Protein AF-0000000065852196 (afdb_homodimer)

Secondary structure (DSSP, 8-state):
---PEEEEEESTTSHHHHHHHHHHHH-SSEEEEEEE--TT-TTTTSBHHHHHTS---S-BEES-GGGGGGG-SEEEE-S-HHHHHHHHHHHHHHT--EEE------HHHHHHHHHHHTTSEEEE-S---HHHHHHHHHHHHHHHHHGGGSEEEEEEEE-TT---SS-HHHHHHHHHHHHHTT--HHHHEE----S---SPPTT-EEEEEEE-TT--EEEEEEEEETTEEEEEEEEE-STHHHHHHHHHHHHHHTTPPSEEE-HHHHTT--/---PEEEEEESTTSHHHHHHHHHHHH-SSEEEEEEE--TT-TTTTSBHHHHHTS---S-BEES-GGGGGGG-SEEEE-S-HHHHHHHHHHHHHHT--EEE------HHHHHHHHHHHTTSEEEE-S---HHHHHHHHHHHHHHHHHGGGSEEEEEEEE-TT---SS-HHHHHHHHHHHHHTT--HHHHEE----S---SPPTT-EEEEEEE-TT--EEEEEEEEETTEEEEEEEEE-STHHHHHHHHHHHHHHTTPPSEEE-HHHHTT--

Foldseek 3Di:
DQAAAEEEEEPCLDPVNLLLQVLQVPDPRYAHQEYEYAPPDPQFQPASCVSSVNDHRPYGYHHDCVVRVPRGQEYEYADELVVVLVVLVVCLVSQGEYEYQYDDDDPVSVVVSQVSLQRHPYADEPFLFLLLLVLLLVLLVVLLVCVQQFAKEKEKEAAQPDDDPPDPSSVSSLVSNQVSVVHDLVVAEDEDDDDCPDDDDSRHYYYHYHHHHGQHMKMWMWTHHVPDIDIDMDGDPDSSSNSNSSSLVSSQRSPDGRGYHYSCVSVVND/DQAAAEEEEEPCLDPVNLLLQVLQVPDPRYAHQEYEYAPPDPQFQPASCVSSVNDHRPYGYHHDCVVRVPRGQEYEYADELVVVLVVLVVCLVSQGEYEYQYDDDDPVSVVVSQVSLQRHPYADEPFLFLLLLVLLLVLLVVLLVCVQQFAKEKEKEAAQPDDDPPDPSSVSSLVSNQVSVVHDLVVAEDEDDDDCPDDDDSRHYYYHYYHHHGQHMKMWMWTHHVPDIDIDMDGDPDSSSNSNSSSLVSSQRSPDGRGYHYSCVSVVND

Organism: Shewanella denitrificans (strain OS217 / ATCC BAA-1090 / DSM 15013) (NCBI:txid318161)

Solvent-accessible surface area (backbone atoms only — not comparable to full-atom values): 28337 Å² total; per-residue (Å²): 127,85,83,52,45,24,31,25,34,40,42,31,84,40,79,58,21,22,40,36,53,45,39,30,70,75,35,88,57,37,36,73,35,38,32,27,36,64,75,86,51,88,55,56,65,39,42,46,25,51,74,40,68,70,45,82,65,87,29,49,23,33,57,50,67,79,81,45,58,86,43,37,57,31,40,37,36,58,66,41,51,71,57,48,53,54,51,49,52,53,24,58,77,68,64,34,33,37,38,36,51,44,59,83,63,52,71,69,54,50,52,50,51,52,59,49,8,68,70,21,26,28,36,53,32,85,61,42,26,56,59,59,53,49,47,53,53,47,44,44,54,49,34,70,66,43,44,90,69,23,47,39,38,35,40,34,37,27,22,56,81,62,79,66,80,68,44,69,68,57,50,51,51,46,42,47,43,23,52,69,71,73,46,57,42,90,78,29,57,36,76,72,88,76,86,88,76,73,80,82,64,76,75,36,39,37,40,45,77,45,65,46,75,80,38,70,32,35,40,32,43,34,41,38,39,82,23,29,33,37,36,45,33,40,38,39,74,44,71,43,24,38,26,47,22,46,52,52,42,44,56,56,46,71,78,50,65,53,30,75,39,37,59,45,58,67,62,68,67,109,129,85,84,51,44,24,31,24,35,40,41,32,84,40,78,60,21,23,41,35,52,45,38,30,71,73,37,89,57,37,37,72,35,40,32,26,36,63,75,86,50,88,56,56,66,39,41,45,24,50,74,40,69,70,43,82,66,86,29,50,24,33,57,48,67,80,82,47,59,87,44,37,58,30,39,37,36,58,66,42,50,71,58,48,53,55,50,48,52,51,26,58,77,69,64,35,33,37,37,37,53,44,58,82,64,51,72,69,54,51,50,50,53,52,59,49,8,69,70,22,25,27,38,53,32,87,60,43,27,56,62,60,56,47,47,54,53,45,45,44,55,49,33,70,65,42,44,90,71,23,48,40,38,36,40,35,36,28,23,58,82,62,80,67,79,68,44,70,68,56,50,50,51,46,41,47,42,22,50,67,70,74,45,56,42,88,77,29,56,37,76,73,88,76,87,87,76,73,80,81,64,76,76,36,39,37,40,44,76,46,66,47,74,80,38,70,31,35,41,33,43,33,41,39,38,82,23,31,34,36,36,45,32,40,39,39,74,42,70,44,26,38,26,47,23,46,51,52,43,44,56,56,47,70,80,48,64,53,30,76,39,37,59,46,57,66,63,68,68,111

Radius of gyration: 28.01 Å; Cα contacts (8 Å, |Δi|>4): 1180; chains: 2; bounding box: 51×89×59 Å

pLDDT: mean 95.37, std 4.9, range [41.09, 98.81]

Nearest PDB structures (foldseek):
  4ywj-assembly1_A  TM=9.784E-01  e=5.027E-45  Pseudomonas aeruginosa PAO1
  8d57-assembly2_F  TM=9.765E-01  e=2.575E-40  Acinetobacter baumannii
  1arz-assembly1_C  TM=8.250E-01  e=1.587E-41  Escherichia coli K-12
  5tej-assembly1_B  TM=8.000E-01  e=3.708E-42  Vibrio vulnificus CMCP6
  3ijp-assembly1_B  TM=9.196E-01  e=7.646E-35  Bartonella henselae

Structure (mmCIF, N/CA/C/O backbone):
data_AF-0000000065852196-model_v1
#
loop_
_entity.id
_entity.type
_entity.pdbx_description
1 polymer '4-hydroxy-tetrahydrodipicolinate reductase'
#
loop_
_atom_site.group_PDB
_atom_site.id
_atom_site.type_symbol
_atom_site.label_atom_id
_atom_site.label_alt_id
_atom_site.label_comp_id
_atom_site.label_asym_id
_atom_site.label_entity_id
_atom_site.label_seq_id
_atom_site.pdbx_PDB_ins_code
_atom_site.Cartn_x
_atom_site.Cartn_y
_atom_site.Cartn_z
_atom_site.occupancy
_atom_site.B_iso_or_equiv
_atom_site.auth_seq_id
_atom_site.auth_comp_id
_atom_site.auth_asym_id
_atom_site.auth_atom_id
_atom_site.pdbx_PDB_model_num
ATOM 1 N N . MET A 1 1 ? 21.734 29.953 -1.905 1 41.09 1 MET A N 1
ATOM 2 C CA . MET A 1 1 ? 20.891 29.797 -0.724 1 41.09 1 MET A CA 1
ATOM 3 C C . MET A 1 1 ? 19.438 29.531 -1.122 1 41.09 1 MET A C 1
ATOM 5 O O . MET A 1 1 ? 18.812 30.344 -1.795 1 41.09 1 MET A O 1
ATOM 9 N N . THR A 1 2 ? 18.938 28.266 -1.311 1 57.94 2 THR A N 1
ATOM 10 C CA . THR A 1 2 ? 17.641 27.984 -1.906 1 57.94 2 THR A CA 1
ATOM 11 C C . THR A 1 2 ? 16.516 28.703 -1.143 1 57.94 2 THR A C 1
ATOM 13 O O . THR A 1 2 ? 16.5 28.688 0.09 1 57.94 2 THR A O 1
ATOM 16 N N . THR A 1 3 ? 15.93 29.766 -1.692 1 78 3 THR A N 1
ATOM 17 C CA . THR A 1 3 ? 14.898 30.625 -1.123 1 78 3 THR A CA 1
ATOM 18 C C . THR A 1 3 ? 13.828 29.781 -0.416 1 78 3 THR A C 1
ATOM 20 O O . THR A 1 3 ? 13.336 28.797 -0.966 1 78 3 THR A O 1
ATOM 23 N N . LYS A 1 4 ? 13.695 30 1 1 93.69 4 LYS A N 1
ATOM 24 C CA . LYS A 1 4 ? 12.703 29.312 1.821 1 93.69 4 LYS A CA 1
ATOM 25 C C . LYS A 1 4 ? 11.336 29.984 1.713 1 93.69 4 LYS A C 1
ATOM 27 O O . LYS A 1 4 ? 11.25 31.203 1.587 1 93.69 4 LYS A O 1
ATOM 32 N N . VAL A 1 5 ? 10.344 29.25 1.663 1 97.5 5 VAL A N 1
ATOM 33 C CA . VAL A 1 5 ? 8.984 29.766 1.707 1 97.5 5 VAL A CA 1
ATOM 34 C C . VAL A 1 5 ? 8.641 30.219 3.125 1 97.5 5 VAL A C 1
ATOM 36 O O . VAL A 1 5 ? 8.875 29.484 4.09 1 97.5 5 VAL A O 1
ATOM 39 N N . ARG A 1 6 ? 8.188 31.484 3.264 1 98.19 6 ARG A N 1
ATOM 40 C CA . ARG A 1 6 ? 7.781 32 4.562 1 98.19 6 ARG A CA 1
ATOM 41 C C . ARG A 1 6 ? 6.312 31.703 4.84 1 98.19 6 ARG A C 1
ATOM 43 O O . ARG A 1 6 ? 5.438 32.094 4.051 1 98.19 6 ARG A O 1
ATOM 50 N N . VAL A 1 7 ? 6.109 31.047 6.035 1 98.62 7 VAL A N 1
ATOM 51 C CA . VAL A 1 7 ? 4.727 30.688 6.332 1 98.62 7 VAL A CA 1
ATOM 52 C C . VAL A 1 7 ? 4.234 31.5 7.539 1 98.62 7 VAL A C 1
ATOM 54 O O . VAL A 1 7 ? 5.027 31.891 8.398 1 98.62 7 VAL A O 1
ATOM 57 N N . ALA A 1 8 ? 2.955 31.812 7.523 1 98.69 8 ALA A N 1
ATOM 58 C CA . ALA A 1 8 ? 2.266 32.344 8.695 1 98.69 8 ALA A CA 1
ATOM 59 C C . ALA A 1 8 ? 1.303 31.312 9.281 1 98.69 8 ALA A C 1
ATOM 61 O O . ALA A 1 8 ? 0.627 30.594 8.547 1 98.69 8 ALA A O 1
ATOM 62 N N . VAL A 1 9 ? 1.271 31.234 10.578 1 98.5 9 VAL A N 1
ATOM 63 C CA . VAL A 1 9 ? 0.388 30.297 11.273 1 98.5 9 VAL A CA 1
ATOM 64 C C . VAL A 1 9 ? -0.662 31.078 12.062 1 98.5 9 VAL A C 1
ATOM 66 O O . VAL A 1 9 ? -0.321 31.922 12.906 1 98.5 9 VAL A O 1
ATOM 69 N N . VAL A 1 10 ? -1.905 30.844 11.742 1 97.62 10 VAL A N 1
ATOM 70 C CA . VAL A 1 10 ? -2.982 31.422 12.547 1 97.62 10 VAL A CA 1
ATOM 71 C C . VAL A 1 10 ? -3.428 30.406 13.609 1 97.62 10 VAL A C 1
ATOM 73 O O . VAL A 1 10 ? -3.4 29.203 13.375 1 97.62 10 VAL A O 1
ATOM 76 N N . GLY A 1 11 ? -3.871 30.953 14.711 1 95.5 11 GLY A N 1
ATOM 77 C CA . GLY A 1 11 ? -4.137 30.078 15.836 1 95.5 11 GLY A CA 1
ATOM 78 C C . GLY A 1 11 ? -2.875 29.5 16.453 1 95.5 11 GLY A C 1
ATOM 79 O O . GLY A 1 11 ? -2.822 28.312 16.766 1 95.5 11 GLY A O 1
ATOM 80 N N . ALA A 1 12 ? -1.892 30.297 16.641 1 96 12 ALA A N 1
ATOM 81 C CA . ALA A 1 12 ? -0.532 29.891 16.969 1 96 12 ALA A CA 1
ATOM 82 C C . ALA A 1 12 ? -0.48 29.234 18.344 1 96 12 ALA A C 1
ATOM 84 O O . ALA A 1 12 ? 0.356 28.359 18.609 1 96 12 ALA A O 1
ATOM 85 N N . SER A 1 13 ? -1.374 29.594 19.203 1 94.12 13 SER A N 1
ATOM 86 C CA . SER A 1 13 ? -1.297 29.109 20.578 1 94.12 13 SER A CA 1
ATOM 87 C C . SER A 1 13 ? -2.107 27.828 20.766 1 94.12 13 SER A C 1
ATOM 89 O O . SER A 1 13 ? -2.045 27.203 21.828 1 94.12 13 SER A O 1
ATOM 91 N N . GLY A 1 14 ? -2.828 27.469 19.766 1 93 14 GLY A N 1
ATOM 92 C CA . GLY A 1 14 ? -3.605 26.234 19.844 1 93 14 GLY A CA 1
ATOM 93 C C . GLY A 1 14 ? -2.756 24.984 19.75 1 93 14 GLY A C 1
ATOM 94 O O . GLY A 1 14 ? -1.542 25.062 19.562 1 93 14 GLY A O 1
ATOM 95 N N . ARG A 1 15 ? -3.404 23.828 19.984 1 91.88 15 ARG A N 1
ATOM 96 C CA . ARG A 1 15 ? -2.717 22.547 19.938 1 91.88 15 ARG A CA 1
ATOM 97 C C . ARG A 1 15 ? -1.988 22.344 18.625 1 91.88 15 ARG A C 1
ATOM 99 O O . ARG A 1 15 ? -0.785 22.078 18.594 1 91.88 15 ARG A O 1
ATOM 106 N N . MET A 1 16 ? -2.703 22.547 17.547 1 94.44 16 MET A N 1
ATOM 107 C CA . MET A 1 16 ? -2.088 22.359 16.234 1 94.44 16 MET A CA 1
ATOM 108 C C . MET A 1 16 ? -1.171 23.531 15.898 1 94.44 16 MET A C 1
ATOM 110 O O . MET A 1 16 ? -0.153 23.359 15.219 1 94.44 16 MET A O 1
ATOM 114 N N . GLY A 1 17 ? -1.547 24.734 16.328 1 96.75 17 GLY A N 1
ATOM 115 C CA . GLY A 1 17 ? -0.703 25.891 16.078 1 96.75 17 GLY A CA 1
ATOM 116 C C . GLY A 1 17 ? 0.726 25.703 16.547 1 96.75 17 GLY A C 1
ATOM 117 O O . GLY A 1 17 ? 1.671 25.938 15.797 1 96.75 17 GLY A O 1
ATOM 118 N N . ARG A 1 18 ? 0.877 25.219 17.734 1 96.31 18 ARG A N 1
ATOM 119 C CA . ARG A 1 18 ? 2.197 24.984 18.312 1 96.31 18 ARG A CA 1
ATOM 120 C C . ARG A 1 18 ? 2.963 23.938 17.516 1 96.31 18 ARG A C 1
ATOM 122 O O . ARG A 1 18 ? 4.164 24.078 17.281 1 96.31 18 ARG A O 1
ATOM 129 N N . VAL A 1 19 ? 2.252 22.922 17.078 1 96.5 19 VAL A N 1
ATOM 130 C CA . VAL A 1 19 ? 2.877 21.844 16.328 1 96.5 19 VAL A CA 1
ATOM 131 C C . VAL A 1 19 ? 3.295 22.359 14.945 1 96.5 19 VAL A C 1
ATOM 133 O O . VAL A 1 19 ? 4.355 21.984 14.438 1 96.5 19 VAL A O 1
ATOM 136 N N . LEU A 1 20 ? 2.506 23.234 14.383 1 98 20 LEU A N 1
ATOM 137 C CA . LEU A 1 20 ? 2.84 23.828 13.094 1 98 20 LEU A CA 1
ATOM 138 C C . LEU A 1 20 ? 4.105 24.672 13.195 1 98 20 LEU A C 1
ATOM 140 O O . LEU A 1 20 ? 4.965 24.609 12.312 1 98 20 LEU A O 1
ATOM 144 N N . ILE A 1 21 ? 4.191 25.375 14.258 1 97.75 21 ILE A N 1
ATOM 145 C CA . ILE A 1 21 ? 5.371 26.203 14.484 1 97.75 21 ILE A CA 1
ATOM 146 C C . ILE A 1 21 ? 6.605 25.312 14.625 1 97.75 21 ILE A C 1
ATOM 148 O O . ILE A 1 21 ? 7.648 25.594 14.031 1 97.75 21 ILE A O 1
ATOM 152 N N . GLU A 1 22 ? 6.422 24.281 15.367 1 96.75 22 GLU A N 1
ATOM 153 C CA . GLU A 1 22 ? 7.508 23.312 15.523 1 96.75 22 GLU A CA 1
ATOM 154 C C . GLU A 1 22 ? 7.914 22.719 14.18 1 96.75 22 GLU A C 1
ATOM 156 O O . GLU A 1 22 ? 9.102 22.625 13.867 1 96.75 22 GLU A O 1
ATOM 161 N N . ALA A 1 23 ? 6.957 22.312 13.398 1 96.75 23 ALA A N 1
ATOM 162 C CA . ALA A 1 23 ? 7.219 21.734 12.086 1 96.75 23 ALA A CA 1
ATOM 163 C C . ALA A 1 23 ? 7.969 22.703 11.188 1 96.75 23 ALA A C 1
ATOM 165 O O . ALA A 1 23 ? 8.898 22.312 10.469 1 96.75 23 ALA A O 1
ATOM 166 N N . ALA A 1 24 ? 7.594 23.953 11.234 1 97.19 24 ALA A N 1
ATOM 167 C CA . ALA A 1 24 ? 8.25 24.969 10.414 1 97.19 24 ALA A CA 1
ATOM 168 C C . ALA A 1 24 ? 9.734 25.078 10.773 1 97.19 24 ALA A C 1
ATOM 170 O O . ALA A 1 24 ? 10.578 25.234 9.891 1 97.19 24 ALA A O 1
ATOM 171 N N . LYS A 1 25 ? 9.992 24.953 11.992 1 95.19 25 LYS A N 1
ATOM 172 C CA . LYS A 1 25 ? 11.367 25.078 12.484 1 95.19 25 LYS A CA 1
ATOM 173 C C . LYS A 1 25 ? 12.234 23.938 11.969 1 95.19 25 LYS A C 1
ATOM 175 O O . LYS A 1 25 ? 13.422 24.125 11.695 1 95.19 25 LYS A O 1
ATOM 180 N N . HIS A 1 26 ? 11.641 22.828 11.719 1 92 26 HIS A N 1
ATOM 181 C CA . HIS A 1 26 ? 12.406 21.625 11.398 1 92 26 HIS A CA 1
ATOM 182 C C . HIS A 1 26 ? 12.523 21.438 9.891 1 92 26 HIS A C 1
ATOM 184 O O . HIS A 1 26 ? 13.234 20.547 9.422 1 92 26 HIS A O 1
ATOM 190 N N . GLN A 1 27 ? 11.922 22.266 9.148 1 92.5 27 GLN A N 1
ATOM 191 C CA . GLN A 1 27 ? 11.961 22.141 7.691 1 92.5 27 GLN A CA 1
ATOM 192 C C . GLN A 1 27 ? 13.062 23 7.094 1 92.5 27 GLN A C 1
ATOM 194 O O . GLN A 1 27 ? 13.234 24.156 7.48 1 92.5 27 GLN A O 1
ATOM 199 N N . ASP A 1 28 ? 13.75 22.453 6.121 1 91.31 28 ASP A N 1
ATOM 200 C CA . ASP A 1 28 ? 14.859 23.172 5.5 1 91.31 28 ASP A CA 1
ATOM 201 C C . ASP A 1 28 ? 14.352 24.188 4.484 1 91.31 28 ASP A C 1
ATOM 203 O O . ASP A 1 28 ? 15.023 25.188 4.207 1 91.31 28 ASP A O 1
ATOM 207 N N . VAL A 1 29 ? 13.148 23.953 3.959 1 94.69 29 VAL A N 1
ATOM 208 C CA . VAL A 1 29 ? 12.695 24.766 2.832 1 94.69 29 VAL A CA 1
ATOM 209 C C . VAL A 1 29 ? 11.617 25.75 3.295 1 94.69 29 VAL A C 1
ATOM 211 O O . VAL A 1 29 ? 11.008 26.438 2.479 1 94.69 29 VAL A O 1
ATOM 214 N N . ILE A 1 30 ? 11.344 25.781 4.652 1 96.81 30 ILE A N 1
ATOM 215 C CA . ILE A 1 30 ? 10.289 26.609 5.219 1 96.81 30 ILE A CA 1
ATOM 216 C C . ILE A 1 30 ? 10.875 27.5 6.316 1 96.81 30 ILE A C 1
ATOM 218 O O . ILE A 1 30 ? 11.781 27.094 7.039 1 96.81 30 ILE A O 1
ATOM 222 N N . THR A 1 31 ? 10.422 28.734 6.414 1 96.81 31 THR A N 1
ATOM 223 C CA . THR A 1 31 ? 10.68 29.594 7.566 1 96.81 31 THR A CA 1
ATOM 224 C C . THR A 1 31 ? 9.383 30.172 8.117 1 96.81 31 THR A C 1
ATOM 226 O O . THR A 1 31 ? 8.453 30.453 7.355 1 96.81 31 THR A O 1
ATOM 229 N N . LEU A 1 32 ? 9.391 30.297 9.414 1 98.06 32 LEU A N 1
ATOM 230 C CA . LEU A 1 32 ? 8.234 30.938 10.039 1 98.06 32 LEU A CA 1
ATOM 231 C C . LEU A 1 32 ? 8.312 32.438 9.891 1 98.06 32 LEU A C 1
ATOM 233 O O . LEU A 1 32 ? 9.227 33.094 10.422 1 98.06 32 LEU A O 1
ATOM 237 N N . GLY A 1 33 ? 7.367 33 9.234 1 98 33 GLY A N 1
ATOM 238 C CA . GLY A 1 33 ? 7.371 34.438 9.008 1 98 33 GLY A CA 1
ATOM 239 C C . GLY A 1 33 ? 6.465 35.188 9.969 1 98 33 GLY A C 1
ATOM 240 O O . GLY A 1 33 ? 6.707 36.375 10.266 1 98 33 GLY A O 1
ATOM 241 N N . ALA A 1 34 ? 5.422 34.531 10.359 1 98.31 34 ALA A N 1
ATOM 242 C CA . ALA A 1 34 ? 4.469 35.188 11.25 1 98.31 34 ALA A CA 1
ATOM 243 C C . ALA A 1 34 ? 3.66 34.156 12.047 1 98.31 34 ALA A C 1
ATOM 245 O O . ALA A 1 34 ? 3.504 33.031 11.609 1 98.31 34 ALA A O 1
ATOM 246 N N . ALA A 1 35 ? 3.225 34.562 13.18 1 98.38 35 ALA A N 1
ATOM 247 C CA . ALA A 1 35 ? 2.342 33.781 14.055 1 98.38 35 ALA A CA 1
ATOM 248 C C . ALA A 1 35 ? 1.242 34.688 14.633 1 98.38 35 ALA A C 1
ATOM 250 O O . ALA A 1 35 ? 1.526 35.688 15.266 1 98.38 35 ALA A O 1
ATOM 251 N N . ILE A 1 36 ? 0.047 34.25 14.375 1 97.31 36 ILE A N 1
ATOM 252 C CA . ILE A 1 36 ? -1.068 35.156 14.695 1 97.31 36 ILE A CA 1
ATOM 253 C C . ILE A 1 36 ? -1.96 34.5 15.75 1 97.31 36 ILE A C 1
ATOM 255 O O . ILE A 1 36 ? -2.229 33.281 15.68 1 97.31 36 ILE A O 1
ATOM 259 N N . GLU A 1 37 ? -2.357 35.219 16.688 1 95 37 GLU A N 1
ATOM 260 C CA . GLU A 1 37 ? -3.344 34.844 17.688 1 95 37 GLU A CA 1
ATOM 261 C C . GLU A 1 37 ? -4.496 35.844 17.75 1 95 37 GLU A C 1
ATOM 263 O O . GLU A 1 37 ? -4.422 36.906 17.141 1 95 37 GLU A O 1
ATOM 268 N N . ARG A 1 38 ? -5.535 35.406 18.422 1 90.62 38 ARG A N 1
ATOM 269 C CA . ARG A 1 38 ? -6.703 36.281 18.547 1 90.62 38 ARG A CA 1
ATOM 270 C C . ARG A 1 38 ? -6.363 37.531 19.328 1 90.62 38 ARG A C 1
ATOM 272 O O . ARG A 1 38 ? -5.508 37.5 20.219 1 90.62 38 ARG A O 1
ATOM 279 N N . GLN A 1 39 ? -7.164 38.531 18.969 1 89.25 39 GLN A N 1
ATOM 280 C CA . GLN A 1 39 ? -6.996 39.781 19.703 1 89.25 39 GLN A CA 1
ATOM 281 C C . GLN A 1 39 ? -7.277 39.594 21.188 1 89.25 39 GLN A C 1
ATOM 283 O O . GLN A 1 39 ? -8.234 38.906 21.562 1 89.25 39 GLN A O 1
ATOM 288 N N . GLY A 1 40 ? -6.465 40.156 22 1 88.19 40 GLY A N 1
ATOM 289 C CA . GLY A 1 40 ? -6.684 40.094 23.438 1 88.19 40 GLY A CA 1
ATOM 290 C C . GLY A 1 40 ? -5.902 38.969 24.109 1 88.19 40 GLY A C 1
ATOM 291 O O . GLY A 1 40 ? -5.875 38.875 25.328 1 88.19 40 GLY A O 1
ATOM 292 N N . SER A 1 41 ? -5.254 38.188 23.297 1 90.12 41 SER A N 1
ATOM 293 C CA . SER A 1 41 ? -4.449 37.125 23.891 1 90.12 41 SER A CA 1
ATOM 294 C C . SER A 1 41 ? -3.291 37.688 24.703 1 90.12 41 SER A C 1
ATOM 296 O O . SER A 1 41 ? -2.658 38.656 24.297 1 90.12 41 SER A O 1
ATOM 298 N N . THR A 1 42 ? -2.943 37.062 25.828 1 92.31 42 THR A N 1
ATOM 299 C CA . THR A 1 42 ? -1.835 37.469 26.672 1 92.31 42 THR A CA 1
ATOM 300 C C . THR A 1 42 ? -0.5 37.062 26.078 1 92.31 42 THR A C 1
ATOM 302 O O . THR A 1 42 ? 0.562 37.469 26.547 1 92.31 42 THR A O 1
ATOM 305 N N . LEU A 1 43 ? -0.585 36.312 25.016 1 93.19 43 LEU A N 1
ATOM 306 C CA . LEU A 1 43 ? 0.622 35.75 24.422 1 93.19 43 LEU A CA 1
ATOM 307 C C . LEU A 1 43 ? 1.207 36.688 23.375 1 93.19 43 LEU A C 1
ATOM 309 O O . LEU A 1 43 ? 2.305 36.438 22.859 1 93.19 43 LEU A O 1
ATOM 313 N N . ILE A 1 44 ? 0.456 37.781 23.125 1 94.5 44 ILE A N 1
ATOM 314 C CA . ILE A 1 44 ? 0.921 38.719 22.109 1 94.5 44 ILE A CA 1
ATOM 315 C C . ILE A 1 44 ? 2.287 39.281 22.516 1 94.5 44 ILE A C 1
ATOM 317 O O . ILE A 1 44 ? 2.492 39.688 23.656 1 94.5 44 ILE A O 1
ATOM 321 N N . GLY A 1 45 ? 3.18 39.25 21.562 1 95.69 45 GLY A N 1
ATOM 322 C CA . GLY A 1 45 ? 4.52 39.75 21.844 1 95.69 45 GLY A CA 1
ATOM 323 C C . GLY A 1 45 ? 5.504 38.656 22.188 1 95.69 45 GLY A C 1
ATOM 324 O O . GLY A 1 45 ? 6.715 38.844 22.062 1 95.69 45 GLY A O 1
ATOM 325 N N . ALA A 1 46 ? 5.004 37.531 22.672 1 95.81 46 ALA A N 1
ATOM 326 C CA . ALA A 1 46 ? 5.859 36.406 23.016 1 95.81 46 ALA A CA 1
ATOM 327 C C . ALA A 1 46 ? 6.473 35.781 21.75 1 95.81 46 ALA A C 1
ATOM 329 O O . ALA A 1 46 ? 5.922 35.906 20.656 1 95.81 46 ALA A O 1
ATOM 330 N N . ASP A 1 47 ? 7.641 35.219 21.938 1 97.56 47 ASP A N 1
ATOM 331 C CA . ASP A 1 47 ? 8.266 34.531 20.812 1 97.56 47 ASP A CA 1
ATOM 332 C C . ASP A 1 47 ? 7.492 33.25 20.469 1 97.56 47 ASP A C 1
ATOM 334 O O . ASP A 1 47 ? 7.188 32.438 21.328 1 97.56 47 ASP A O 1
ATOM 338 N N . ALA A 1 48 ? 7.219 33.062 19.172 1 97.19 48 ALA A N 1
ATOM 339 C CA . ALA A 1 48 ? 6.43 31.938 18.703 1 97.19 48 ALA A CA 1
ATOM 340 C C . ALA A 1 48 ? 7.133 30.625 19 1 97.19 48 ALA A C 1
ATOM 342 O O . ALA A 1 48 ? 6.488 29.641 19.359 1 97.19 48 ALA A O 1
ATOM 343 N N . GLY A 1 49 ? 8.422 30.531 18.812 1 96.38 49 GLY A N 1
ATOM 344 C CA . GLY A 1 49 ? 9.18 29.312 19.078 1 96.38 49 GLY A CA 1
ATOM 345 C C . GLY A 1 49 ? 9.195 28.938 20.547 1 96.38 49 GLY A C 1
ATOM 346 O O . GLY A 1 49 ? 9.109 27.75 20.891 1 96.38 49 GLY A O 1
ATOM 347 N N . GLU A 1 50 ? 9.312 29.922 21.375 1 95.5 50 GLU A N 1
ATOM 348 C CA . GLU A 1 50 ? 9.25 29.672 22.812 1 95.5 50 GLU A CA 1
ATOM 349 C C . GLU A 1 50 ? 7.879 29.141 23.219 1 95.5 50 GLU A C 1
ATOM 351 O O . GLU A 1 50 ? 7.781 28.234 24.047 1 95.5 50 GLU A O 1
ATOM 356 N N . LEU A 1 51 ? 6.922 29.766 22.609 1 93.38 51 LEU A N 1
ATOM 357 C CA . LEU A 1 51 ? 5.566 29.281 22.859 1 93.38 51 LEU A CA 1
ATOM 358 C C . LEU A 1 51 ? 5.438 27.797 22.484 1 93.38 51 LEU A C 1
ATOM 360 O O . LEU A 1 51 ? 4.836 27.016 23.219 1 93.38 51 LEU A O 1
ATOM 364 N N . ALA A 1 52 ? 6.074 27.422 21.375 1 94.25 52 ALA A N 1
ATOM 365 C CA . ALA A 1 52 ? 5.973 26.062 20.844 1 94.25 52 ALA A CA 1
ATOM 366 C C . ALA A 1 52 ? 6.977 25.141 21.531 1 94.25 52 ALA A C 1
ATOM 368 O O . ALA A 1 52 ? 6.973 23.922 21.281 1 94.25 52 ALA A O 1
ATOM 369 N N . GLY A 1 53 ? 7.848 25.641 22.328 1 92.38 53 GLY A N 1
ATOM 370 C CA . GLY A 1 53 ? 8.82 24.844 23.062 1 92.38 53 GLY A CA 1
ATOM 37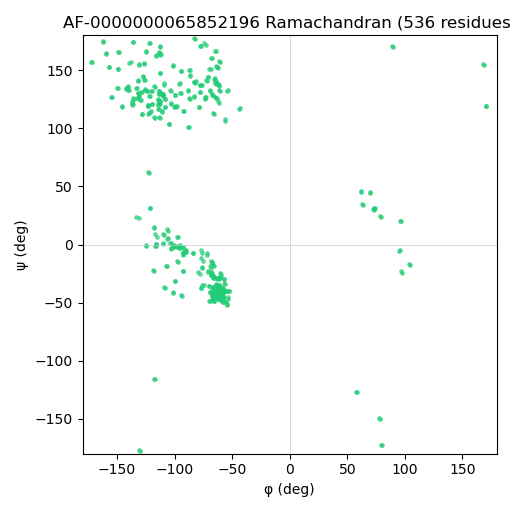1 C C . GLY A 1 53 ? 9.992 24.406 22.219 1 92.38 53 GLY A C 1
ATOM 372 O O . GLY A 1 53 ? 10.57 23.344 22.453 1 92.38 53 GLY A O 1
ATOM 373 N N . VAL A 1 54 ? 10.281 25.125 21.188 1 94.25 54 VAL A N 1
ATOM 374 C CA . VAL A 1 54 ? 11.344 24.688 20.281 1 94.25 54 VAL A CA 1
ATOM 375 C C . VAL A 1 54 ? 12.469 25.719 20.266 1 94.25 54 VAL A C 1
ATOM 377 O O . VAL A 1 54 ? 13.281 25.75 19.328 1 94.25 54 VAL A O 1
ATOM 380 N N . GLY A 1 55 ? 12.523 26.641 21.188 1 92.94 55 GLY A N 1
ATOM 381 C CA . GLY A 1 55 ? 13.523 27.688 21.266 1 92.94 55 GLY A CA 1
ATOM 382 C C . GLY A 1 55 ? 13.141 28.938 20.5 1 92.94 55 GLY A C 1
ATOM 383 O O . GLY A 1 55 ? 12.172 28.922 19.734 1 92.94 55 GLY A O 1
ATOM 384 N N . CYS A 1 56 ? 13.891 29.953 20.688 1 95 56 CYS A N 1
ATOM 385 C CA . CYS A 1 56 ? 13.602 31.25 20.094 1 95 56 CYS A CA 1
ATOM 386 C C . CYS A 1 56 ? 13.75 31.219 18.578 1 95 56 CYS A C 1
ATOM 388 O O . CYS A 1 56 ? 14.742 30.703 18.062 1 95 56 CYS A O 1
ATOM 390 N N . VAL A 1 57 ? 12.688 31.703 17.859 1 95.12 57 VAL A N 1
ATOM 391 C CA . VAL A 1 57 ? 12.734 31.75 16.391 1 95.12 57 VAL A CA 1
ATOM 392 C C . VAL A 1 57 ? 12.664 33.188 15.922 1 95.12 57 VAL A C 1
ATOM 394 O O . VAL A 1 57 ? 12.672 33.469 14.719 1 95.12 57 VAL A O 1
ATOM 397 N N . ASN A 1 58 ? 12.578 34.188 16.844 1 96.38 58 ASN A N 1
ATOM 398 C CA . ASN A 1 58 ? 12.562 35.625 16.594 1 96.38 58 ASN A CA 1
ATOM 399 C C . ASN A 1 58 ? 11.344 36.062 15.781 1 96.38 58 ASN A C 1
ATOM 401 O O . ASN A 1 58 ? 11.461 36.875 14.875 1 96.38 58 ASN A O 1
ATOM 405 N N . VAL A 1 59 ? 10.219 35.438 15.977 1 97.69 59 VAL A N 1
ATOM 406 C CA . VAL A 1 59 ? 8.914 35.812 15.445 1 97.69 59 VAL A CA 1
ATOM 407 C C . VAL A 1 59 ? 7.938 36.031 16.594 1 97.69 59 VAL A C 1
ATOM 409 O O . VAL A 1 59 ? 7.605 35.094 17.328 1 97.69 59 VAL A O 1
ATOM 412 N N . ALA A 1 60 ? 7.531 37.25 16.719 1 97.25 60 ALA A N 1
ATOM 413 C CA . ALA A 1 60 ? 6.609 37.594 17.797 1 97.25 60 ALA A CA 1
ATOM 414 C C . ALA A 1 60 ? 5.172 37.25 17.406 1 97.25 60 ALA A C 1
ATOM 416 O O . ALA A 1 60 ? 4.754 37.5 16.281 1 97.25 60 ALA A O 1
ATOM 417 N N . ILE A 1 61 ? 4.461 36.719 18.375 1 97.25 61 ILE A N 1
ATOM 418 C CA . ILE A 1 61 ? 3.033 36.5 18.188 1 97.25 61 ILE A CA 1
ATOM 419 C C . ILE A 1 61 ? 2.307 37.812 18.031 1 97.25 61 ILE A C 1
ATOM 421 O O . ILE A 1 61 ? 2.514 38.75 18.828 1 97.25 61 ILE A O 1
ATOM 425 N N . CYS A 1 62 ? 1.577 37.906 17 1 96.56 62 CYS A N 1
ATOM 426 C CA . CYS A 1 62 ? 0.83 39.156 16.781 1 96.56 62 CYS A CA 1
ATOM 427 C C . CYS A 1 62 ? -0.666 38.875 16.688 1 96.56 62 CYS A C 1
ATOM 429 O O . CYS A 1 62 ? -1.091 37.719 16.719 1 96.56 62 CYS A O 1
ATOM 431 N N . ASP A 1 63 ? -1.496 39.938 16.625 1 95 63 ASP A N 1
ATOM 432 C CA . ASP A 1 63 ? -2.941 39.75 16.703 1 95 63 ASP A CA 1
ATOM 433 C C . ASP A 1 63 ? -3.621 40.156 15.406 1 95 63 ASP A C 1
ATOM 435 O O . ASP A 1 63 ? -4.848 40.281 15.352 1 95 63 ASP A O 1
ATOM 439 N N . SER A 1 64 ? -2.758 40.469 14.422 1 94.94 64 SER A N 1
ATOM 440 C CA . SER A 1 64 ? -3.369 40.906 13.172 1 94.94 64 SER A CA 1
ATOM 441 C C . SER A 1 64 ? -2.506 40.531 11.977 1 94.94 64 SER A C 1
ATOM 443 O O . SER A 1 64 ? -1.3 40.781 11.969 1 94.94 64 SER A O 1
ATOM 445 N N . LEU A 1 65 ? -3.178 40 10.945 1 96.38 65 LEU A N 1
ATOM 446 C CA . LEU A 1 65 ? -2.514 39.688 9.688 1 96.38 65 LEU A CA 1
ATOM 447 C C . LEU A 1 65 ? -2.043 40.938 8.984 1 96.38 65 LEU A C 1
ATOM 449 O O . LEU A 1 65 ? -1.022 40.938 8.289 1 96.38 65 LEU A O 1
ATOM 453 N N . ASP A 1 66 ? -2.721 42.031 9.234 1 96.56 66 ASP A N 1
ATOM 454 C CA . ASP A 1 66 ? -2.406 43.281 8.578 1 96.56 66 ASP A CA 1
ATOM 455 C C . ASP A 1 66 ? -1.002 43.781 8.945 1 96.56 66 ASP A C 1
ATOM 457 O O . ASP A 1 66 ? -0.305 44.375 8.117 1 96.56 66 ASP A O 1
ATOM 461 N N . ASN A 1 67 ? -0.655 43.5 10.125 1 95.69 67 ASN A N 1
ATOM 462 C CA . ASN A 1 67 ? 0.614 43.969 10.641 1 95.69 67 ASN A CA 1
ATOM 463 C C . ASN A 1 67 ? 1.793 43.188 10.109 1 95.69 67 ASN A C 1
ATOM 465 O O . ASN A 1 67 ? 2.945 43.594 10.227 1 95.69 67 ASN A O 1
ATOM 469 N N . VAL A 1 68 ? 1.446 42.031 9.5 1 96.62 68 VAL A N 1
ATOM 470 C CA . VAL A 1 68 ? 2.541 41.156 9.109 1 96.62 68 VAL A CA 1
ATOM 471 C C . VAL A 1 68 ? 2.352 40.719 7.664 1 96.62 68 VAL A C 1
ATOM 473 O O . VAL A 1 68 ? 2.842 39.656 7.27 1 96.62 68 VAL A O 1
ATOM 476 N N . LYS A 1 69 ? 1.646 41.438 6.902 1 96.31 69 LYS A N 1
ATOM 477 C CA . LYS A 1 69 ? 1.266 41.062 5.539 1 96.31 69 LYS A CA 1
ATOM 478 C C . LYS A 1 69 ? 2.494 40.781 4.688 1 96.31 69 LYS A C 1
ATOM 480 O O . LYS A 1 69 ? 2.463 39.875 3.848 1 96.31 69 LYS A O 1
ATOM 485 N N . ASP A 1 70 ? 3.582 41.438 4.879 1 96.94 70 ASP A N 1
ATOM 486 C CA . ASP A 1 70 ? 4.758 41.312 4.023 1 96.94 70 ASP A CA 1
ATOM 487 C C . ASP A 1 70 ? 5.77 40.344 4.617 1 96.94 70 ASP A C 1
ATOM 489 O O . ASP A 1 70 ? 6.836 40.094 4.039 1 96.94 70 ASP A O 1
ATOM 493 N N . ASP A 1 71 ? 5.43 39.688 5.68 1 97.62 71 ASP A N 1
ATOM 494 C CA . ASP A 1 71 ? 6.398 38.875 6.398 1 97.62 71 ASP A CA 1
ATOM 495 C C . ASP A 1 71 ? 6.227 37.375 6.055 1 97.62 71 ASP A C 1
ATOM 497 O O . ASP A 1 71 ? 6.945 36.531 6.578 1 97.62 71 ASP A O 1
ATOM 501 N N . PHE A 1 72 ? 5.277 37.062 5.23 1 98.12 72 PHE A N 1
ATOM 502 C CA . PHE A 1 72 ? 5.086 35.688 4.867 1 98.12 72 PHE A CA 1
ATOM 503 C C . PHE A 1 72 ? 4.551 35.562 3.445 1 98.12 72 PHE A C 1
ATOM 505 O O . PHE A 1 72 ? 4.109 36.531 2.855 1 98.12 72 PHE A O 1
ATOM 512 N N . ASP A 1 73 ? 4.645 34.312 2.93 1 98.38 73 ASP A N 1
ATOM 513 C CA . ASP A 1 73 ? 4.23 34 1.562 1 98.38 73 ASP A CA 1
ATOM 514 C C . ASP A 1 73 ? 2.943 33.188 1.544 1 98.38 73 ASP A C 1
ATOM 516 O O . ASP A 1 73 ? 2.068 33.406 0.706 1 98.38 73 ASP A O 1
ATOM 520 N N . VAL A 1 74 ? 2.766 32.281 2.48 1 98.69 74 VAL A N 1
ATOM 521 C CA . VAL A 1 74 ? 1.637 31.359 2.518 1 98.69 74 VAL A CA 1
ATOM 522 C C . VAL A 1 74 ? 1.045 31.312 3.926 1 98.69 74 VAL A C 1
ATOM 524 O O . VAL A 1 74 ? 1.781 31.266 4.914 1 98.69 74 VAL A O 1
ATOM 527 N N . LEU A 1 75 ? -0.282 31.375 4.027 1 98.81 75 LEU A N 1
ATOM 528 C CA . LEU A 1 75 ? -0.971 31.281 5.309 1 98.81 75 LEU A CA 1
ATOM 529 C C . LEU A 1 75 ? -1.422 29.844 5.578 1 98.81 75 LEU A C 1
ATOM 531 O O . LEU A 1 75 ? -2 29.203 4.707 1 98.81 75 LEU A O 1
ATOM 535 N N . ILE A 1 76 ? -1.113 29.328 6.781 1 98.69 76 ILE A N 1
ATOM 536 C CA . ILE A 1 76 ? -1.55 28 7.211 1 98.69 76 ILE A CA 1
ATOM 537 C C . ILE A 1 76 ? -2.592 28.141 8.32 1 98.69 76 ILE A C 1
ATOM 539 O O . ILE A 1 76 ? -2.336 28.766 9.344 1 98.69 76 ILE A O 1
ATOM 543 N N . ASP A 1 77 ? -3.688 27.469 8.094 1 98.06 77 ASP A N 1
ATOM 544 C CA . ASP A 1 77 ? -4.828 27.656 8.992 1 98.06 77 ASP A CA 1
ATOM 545 C C . ASP A 1 77 ? -5.348 26.312 9.5 1 98.06 77 ASP A C 1
ATOM 547 O O . ASP A 1 77 ? -5.812 25.484 8.719 1 98.06 77 ASP A O 1
ATOM 551 N N . PHE A 1 78 ? -5.203 26.031 10.789 1 95.81 78 PHE A N 1
ATOM 552 C CA . PHE A 1 78 ? -5.797 24.906 11.516 1 95.81 78 PHE A CA 1
ATOM 553 C C . PHE A 1 78 ? -6.637 25.406 12.68 1 95.81 78 PHE A C 1
ATOM 555 O O . PHE A 1 78 ? -6.391 25.047 13.836 1 95.81 78 PHE A O 1
ATOM 562 N N . THR A 1 79 ? -7.676 26.172 12.461 1 95 79 THR A N 1
ATOM 563 C CA . THR A 1 79 ? -8.445 26.812 13.523 1 95 79 THR A CA 1
ATOM 564 C C . THR A 1 79 ? -9.875 26.297 13.539 1 95 79 THR A C 1
ATOM 566 O O . THR A 1 79 ? -10.133 25.156 13.953 1 95 79 THR A O 1
ATOM 569 N N . SER A 1 80 ? -10.812 27.172 13.266 1 94.75 80 SER A N 1
ATOM 570 C CA . SER A 1 80 ? -12.234 26.844 13.148 1 94.75 80 SER A CA 1
ATOM 571 C C . SER A 1 80 ? -12.805 27.328 11.828 1 94.75 80 SER A C 1
ATOM 573 O O . SER A 1 80 ? -12.25 28.234 11.195 1 94.75 80 SER A O 1
ATOM 575 N N . PRO A 1 81 ? -13.891 26.672 11.43 1 96.69 81 PRO A N 1
ATOM 576 C CA . PRO A 1 81 ? -14.484 27.078 10.156 1 96.69 81 PRO A CA 1
ATOM 577 C C . PRO A 1 81 ? -14.758 28.578 10.094 1 96.69 81 PRO A C 1
ATOM 579 O O . PRO A 1 81 ? -14.422 29.234 9.102 1 96.69 81 PRO A O 1
ATOM 582 N N . ASP A 1 82 ? -15.227 29.156 11.172 1 96.19 82 ASP A N 1
ATOM 583 C CA . ASP A 1 82 ? -15.547 30.594 11.188 1 96.19 82 ASP A CA 1
ATOM 584 C C . ASP A 1 82 ? -14.281 31.438 11.047 1 96.19 82 ASP A C 1
ATOM 586 O O . ASP A 1 82 ? -14.25 32.375 10.266 1 96.19 82 ASP A O 1
ATOM 590 N N . ALA A 1 83 ? -13.336 31.109 11.758 1 95.69 83 ALA A N 1
ATOM 591 C CA . ALA A 1 83 ? -12.07 31.828 11.688 1 95.69 83 ALA A CA 1
ATOM 592 C C . ALA A 1 83 ? -11.422 31.672 10.312 1 95.69 83 ALA A C 1
ATOM 594 O O . ALA A 1 83 ? -10.883 32.625 9.75 1 95.69 83 ALA A O 1
ATOM 595 N N . SER A 1 84 ? -11.5 30.469 9.781 1 97.19 84 SER A N 1
ATOM 596 C CA . SER A 1 84 ? -10.914 30.172 8.477 1 97.19 84 SER A CA 1
ATOM 597 C C . SER A 1 84 ? -11.516 31.047 7.391 1 97.19 84 SER A C 1
ATOM 599 O O . SER A 1 84 ? -10.805 31.5 6.492 1 97.19 84 SER A O 1
ATOM 601 N N . MET A 1 85 ? -12.836 31.25 7.496 1 97.94 85 MET A N 1
ATOM 602 C CA . MET A 1 85 ? -13.5 32.062 6.48 1 97.94 85 MET A CA 1
ATOM 603 C C . MET A 1 85 ? -13.023 33.5 6.527 1 97.94 85 MET A C 1
ATOM 605 O O . MET A 1 85 ? -12.875 34.156 5.488 1 97.94 85 MET A O 1
ATOM 609 N N . LEU A 1 86 ? -12.773 33.969 7.703 1 97.12 86 LEU A N 1
ATOM 610 C CA . LEU A 1 86 ? -12.242 35.344 7.852 1 97.12 86 LEU A CA 1
ATOM 611 C C . LEU A 1 86 ? -10.836 35.438 7.27 1 97.12 86 LEU A C 1
ATOM 613 O O . LEU A 1 86 ? -10.516 36.406 6.57 1 97.12 86 LEU A O 1
ATOM 617 N N . HIS A 1 87 ? -10.062 34.469 7.543 1 97.62 87 HIS A N 1
ATOM 618 C CA . HIS A 1 87 ? -8.695 34.469 7.027 1 97.62 87 HIS A CA 1
ATOM 619 C C . HIS A 1 87 ? -8.688 34.312 5.508 1 97.62 87 HIS A C 1
ATOM 621 O O . HIS A 1 87 ? -7.844 34.906 4.824 1 97.62 87 HIS A O 1
ATOM 627 N N . LEU A 1 88 ? -9.586 33.5 5.047 1 98.38 88 LEU A N 1
ATOM 628 C CA . LEU A 1 88 ? -9.703 33.281 3.609 1 98.38 88 LEU A CA 1
ATOM 629 C C . LEU A 1 88 ? -10.016 34.594 2.889 1 98.38 88 LEU A C 1
ATOM 631 O O . LEU A 1 88 ? -9.406 34.906 1.859 1 98.38 88 LEU A O 1
ATOM 635 N N . GLU A 1 89 ? -10.922 35.312 3.393 1 97.88 89 GLU A N 1
ATOM 636 C CA . GLU A 1 89 ? -11.266 36.625 2.816 1 97.88 89 GLU A CA 1
ATOM 637 C C . GLU A 1 89 ? -10.07 37.562 2.818 1 97.88 89 GLU A C 1
ATOM 639 O O . GLU A 1 89 ? -9.844 38.281 1.85 1 97.88 89 GLU A O 1
ATOM 644 N N . TRP A 1 90 ? -9.43 37.562 3.92 1 98.12 90 TRP A N 1
ATOM 645 C CA . TRP A 1 90 ? -8.234 38.375 4.004 1 98.12 90 TRP A CA 1
ATOM 646 C C . TRP A 1 90 ? -7.219 37.969 2.934 1 98.12 90 TRP A C 1
ATOM 648 O O . TRP A 1 90 ? -6.66 38.844 2.25 1 98.12 90 TRP A O 1
ATOM 658 N N . CYS A 1 91 ? -6.957 36.688 2.832 1 98.5 91 CYS A N 1
ATOM 659 C CA . CYS A 1 91 ? -6.008 36.188 1.841 1 98.5 91 CYS A CA 1
ATOM 660 C C . CYS A 1 91 ? -6.434 36.594 0.432 1 98.5 91 CYS A C 1
ATOM 662 O O . CYS A 1 91 ? -5.594 36.938 -0.399 1 98.5 91 CYS A O 1
ATOM 664 N N . LEU A 1 92 ? -7.691 36.5 0.179 1 98.12 92 LEU A N 1
ATOM 665 C CA . LEU A 1 92 ? -8.227 36.875 -1.123 1 98.12 92 LEU A CA 1
ATOM 666 C C . LEU A 1 92 ? -7.91 38.344 -1.428 1 98.12 92 LEU A C 1
ATOM 668 O O . LEU A 1 92 ? -7.414 38.656 -2.51 1 98.12 92 LEU A O 1
ATOM 672 N N . ARG A 1 93 ? -8.172 39.219 -0.487 1 97.81 93 ARG A N 1
ATOM 673 C CA . ARG A 1 93 ? -7.957 40.656 -0.652 1 97.81 93 ARG A CA 1
ATOM 674 C C . ARG A 1 93 ? -6.488 40.969 -0.904 1 97.81 93 ARG A C 1
ATOM 676 O O . ARG A 1 93 ? -6.16 41.906 -1.632 1 97.81 93 ARG A O 1
ATOM 683 N N . HIS A 1 94 ? -5.641 40.156 -0.389 1 97.88 94 HIS A N 1
ATOM 684 C CA . HIS A 1 94 ? -4.219 40.469 -0.455 1 97.88 94 HIS A CA 1
ATOM 685 C C . HIS A 1 94 ? -3.488 39.531 -1.392 1 97.88 94 HIS A C 1
ATOM 687 O O . HIS A 1 94 ? -2.258 39.531 -1.458 1 97.88 94 HIS A O 1
ATOM 693 N N . LYS A 1 95 ? -4.184 38.594 -2.033 1 97.44 95 LYS A N 1
ATOM 694 C CA . LYS A 1 95 ? -3.688 37.656 -3.035 1 97.44 95 LYS A CA 1
ATOM 695 C C . LYS A 1 95 ? -2.623 36.75 -2.447 1 97.44 95 LYS A C 1
ATOM 697 O O . LYS A 1 95 ? -1.562 36.562 -3.047 1 97.44 95 LYS A O 1
ATOM 702 N N . LYS A 1 96 ? -2.914 36.219 -1.23 1 98.06 96 LYS A N 1
ATOM 703 C CA . LYS A 1 96 ? -2.008 35.312 -0.543 1 98.06 96 LYS A CA 1
ATOM 704 C C . LYS A 1 96 ? -2.504 33.875 -0.643 1 98.06 96 LYS A C 1
ATOM 706 O O . LYS A 1 96 ? -3.691 33.594 -0.45 1 98.06 96 LYS A O 1
ATOM 711 N N . PRO A 1 97 ? -1.577 32.938 -1.004 1 98.69 97 PRO A N 1
ATOM 712 C CA . PRO A 1 97 ? -1.967 31.547 -0.951 1 98.69 97 PRO A CA 1
ATOM 713 C C . PRO A 1 97 ? -2.316 31.078 0.462 1 98.69 97 PRO A C 1
ATOM 715 O O . PRO A 1 97 ? -1.8 31.625 1.44 1 98.69 97 PRO A O 1
ATOM 718 N N . MET A 1 98 ? -3.184 30.062 0.533 1 98.75 98 MET A N 1
ATOM 719 C CA . MET A 1 98 ? -3.646 29.609 1.841 1 98.75 98 MET A CA 1
ATOM 720 C C . MET A 1 98 ? -3.748 28.094 1.885 1 98.75 98 MET A C 1
ATOM 722 O O . MET A 1 98 ? -4.215 27.469 0.93 1 98.75 98 MET A O 1
ATOM 726 N N . VAL A 1 99 ? -3.209 27.484 2.963 1 98.75 99 VAL A N 1
ATOM 727 C CA . VAL A 1 99 ? -3.396 26.078 3.277 1 98.75 99 VAL A CA 1
ATOM 728 C C . VAL A 1 99 ? -4.418 25.922 4.402 1 98.75 99 VAL A C 1
ATOM 730 O O . VAL A 1 99 ? -4.234 26.469 5.496 1 98.75 99 VAL A O 1
ATOM 733 N N . ILE A 1 100 ? -5.465 25.203 4.102 1 98.38 100 ILE A N 1
ATOM 734 C CA . ILE A 1 100 ? -6.547 25.047 5.062 1 98.38 100 ILE A CA 1
ATOM 735 C C . ILE A 1 100 ? -6.609 23.594 5.539 1 98.38 100 ILE A C 1
ATOM 737 O O . ILE A 1 100 ? -7 22.703 4.781 1 98.38 100 ILE A O 1
ATOM 741 N N . GLY A 1 101 ? -6.23 23.359 6.793 1 96.25 101 GLY A N 1
ATOM 742 C CA . GLY A 1 101 ? -6.355 22.062 7.426 1 96.25 101 GLY A CA 1
ATOM 743 C C . GLY A 1 101 ? -7.555 21.953 8.352 1 96.25 101 GLY A C 1
ATOM 744 O O . GLY A 1 101 ? -7.836 20.891 8.898 1 96.25 101 GLY A O 1
ATOM 745 N N . THR A 1 102 ? -8.289 23.047 8.492 1 94.5 102 THR A N 1
ATOM 746 C CA . THR A 1 102 ? -9.5 23.094 9.305 1 94.5 102 THR A CA 1
ATOM 747 C C . THR A 1 102 ? -10.57 22.172 8.719 1 94.5 102 THR A C 1
ATOM 749 O O . THR A 1 102 ? -10.727 22.078 7.504 1 94.5 102 THR A O 1
ATOM 752 N N . THR A 1 103 ? -11.266 21.438 9.656 1 90.62 103 THR A N 1
ATOM 753 C CA . THR A 1 103 ? -12.328 20.531 9.242 1 90.62 103 THR A CA 1
ATOM 754 C C . THR A 1 103 ? -13.688 21.047 9.711 1 90.62 103 THR A C 1
ATOM 756 O O . THR A 1 103 ? -13.766 22 10.469 1 90.62 103 THR A O 1
ATOM 759 N N . GLY A 1 104 ? -14.75 20.5 9.133 1 90.62 104 GLY A N 1
ATOM 760 C CA . GLY A 1 104 ? -16.078 20.781 9.664 1 90.62 104 GLY A CA 1
ATOM 761 C C . GLY A 1 104 ? -16.781 21.906 8.938 1 90.62 104 GLY A C 1
ATOM 762 O O . GLY A 1 104 ? -17.703 22.516 9.484 1 90.62 104 GLY A O 1
ATOM 763 N N . PHE A 1 105 ? -16.375 22.203 7.758 1 95.38 105 PHE A N 1
ATOM 764 C CA . PHE A 1 105 ? -17.031 23.234 6.965 1 95.38 105 PHE A CA 1
ATOM 765 C C . PHE A 1 105 ? -18.391 22.75 6.477 1 95.38 105 PHE A C 1
ATOM 767 O O . PHE A 1 105 ? -18.547 21.578 6.113 1 95.38 105 PHE A O 1
ATOM 774 N N . ASN A 1 106 ? -19.281 23.688 6.527 1 95.69 106 ASN A N 1
ATOM 775 C CA . ASN A 1 106 ? -20.562 23.359 5.902 1 95.69 106 ASN A CA 1
ATOM 776 C C . ASN A 1 106 ? -20.516 23.578 4.391 1 95.69 106 ASN A C 1
ATOM 778 O O . ASN A 1 106 ? -19.484 24 3.852 1 95.69 106 ASN A O 1
ATOM 782 N N . HIS A 1 107 ? -21.578 23.25 3.73 1 96.25 107 HIS A N 1
ATOM 783 C CA . HIS A 1 107 ? -21.625 23.297 2.273 1 96.25 107 HIS A CA 1
ATOM 784 C C . HIS A 1 107 ? -21.391 24.703 1.754 1 96.25 107 HIS A C 1
ATOM 786 O O . HIS A 1 107 ? -20.625 24.906 0.801 1 96.25 107 HIS A O 1
ATOM 792 N N . ALA A 1 108 ? -22 25.641 2.354 1 97.12 108 ALA A N 1
ATOM 793 C CA . ALA A 1 108 ? -21.859 27.031 1.928 1 97.12 108 ALA A CA 1
ATOM 794 C C . ALA A 1 108 ? -20.422 27.5 2.064 1 97.12 108 ALA A C 1
ATOM 796 O O . ALA A 1 108 ? -19.906 28.203 1.185 1 97.12 108 ALA A O 1
ATOM 797 N N . GLN A 1 109 ? -19.812 27.125 3.098 1 97.25 109 GLN A N 1
ATOM 798 C CA . GLN A 1 109 ? -18.422 27.5 3.34 1 97.25 109 GLN A CA 1
ATOM 799 C C . GLN A 1 109 ? -17.5 26.859 2.322 1 97.25 109 GLN A C 1
ATOM 801 O O . GLN A 1 109 ? -16.562 27.5 1.835 1 97.25 109 GLN A O 1
ATOM 806 N N . LYS A 1 110 ? -17.766 25.672 2.021 1 97.19 110 LYS A N 1
ATOM 807 C CA . LYS A 1 110 ? -16.969 24.984 1.015 1 97.19 110 LYS A CA 1
ATOM 808 C C . LYS A 1 110 ? -17.094 25.656 -0.346 1 97.19 110 LYS A C 1
ATOM 810 O O . LYS A 1 110 ? -16.109 25.781 -1.083 1 97.19 110 LYS A O 1
ATOM 815 N N . GLU A 1 111 ? -18.234 26.078 -0.696 1 97.56 111 GLU A N 1
ATOM 816 C CA . GLU A 1 111 ? -18.453 26.797 -1.942 1 97.56 111 GLU A CA 1
ATOM 817 C C . GLU A 1 111 ? -17.672 28.109 -1.958 1 97.56 111 GLU A C 1
ATOM 819 O O . GLU A 1 111 ? -17.125 28.5 -2.992 1 97.56 111 GLU A O 1
ATOM 824 N N . GLN A 1 112 ? -17.688 28.7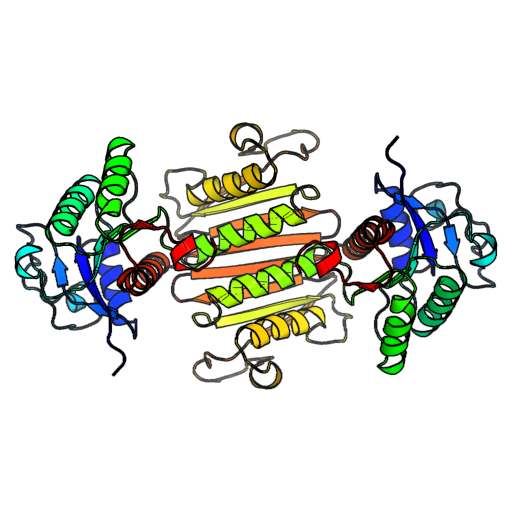34 -0.84 1 97.56 112 GLN A N 1
ATOM 825 C CA . GLN A 1 112 ? -16.938 29.984 -0.726 1 97.56 112 GLN A CA 1
ATOM 826 C C . GLN A 1 112 ? -15.445 29.734 -0.905 1 97.56 112 GLN A C 1
ATOM 828 O O . GLN A 1 112 ? -14.75 30.531 -1.541 1 97.56 112 GLN A O 1
ATOM 833 N N . ILE A 1 113 ? -14.969 28.688 -0.308 1 98.25 113 ILE A N 1
ATOM 834 C CA . ILE A 1 113 ? -13.562 28.312 -0.467 1 98.25 113 ILE A CA 1
ATOM 835 C C . ILE A 1 113 ? -13.25 28.109 -1.946 1 98.25 113 ILE A C 1
ATOM 837 O O . ILE A 1 113 ? -12.258 28.625 -2.457 1 98.25 113 ILE A O 1
ATOM 841 N N . SER A 1 114 ? -14.117 27.422 -2.607 1 98.19 114 SER A N 1
ATOM 842 C CA . SER A 1 114 ? -13.953 27.156 -4.031 1 98.19 114 SER A CA 1
ATOM 843 C C . SER A 1 114 ? -13.938 28.453 -4.84 1 98.19 114 SER A C 1
ATOM 845 O O . SER A 1 114 ? -13.125 28.609 -5.754 1 98.19 114 SER A O 1
ATOM 847 N N . ALA A 1 115 ? -14.836 29.297 -4.547 1 97.88 115 ALA A N 1
ATOM 848 C CA . ALA A 1 115 ? -14.922 30.578 -5.254 1 97.88 115 ALA A CA 1
ATOM 849 C C . ALA A 1 115 ? -13.648 31.406 -5.055 1 97.88 115 ALA A C 1
ATOM 851 O O . ALA A 1 115 ? -13.133 32 -6.008 1 97.88 115 ALA A O 1
ATOM 852 N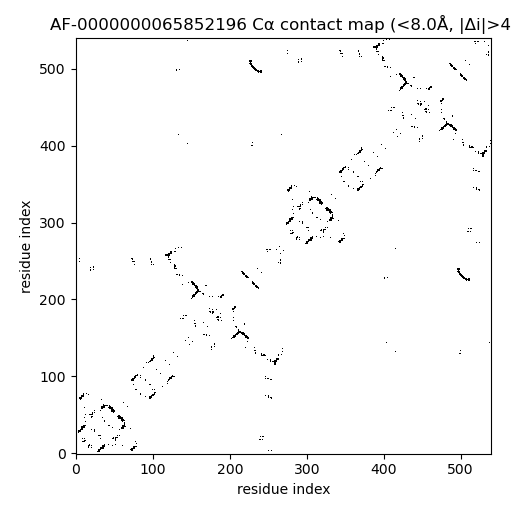 N . CYS A 1 116 ? -13.148 31.453 -3.852 1 98 116 CYS A N 1
ATOM 853 C CA . CYS A 1 116 ? -11.938 32.188 -3.547 1 98 116 CYS A CA 1
ATOM 854 C C . CYS A 1 116 ? -10.734 31.609 -4.273 1 98 116 CYS A C 1
ATOM 856 O O . CYS A 1 116 ? -9.844 32.344 -4.715 1 98 116 CYS A O 1
ATOM 858 N N . ALA A 1 117 ? -10.75 30.312 -4.406 1 98.25 117 ALA A N 1
ATOM 859 C CA . ALA A 1 117 ? -9.633 29.594 -5.008 1 98.25 117 ALA A CA 1
ATOM 860 C C . ALA A 1 117 ? -9.508 29.922 -6.492 1 98.25 117 ALA A C 1
ATOM 862 O O . ALA A 1 117 ? -8.469 29.656 -7.109 1 98.25 117 ALA A O 1
ATOM 863 N N . GLU A 1 118 ? -10.508 30.484 -7.09 1 97.88 118 GLU A N 1
ATOM 864 C CA . GLU A 1 118 ? -10.438 30.938 -8.477 1 97.88 118 GLU A CA 1
ATOM 865 C C . GLU A 1 118 ? -9.453 32.094 -8.625 1 97.88 118 GLU A C 1
ATOM 867 O O . GLU A 1 118 ? -8.984 32.375 -9.727 1 97.88 118 GLU A O 1
ATOM 872 N N . GLN A 1 119 ? -9.133 32.719 -7.551 1 98.31 119 GLN A N 1
ATOM 873 C CA . GLN A 1 119 ? -8.336 33.938 -7.637 1 98.31 119 GLN A CA 1
ATOM 874 C C . GLN A 1 119 ? -6.996 33.75 -6.918 1 98.31 119 GLN A C 1
ATOM 876 O O . GLN A 1 119 ? -6.055 34.5 -7.168 1 98.31 119 GLN A O 1
ATOM 881 N N . ILE A 1 120 ? -6.934 32.844 -6.02 1 98.38 120 ILE A N 1
ATOM 882 C CA . ILE A 1 120 ? -5.691 32.594 -5.293 1 98.38 120 ILE A CA 1
ATOM 883 C C . ILE A 1 120 ? -5.477 31.078 -5.145 1 98.38 120 ILE A C 1
ATOM 885 O O . ILE A 1 120 ? -6.434 30.312 -5.18 1 98.38 120 ILE A O 1
ATOM 889 N N . PRO A 1 121 ? -4.242 30.609 -4.949 1 98.69 121 PRO A N 1
ATOM 890 C CA . PRO A 1 121 ? -4.004 29.188 -4.703 1 98.69 121 PRO A CA 1
ATOM 891 C C . PRO A 1 121 ? -4.438 28.75 -3.307 1 98.69 121 PRO A C 1
ATOM 893 O O . PRO A 1 121 ? -4.055 29.359 -2.312 1 98.69 121 PRO A O 1
ATOM 896 N N . VAL A 1 122 ? -5.234 27.734 -3.219 1 98.81 122 VAL A N 1
ATOM 897 C CA . VAL A 1 122 ? -5.711 27.203 -1.942 1 98.81 122 VAL A CA 1
ATOM 898 C C . VAL A 1 122 ? -5.555 25.688 -1.913 1 98.81 122 VAL A C 1
ATOM 900 O O . VAL A 1 122 ? -5.945 25 -2.857 1 98.81 122 VAL A O 1
ATOM 903 N N . VAL A 1 123 ? -4.875 25.188 -0.887 1 98.69 123 VAL A N 1
ATOM 904 C CA . VAL A 1 123 ? -4.957 23.766 -0.59 1 98.69 123 VAL A CA 1
ATOM 905 C C . VAL A 1 123 ? -5.977 23.531 0.524 1 98.69 123 VAL A C 1
ATOM 907 O O . VAL A 1 123 ? -5.871 24.125 1.604 1 98.69 123 VAL A O 1
ATOM 910 N N . PHE A 1 124 ? -6.945 22.812 0.21 1 97.62 124 PHE A N 1
ATOM 911 C CA . PHE A 1 124 ? -7.977 22.422 1.164 1 97.62 124 PHE A CA 1
ATOM 912 C C . PHE A 1 124 ? -8.094 20.906 1.238 1 97.62 124 PHE A C 1
ATOM 914 O O . PHE A 1 124 ? -8.438 20.25 0.25 1 97.62 124 PHE A O 1
ATOM 921 N N . SER A 1 125 ? -7.715 20.328 2.4 1 93.94 125 SER A N 1
ATOM 922 C CA . SER A 1 125 ? -7.746 18.875 2.574 1 93.94 125 SER A CA 1
ATOM 923 C C . SER A 1 125 ? -8.242 18.5 3.965 1 93.94 125 SER A C 1
ATOM 925 O O . SER A 1 125 ? -7.828 19.094 4.961 1 93.94 125 SER A O 1
ATOM 927 N N . PRO A 1 126 ? -9.133 17.5 4.016 1 84.44 126 PRO A N 1
ATOM 928 C CA . PRO A 1 126 ? -9.617 17.047 5.324 1 84.44 126 PRO A CA 1
ATOM 929 C C . PRO A 1 126 ? -8.531 16.375 6.16 1 84.44 126 PRO A C 1
ATOM 931 O O . PRO A 1 126 ? -8.68 16.25 7.379 1 84.44 126 PRO A O 1
ATOM 934 N N . ASN A 1 127 ? -7.535 15.852 5.594 1 92.75 127 ASN A N 1
ATOM 935 C CA . ASN A 1 127 ? -6.395 15.234 6.258 1 92.75 127 ASN A CA 1
ATOM 936 C C . ASN A 1 127 ? -5.074 15.648 5.613 1 92.75 127 ASN A C 1
ATOM 938 O O . ASN A 1 127 ? -4.836 15.344 4.441 1 92.75 127 ASN A O 1
ATOM 942 N N . MET A 1 128 ? -4.199 16.266 6.395 1 96.06 128 MET A N 1
ATOM 943 C CA . MET A 1 128 ? -2.977 16.844 5.84 1 96.06 128 MET A CA 1
ATOM 944 C C . MET A 1 128 ? -1.84 15.828 5.867 1 96.06 128 MET A C 1
ATOM 946 O O . MET A 1 128 ? -0.765 16.078 5.32 1 96.06 128 MET A O 1
ATOM 950 N N . SER A 1 129 ? -2.084 14.664 6.484 1 96.38 129 SER A N 1
ATOM 951 C CA . SER A 1 129 ? -1.039 13.656 6.609 1 96.38 129 SER A CA 1
ATOM 952 C C . SER A 1 129 ? -0.608 13.133 5.246 1 96.38 129 SER A C 1
ATOM 954 O O . SER A 1 129 ? -1.441 12.688 4.453 1 96.38 129 SER A O 1
ATOM 956 N N . VAL A 1 130 ? 0.708 13.211 5.023 1 95.94 130 VAL A N 1
ATOM 957 C CA . VAL A 1 130 ? 1.262 12.648 3.797 1 95.94 130 VAL A CA 1
ATOM 958 C C . VAL A 1 130 ? 0.97 11.148 3.732 1 95.94 130 VAL A C 1
ATOM 960 O O . VAL A 1 130 ? 0.501 10.648 2.709 1 95.94 130 VAL A O 1
ATOM 963 N N . GLY A 1 131 ? 1.15 10.453 4.797 1 97.12 131 GLY A N 1
ATOM 964 C CA . GLY A 1 131 ? 0.944 9.016 4.871 1 97.12 131 GLY A CA 1
ATOM 965 C C . GLY A 1 131 ? -0.487 8.602 4.582 1 97.12 131 GLY A C 1
ATOM 966 O O . GLY A 1 131 ? -0.725 7.637 3.852 1 97.12 131 GLY A O 1
ATOM 967 N N . VAL A 1 132 ? -1.416 9.352 5.145 1 96.69 132 VAL A N 1
ATOM 968 C CA . VAL A 1 132 ? -2.824 9.016 4.969 1 96.69 132 VAL A CA 1
ATOM 969 C C . VAL A 1 132 ? -3.227 9.219 3.51 1 96.69 132 VAL A C 1
ATOM 971 O O . VAL A 1 132 ? -3.906 8.367 2.924 1 96.69 132 VAL A O 1
ATOM 974 N N . ASN A 1 133 ? -2.809 10.305 2.936 1 96.88 133 ASN A N 1
ATOM 975 C CA . ASN A 1 133 ? -3.143 10.562 1.539 1 96.88 133 ASN A CA 1
ATOM 976 C C . ASN A 1 133 ? -2.475 9.562 0.606 1 96.88 133 ASN A C 1
ATOM 978 O O . ASN A 1 133 ? -3.062 9.148 -0.397 1 96.88 133 ASN A O 1
ATOM 982 N N . LEU A 1 134 ? -1.298 9.188 0.922 1 97.31 134 LEU A N 1
ATOM 983 C CA . LEU A 1 134 ? -0.636 8.117 0.184 1 97.31 134 LEU A CA 1
ATOM 984 C C . LEU A 1 134 ? -1.406 6.805 0.317 1 97.31 134 LEU A C 1
ATOM 986 O O . LEU A 1 134 ? -1.627 6.105 -0.675 1 97.31 134 LEU A O 1
ATOM 990 N N . MET A 1 135 ? -1.764 6.492 1.506 1 97.56 135 MET A N 1
ATOM 991 C CA . MET A 1 135 ? -2.516 5.266 1.75 1 97.56 135 MET A CA 1
ATOM 992 C C . MET A 1 135 ? -3.777 5.219 0.896 1 97.56 135 MET A C 1
ATOM 994 O O . MET A 1 135 ? -4.117 4.176 0.337 1 97.56 135 MET A O 1
ATOM 998 N N . TRP A 1 136 ? -4.461 6.367 0.748 1 96.44 136 TRP A N 1
ATOM 999 C CA . TRP A 1 136 ? -5.66 6.406 -0.086 1 96.44 136 TRP A CA 1
ATOM 1000 C C . TRP A 1 136 ? -5.336 5.992 -1.52 1 96.44 136 TRP A C 1
ATOM 1002 O O . TRP A 1 136 ? -6.062 5.199 -2.121 1 96.44 136 TRP A O 1
ATOM 1012 N N . LYS A 1 137 ? -4.254 6.465 -2.025 1 97.25 137 LYS A N 1
ATOM 1013 C CA . LYS A 1 137 ? -3.838 6.102 -3.377 1 97.25 137 LYS A CA 1
ATOM 1014 C C . LYS A 1 137 ? -3.463 4.625 -3.463 1 97.25 137 LYS A C 1
ATOM 1016 O O . LYS A 1 137 ? -3.834 3.939 -4.418 1 97.25 137 LYS A O 1
ATOM 1021 N N . LEU A 1 138 ? -2.754 4.16 -2.498 1 98.19 138 LEU A N 1
ATOM 1022 C CA . LEU A 1 138 ? -2.363 2.752 -2.477 1 98.19 138 LEU A CA 1
ATOM 1023 C C . LEU A 1 138 ? -3.59 1.848 -2.455 1 98.19 138 LEU A C 1
ATOM 1025 O O . LEU A 1 138 ? -3.607 0.804 -3.111 1 98.19 138 LEU A O 1
ATOM 1029 N N . LEU A 1 139 ? -4.566 2.271 -1.68 1 98.19 139 LEU A N 1
ATOM 1030 C CA . LEU A 1 139 ? -5.793 1.488 -1.601 1 98.19 139 LEU A CA 1
ATOM 1031 C C . LEU A 1 139 ? -6.5 1.445 -2.953 1 98.19 139 LEU A C 1
ATOM 1033 O O . LEU A 1 139 ? -7.047 0.411 -3.338 1 98.19 139 LEU A O 1
ATOM 1037 N N . GLU A 1 140 ? -6.512 2.537 -3.619 1 97.25 140 GLU A N 1
ATOM 1038 C CA . GLU A 1 140 ? -7.09 2.566 -4.957 1 97.25 140 GLU A CA 1
ATOM 1039 C C . GLU A 1 140 ? -6.398 1.57 -5.883 1 97.25 140 GLU A C 1
ATOM 1041 O O . GLU A 1 140 ? -7.059 0.785 -6.566 1 97.25 140 GLU A O 1
ATOM 1046 N N . VAL A 1 141 ? -5.082 1.531 -5.875 1 96.38 141 VAL A N 1
ATOM 1047 C CA . VAL A 1 141 ? -4.289 0.653 -6.727 1 96.38 141 VAL A CA 1
ATOM 1048 C C . VAL A 1 141 ? -4.523 -0.803 -6.328 1 96.38 141 VAL A C 1
ATOM 1050 O O . VAL A 1 141 ? -4.789 -1.649 -7.188 1 96.38 141 VAL A O 1
ATOM 1053 N N . ALA A 1 142 ? -4.449 -1.049 -5.043 1 97.81 142 ALA A N 1
ATOM 1054 C CA . ALA A 1 142 ? -4.637 -2.41 -4.551 1 97.81 142 ALA A CA 1
ATOM 1055 C C . ALA A 1 142 ? -6.023 -2.939 -4.906 1 97.81 142 ALA A C 1
ATOM 1057 O O . ALA A 1 142 ? -6.164 -4.086 -5.34 1 97.81 142 ALA A O 1
ATOM 1058 N N . THR A 1 143 ? -7.008 -2.09 -4.707 1 97.75 143 THR A N 1
ATOM 1059 C CA . THR A 1 143 ? -8.391 -2.486 -4.961 1 97.75 143 THR A CA 1
ATOM 1060 C C . THR A 1 143 ? -8.594 -2.801 -6.438 1 97.75 143 THR A C 1
ATOM 1062 O O . THR A 1 143 ? -9.266 -3.775 -6.781 1 97.75 143 THR A O 1
ATOM 1065 N N . ALA A 1 144 ? -8.016 -2.053 -7.301 1 96.19 144 ALA A N 1
ATOM 1066 C CA . ALA A 1 144 ? -8.156 -2.26 -8.742 1 96.19 144 ALA A CA 1
ATOM 1067 C C . ALA A 1 144 ? -7.602 -3.619 -9.156 1 96.19 144 ALA A C 1
ATOM 1069 O O . ALA A 1 144 ? -8.109 -4.246 -10.086 1 96.19 144 ALA A O 1
ATOM 1070 N N . VAL A 1 145 ? -6.652 -4.078 -8.43 1 94.25 145 VAL A N 1
ATOM 1071 C CA . VAL A 1 145 ? -5.949 -5.293 -8.828 1 94.25 145 VAL A CA 1
ATOM 1072 C C . VAL A 1 145 ? -6.59 -6.504 -8.148 1 94.25 145 VAL A C 1
ATOM 1074 O O . VAL A 1 145 ? -6.84 -7.523 -8.797 1 94.25 145 VAL A O 1
ATOM 1077 N N . MET A 1 146 ? -6.891 -6.375 -6.863 1 94.56 146 MET A N 1
ATOM 1078 C CA . MET A 1 146 ? -7.246 -7.59 -6.137 1 94.56 146 MET A CA 1
ATOM 1079 C C . MET A 1 146 ? -8.609 -7.445 -5.465 1 94.56 146 MET A C 1
ATOM 1081 O O . MET A 1 146 ? -9.117 -8.398 -4.879 1 94.56 146 MET A O 1
ATOM 1085 N N . GLY A 1 147 ? -9.227 -6.332 -5.602 1 94.25 147 GLY A N 1
ATOM 1086 C CA . GLY A 1 147 ? -10.43 -6.043 -4.832 1 94.25 147 GLY A CA 1
ATOM 1087 C C . GLY A 1 147 ? -11.562 -7.008 -5.113 1 94.25 147 GLY A C 1
ATOM 1088 O O . GLY A 1 147 ? -12.281 -7.418 -4.199 1 94.25 147 GLY A O 1
ATOM 1089 N N . GLN A 1 148 ? -11.641 -7.43 -6.34 1 92.25 148 GLN A N 1
ATOM 1090 C CA . GLN A 1 148 ? -12.758 -8.289 -6.73 1 92.25 148 GLN A CA 1
ATOM 1091 C C . GLN A 1 148 ? -12.555 -9.719 -6.227 1 92.25 148 GLN A C 1
ATOM 1093 O O . GLN A 1 148 ? -13.516 -10.461 -6.047 1 92.25 148 GLN A O 1
ATOM 1098 N N . ASP A 1 149 ? -11.32 -10.078 -5.906 1 91.5 149 ASP A N 1
ATOM 1099 C CA . ASP A 1 149 ? -11.008 -11.469 -5.598 1 91.5 149 ASP A CA 1
ATOM 1100 C C . ASP A 1 149 ? -10.688 -11.648 -4.113 1 91.5 149 ASP A C 1
ATOM 1102 O O . ASP A 1 149 ? -10.242 -12.711 -3.693 1 91.5 149 ASP A O 1
ATOM 1106 N N . THR A 1 150 ? -10.93 -10.578 -3.318 1 95.81 150 THR A N 1
ATOM 1107 C CA . THR A 1 150 ? -10.516 -10.656 -1.922 1 95.81 150 THR A CA 1
ATOM 1108 C C . THR A 1 150 ? -11.656 -10.234 -0.998 1 95.81 150 THR A C 1
ATOM 1110 O O . THR A 1 150 ? -12.578 -9.539 -1.425 1 95.81 150 THR A O 1
ATOM 1113 N N . ASP A 1 151 ? -11.547 -10.773 0.245 1 96.81 151 ASP A N 1
ATOM 1114 C CA . ASP A 1 151 ? -12.328 -10.227 1.347 1 96.81 151 ASP A CA 1
ATOM 1115 C C . ASP A 1 151 ? -11.641 -9.008 1.961 1 96.81 151 ASP A C 1
ATOM 1117 O O . ASP A 1 151 ? -10.477 -9.078 2.35 1 96.81 151 ASP A O 1
ATOM 1121 N N . ILE A 1 152 ? -12.406 -7.93 2.041 1 97.94 152 ILE A N 1
ATOM 1122 C CA . ILE A 1 152 ? -11.789 -6.668 2.445 1 97.94 152 ILE A CA 1
ATOM 1123 C C . ILE A 1 152 ? -12.242 -6.305 3.857 1 97.94 152 ILE A C 1
ATOM 1125 O O . ILE A 1 152 ? -13.438 -6.309 4.152 1 97.94 152 ILE A O 1
ATOM 1129 N N . GLU A 1 153 ? -11.234 -6.07 4.773 1 98.12 153 GLU A N 1
ATOM 1130 C CA . GLU A 1 153 ? -11.461 -5.648 6.152 1 98.12 153 GLU A CA 1
ATOM 1131 C C . GLU A 1 153 ? -10.68 -4.375 6.473 1 98.12 153 GLU A C 1
ATOM 1133 O O . GLU A 1 153 ? -9.516 -4.242 6.098 1 98.12 153 GLU A O 1
ATOM 1138 N N . ILE A 1 154 ? -11.352 -3.436 7.098 1 98 154 ILE A N 1
ATOM 1139 C CA . ILE A 1 154 ? -10.719 -2.211 7.574 1 98 154 ILE A CA 1
ATOM 1140 C C . ILE A 1 154 ? -10.727 -2.188 9.102 1 98 154 ILE A C 1
ATOM 1142 O O . ILE A 1 154 ? -11.789 -2.314 9.727 1 98 154 ILE A O 1
ATOM 1146 N N . ILE A 1 155 ? -9.531 -2.061 9.672 1 97.81 155 ILE A N 1
ATOM 1147 C CA . ILE A 1 155 ? -9.367 -1.974 11.117 1 97.81 155 ILE A CA 1
ATOM 1148 C C . ILE A 1 155 ? -8.852 -0.588 11.5 1 97.81 155 ILE A C 1
ATOM 1150 O O . ILE A 1 155 ? -7.891 -0.094 10.906 1 97.81 155 ILE A O 1
ATOM 1154 N N . GLU A 1 156 ? -9.484 0.047 12.422 1 97 156 GLU A N 1
ATOM 1155 C CA . GLU A 1 156 ? -9 1.336 12.914 1 97 156 GLU A CA 1
ATOM 1156 C C . GLU A 1 156 ? -8.969 1.372 14.438 1 97 156 GLU A C 1
ATOM 1158 O O . GLU A 1 156 ? -9.836 0.787 15.094 1 97 156 GLU A O 1
ATOM 1163 N N . ALA A 1 157 ? -7.945 1.994 14.938 1 96.5 157 ALA A N 1
ATOM 1164 C CA . ALA A 1 157 ? -7.758 2.135 16.391 1 96.5 157 ALA A CA 1
ATOM 1165 C C . ALA A 1 157 ? -7.422 3.574 16.75 1 96.5 157 ALA A C 1
ATOM 1167 O O . ALA A 1 157 ? -6.629 4.23 16.078 1 96.5 157 ALA A O 1
ATOM 1168 N N . HIS A 1 158 ? -8.141 4.133 17.734 1 95.31 158 HIS A N 1
ATOM 1169 C CA . HIS A 1 158 ? -7.867 5.438 18.328 1 95.31 158 HIS A CA 1
ATOM 1170 C C . HIS A 1 158 ? -7.977 5.387 19.844 1 95.31 158 HIS A C 1
ATOM 1172 O O . HIS A 1 158 ? -8.297 4.336 20.422 1 95.31 158 HIS A O 1
ATOM 1178 N N . HIS A 1 159 ? -7.633 6.48 20.469 1 93.5 159 HIS A N 1
ATOM 1179 C CA . HIS A 1 159 ? -7.719 6.609 21.922 1 93.5 159 HIS A CA 1
ATOM 1180 C C . HIS A 1 159 ? -9.164 6.516 22.391 1 93.5 159 HIS A C 1
ATOM 1182 O O . HIS A 1 159 ? -10.094 6.684 21.609 1 93.5 159 HIS A O 1
ATOM 1188 N N . ARG A 1 160 ? -9.375 6.344 23.688 1 92.19 160 ARG A N 1
ATOM 1189 C CA . ARG A 1 160 ? -10.664 6.047 24.297 1 92.19 160 ARG A CA 1
ATOM 1190 C C . ARG A 1 160 ? -11.609 7.238 24.203 1 92.19 160 ARG A C 1
ATOM 1192 O O . ARG A 1 160 ? -12.828 7.082 24.297 1 92.19 160 ARG A O 1
ATOM 1199 N N . HIS A 1 161 ? -11.164 8.398 23.984 1 89.88 161 HIS A N 1
ATOM 1200 C CA . HIS A 1 161 ? -11.984 9.609 24.047 1 89.88 161 HIS A CA 1
ATOM 1201 C C . HIS A 1 161 ? -12.539 9.961 22.672 1 89.88 161 HIS A C 1
ATOM 1203 O O . HIS A 1 161 ? -13.344 10.883 22.531 1 89.88 161 HIS A O 1
ATOM 1209 N N . LYS A 1 162 ? -12.055 9.273 21.703 1 89.56 162 LYS A N 1
ATOM 1210 C CA . LYS A 1 162 ? -12.586 9.57 20.375 1 89.56 162 LYS A CA 1
ATOM 1211 C C . LYS A 1 162 ? -14.07 9.227 20.281 1 89.56 162 LYS A C 1
ATOM 1213 O O . LYS A 1 162 ? -14.477 8.117 20.656 1 89.56 162 LYS A O 1
ATOM 1218 N N . LYS A 1 163 ? -14.836 10.055 19.609 1 88.94 163 LYS A N 1
ATOM 1219 C CA . LYS A 1 163 ? -16.281 9.914 19.672 1 88.94 163 LYS A CA 1
ATOM 1220 C C . LYS A 1 163 ? -16.828 9.227 18.422 1 88.94 163 LYS A C 1
ATOM 1222 O O . LYS A 1 163 ? -17.734 8.398 18.5 1 88.94 163 LYS A O 1
ATOM 1227 N N . ASP A 1 164 ? -16.281 9.617 17.359 1 89.5 164 ASP A N 1
ATOM 1228 C CA . ASP A 1 164 ? -16.812 9.047 16.125 1 89.5 164 ASP A CA 1
ATOM 1229 C C . ASP A 1 164 ? -16.281 7.629 15.906 1 89.5 164 ASP A C 1
ATOM 1231 O O . ASP A 1 164 ? -15.109 7.348 16.188 1 89.5 164 ASP A O 1
ATOM 1235 N N . ALA A 1 165 ? -17.203 6.762 15.477 1 90.94 165 ALA A N 1
ATOM 1236 C CA . ALA A 1 165 ? -16.922 5.359 15.188 1 90.94 165 ALA A CA 1
ATOM 1237 C C . ALA A 1 165 ? -17.766 4.855 14.031 1 90.94 165 ALA A C 1
ATOM 1239 O O . ALA A 1 165 ? -19 4.809 14.125 1 90.94 165 ALA A O 1
ATOM 1240 N N . PRO A 1 166 ? -17.078 4.422 12.906 1 93.31 166 PRO A N 1
ATOM 1241 C CA . PRO A 1 166 ? -15.648 4.473 12.594 1 93.31 166 PRO A CA 1
ATOM 1242 C C . PRO A 1 166 ? -15.141 5.898 12.383 1 93.31 166 PRO A C 1
ATOM 1244 O O . PRO A 1 166 ? -15.938 6.828 12.25 1 93.31 166 PRO A O 1
ATOM 1247 N N . SER A 1 167 ? -13.844 6.031 12.508 1 93.44 167 SER A N 1
ATOM 1248 C CA . SER A 1 167 ? -13.242 7.34 12.25 1 93.44 167 SER A CA 1
ATOM 1249 C C . SER A 1 167 ? -13.492 7.793 10.82 1 93.44 167 SER A C 1
ATOM 1251 O O . SER A 1 167 ? -13.773 6.977 9.938 1 93.44 167 SER A O 1
ATOM 1253 N N . GLY A 1 168 ? -13.43 9.094 10.57 1 91.56 168 GLY A N 1
ATOM 1254 C CA . GLY A 1 168 ? -13.562 9.641 9.227 1 91.56 168 GLY A CA 1
ATOM 1255 C C . GLY A 1 168 ? -12.57 9.055 8.242 1 91.56 168 GLY A C 1
ATOM 1256 O O . GLY A 1 168 ? -12.922 8.766 7.098 1 91.56 168 GLY A O 1
ATOM 1257 N N . THR A 1 169 ? -11.359 8.852 8.695 1 94.38 169 THR A N 1
ATOM 1258 C CA . THR A 1 169 ? -10.32 8.273 7.852 1 94.38 169 THR A CA 1
ATOM 1259 C C . THR A 1 169 ? -10.695 6.859 7.418 1 94.38 169 THR A C 1
ATOM 1261 O O . THR A 1 169 ? -10.57 6.512 6.242 1 94.38 169 THR A O 1
ATOM 1264 N N . ALA A 1 170 ? -11.211 6.082 8.367 1 95.88 170 ALA A N 1
ATOM 1265 C CA . ALA A 1 170 ? -11.625 4.715 8.062 1 95.88 170 ALA A CA 1
ATOM 1266 C C . ALA A 1 170 ? -12.766 4.707 7.047 1 95.88 170 ALA A C 1
ATOM 1268 O O . ALA A 1 170 ? -12.773 3.908 6.109 1 95.88 170 ALA A O 1
ATOM 1269 N N . LEU A 1 171 ? -13.688 5.594 7.246 1 95.56 171 LEU A N 1
ATOM 1270 C CA . LEU A 1 171 ? -14.82 5.684 6.324 1 95.56 171 LEU A CA 1
ATOM 1271 C C . LEU A 1 171 ? -14.352 6.082 4.93 1 95.56 171 LEU A C 1
ATOM 1273 O O . LEU A 1 171 ? -14.82 5.535 3.932 1 95.56 171 LEU A O 1
ATOM 1277 N N . LYS A 1 172 ? -13.461 6.992 4.891 1 95.62 172 LYS A N 1
ATOM 1278 C CA . LYS A 1 172 ? -12.914 7.402 3.6 1 95.62 172 LYS A CA 1
ATOM 1279 C C . LYS A 1 172 ? -12.195 6.242 2.916 1 95.62 172 LYS A C 1
ATOM 1281 O O . LYS A 1 172 ? -12.297 6.074 1.699 1 95.62 172 LYS A O 1
ATOM 1286 N N . MET A 1 173 ? -11.469 5.422 3.68 1 97.38 173 MET A N 1
ATOM 1287 C CA . MET A 1 173 ? -10.859 4.215 3.135 1 97.38 173 MET A CA 1
ATOM 1288 C C . MET A 1 173 ? -11.906 3.324 2.479 1 97.38 173 MET A C 1
ATOM 1290 O O . MET A 1 173 ? -11.727 2.883 1.342 1 97.38 173 MET A O 1
ATOM 1294 N N . GLY A 1 174 ? -12.969 3.107 3.244 1 97.56 174 GLY A N 1
ATOM 1295 C CA . GLY A 1 174 ? -14.055 2.297 2.723 1 97.56 174 GLY A CA 1
ATOM 1296 C C . GLY A 1 174 ? -14.664 2.861 1.452 1 97.56 174 GLY A C 1
ATOM 1297 O O . GLY A 1 174 ? -14.961 2.115 0.516 1 97.56 174 GLY A O 1
ATOM 1298 N N . GLU A 1 175 ? -14.812 4.148 1.424 1 97.31 175 GLU A N 1
ATOM 1299 C CA . GLU A 1 175 ? -15.383 4.816 0.258 1 97.31 175 GLU A CA 1
ATOM 1300 C C . GLU A 1 175 ? -14.5 4.625 -0.975 1 97.31 175 GLU A C 1
ATOM 1302 O O . GLU A 1 175 ? -15 4.328 -2.062 1 97.31 175 GLU A O 1
ATOM 1307 N N . ILE A 1 176 ? -13.242 4.805 -0.847 1 97.12 176 ILE A N 1
ATOM 1308 C CA . ILE A 1 176 ? -12.297 4.656 -1.951 1 97.12 176 ILE A CA 1
ATOM 1309 C C . ILE A 1 176 ? -12.359 3.23 -2.492 1 97.12 176 ILE A C 1
ATOM 1311 O O . ILE A 1 176 ? -12.438 3.021 -3.705 1 97.12 176 ILE A O 1
ATOM 1315 N N . ILE A 1 177 ? -12.383 2.275 -1.587 1 98 177 ILE A N 1
ATOM 1316 C CA . ILE A 1 177 ? -12.422 0.87 -1.977 1 98 177 ILE A CA 1
ATOM 1317 C C . ILE A 1 177 ? -13.742 0.563 -2.676 1 98 177 ILE A C 1
ATOM 1319 O O . ILE A 1 177 ? -13.758 0.002 -3.773 1 98 177 ILE A O 1
ATOM 1323 N N . ALA A 1 178 ? -14.828 0.993 -2.057 1 97.94 178 ALA A N 1
ATOM 1324 C CA . ALA A 1 178 ? -16.156 0.753 -2.627 1 97.94 178 ALA A CA 1
ATOM 1325 C C . ALA A 1 178 ? -16.281 1.393 -4.004 1 97.94 178 ALA A C 1
ATOM 1327 O O . ALA A 1 178 ? -16.719 0.747 -4.957 1 97.94 178 ALA A O 1
ATOM 1328 N N . ASN A 1 179 ? -15.875 2.629 -4.109 1 97.5 179 ASN A N 1
ATOM 1329 C CA . ASN A 1 179 ? -15.961 3.344 -5.379 1 97.5 179 ASN A CA 1
ATOM 1330 C C . ASN A 1 179 ? -15.141 2.652 -6.469 1 97.5 179 ASN A C 1
ATOM 1332 O O . ASN A 1 179 ? -15.586 2.543 -7.609 1 97.5 179 ASN A O 1
ATOM 1336 N N . THR A 1 180 ? -13.969 2.209 -6.109 1 97.06 180 THR A N 1
ATOM 1337 C CA . THR A 1 180 ? -13.102 1.533 -7.062 1 97.06 180 THR A CA 1
ATOM 1338 C C . THR A 1 180 ? -13.742 0.241 -7.559 1 97.06 180 THR A C 1
ATOM 1340 O O . THR A 1 180 ? -13.523 -0.165 -8.703 1 97.06 180 THR A O 1
ATOM 1343 N N . LEU A 1 181 ? -14.555 -0.385 -6.762 1 97.19 181 LEU A N 1
ATOM 1344 C CA . LEU A 1 181 ? -15.211 -1.644 -7.102 1 97.19 181 LEU A CA 1
ATOM 1345 C C . LEU A 1 181 ? -16.578 -1.392 -7.723 1 97.19 181 LEU A C 1
ATOM 1347 O O . LEU A 1 181 ? -17.312 -2.336 -8.039 1 97.19 181 LEU A O 1
ATOM 1351 N N . GLY A 1 182 ? -16.953 -0.114 -7.809 1 96.56 182 GLY A N 1
ATOM 1352 C CA . GLY A 1 182 ? -18.266 0.233 -8.344 1 96.56 182 GLY A CA 1
ATOM 1353 C C . GLY A 1 182 ? -19.406 -0.079 -7.387 1 96.56 182 GLY A C 1
ATOM 1354 O O . GLY A 1 182 ? -20.5 -0.465 -7.816 1 96.56 182 GLY A O 1
ATOM 1355 N N . ARG A 1 183 ? -19.078 0.028 -6.168 1 96.19 183 ARG A N 1
ATOM 1356 C CA . ARG A 1 183 ? -20.062 -0.258 -5.137 1 96.19 183 ARG A CA 1
ATOM 1357 C C . ARG A 1 183 ? -20.422 1 -4.348 1 96.19 183 ARG A C 1
ATOM 1359 O O . ARG A 1 183 ? -19.734 2.021 -4.465 1 96.19 183 ARG A O 1
ATOM 1366 N N . ASP A 1 184 ? -21.531 0.905 -3.592 1 96.38 184 ASP A N 1
ATOM 1367 C CA . ASP A 1 184 ? -21.938 1.908 -2.605 1 96.38 184 ASP A CA 1
ATOM 1368 C C . ASP A 1 184 ? -21.562 1.465 -1.193 1 96.38 184 ASP A C 1
ATOM 1370 O O . ASP A 1 184 ? -22.062 0.452 -0.702 1 96.38 184 ASP A O 1
ATOM 1374 N N . LEU A 1 185 ? -20.766 2.223 -0.61 1 96.25 185 LEU A N 1
ATOM 1375 C CA . LEU A 1 185 ? -20.297 1.836 0.716 1 96.25 185 LEU A CA 1
ATOM 1376 C C . LEU A 1 185 ? -21.469 1.641 1.67 1 96.25 185 LEU A C 1
ATOM 1378 O O . LEU A 1 185 ? -21.469 0.711 2.48 1 96.25 185 LEU A O 1
ATOM 1382 N N . GLU A 1 186 ? -22.453 2.443 1.625 1 95.19 186 GLU A N 1
ATOM 1383 C CA . GLU A 1 186 ? -23.594 2.377 2.523 1 95.19 186 GLU A CA 1
ATOM 1384 C C . GLU A 1 186 ? -24.328 1.043 2.393 1 95.19 186 GLU A C 1
ATOM 1386 O O . GLU A 1 186 ? -24.938 0.564 3.352 1 95.19 186 GLU A O 1
ATOM 1391 N N . GLU A 1 187 ? -24.172 0.464 1.254 1 95.38 187 GLU A N 1
ATOM 1392 C CA . GLU A 1 187 ? -24.875 -0.786 0.991 1 95.38 187 GLU A CA 1
ATOM 1393 C C . GLU A 1 187 ? -24.016 -1.993 1.354 1 95.38 187 GLU A C 1
ATOM 1395 O O . GLU A 1 187 ? -24.547 -3.076 1.625 1 95.38 187 GLU A O 1
ATOM 1400 N N . CYS A 1 188 ? -22.734 -1.747 1.361 1 95.62 188 CYS A N 1
ATOM 1401 C CA . CYS A 1 188 ? -21.922 -2.955 1.476 1 95.62 188 CYS A CA 1
ATOM 1402 C C . CYS A 1 188 ? -21.109 -2.947 2.768 1 95.62 188 CYS A C 1
ATOM 1404 O O . CYS A 1 188 ? -20.453 -3.934 3.096 1 95.62 188 CYS A O 1
ATOM 1406 N N . ALA A 1 189 ? -21.172 -1.962 3.561 1 96.5 189 ALA A N 1
ATOM 1407 C CA . ALA A 1 189 ? -20.406 -1.871 4.805 1 96.5 189 ALA A CA 1
ATOM 1408 C C . ALA A 1 189 ? -21.016 -2.748 5.891 1 96.5 189 ALA A C 1
ATOM 1410 O O . ALA A 1 189 ? -22.234 -2.818 6.02 1 96.5 189 ALA A O 1
ATOM 1411 N N . VAL A 1 190 ? -20.141 -3.436 6.613 1 95.25 190 VAL A N 1
ATOM 1412 C CA . VAL A 1 190 ? -20.516 -4.199 7.801 1 95.25 190 VAL A CA 1
ATOM 1413 C C . VAL A 1 190 ? -19.688 -3.717 9 1 95.25 190 VAL A C 1
ATOM 1415 O O . VAL A 1 190 ? -18.469 -3.854 9.016 1 95.25 190 VAL A O 1
ATOM 1418 N N . TYR A 1 191 ? -20.297 -3.232 10.039 1 94 191 TYR A N 1
ATOM 1419 C CA . TYR A 1 191 ? -19.594 -2.533 11.109 1 94 191 TYR A CA 1
ATOM 1420 C C . TYR A 1 191 ? -19.422 -3.43 12.328 1 94 191 TYR A C 1
ATOM 1422 O O . TYR A 1 191 ? -18.812 -3.025 13.328 1 94 191 TYR A O 1
ATOM 1430 N N . GLY A 1 192 ? -19.969 -4.621 12.273 1 89.5 192 GLY A N 1
ATOM 1431 C CA . GLY A 1 192 ? -19.828 -5.566 13.367 1 89.5 192 GLY A CA 1
ATOM 1432 C C . GLY A 1 192 ? -20.375 -6.945 13.031 1 89.5 192 GLY A C 1
ATOM 1433 O O . GLY A 1 192 ? -21.141 -7.105 12.086 1 89.5 192 GLY A O 1
ATOM 1434 N N . ARG A 1 193 ? -19.859 -8 13.766 1 89.19 193 ARG A N 1
ATOM 1435 C CA . ARG A 1 193 ? -20.312 -9.383 13.688 1 89.19 193 ARG A CA 1
ATOM 1436 C C . ARG A 1 193 ? -20.469 -10 15.07 1 89.19 193 ARG A C 1
ATOM 1438 O O . ARG A 1 193 ? -19.531 -9.953 15.875 1 89.19 193 ARG A O 1
ATOM 1445 N N . GLU A 1 194 ? -21.734 -10.547 15.312 1 89.69 194 GLU A N 1
ATOM 1446 C CA . GLU A 1 194 ? -22.016 -11.156 16.609 1 89.69 194 GLU A CA 1
ATOM 1447 C C . GLU A 1 194 ? -22.891 -12.391 16.453 1 89.69 194 GLU A C 1
ATOM 1449 O O . GLU A 1 194 ? -23.875 -12.375 15.711 1 89.69 194 GLU A O 1
ATOM 1454 N N . GLY A 1 195 ? -22.531 -13.477 17.141 1 92.44 195 GLY A N 1
ATOM 1455 C CA . GLY A 1 195 ? -23.328 -14.688 17.109 1 92.44 195 GLY A CA 1
ATOM 1456 C C . GLY A 1 195 ? -23.141 -15.5 15.852 1 92.44 195 GLY A C 1
ATOM 1457 O O . GLY A 1 195 ? -22.031 -15.617 15.336 1 92.44 195 GLY A O 1
ATOM 1458 N N . ILE A 1 196 ? -24.172 -16.234 15.398 1 93.38 196 ILE A N 1
ATOM 1459 C CA . ILE A 1 196 ? -24.125 -17.031 14.18 1 93.38 196 ILE A CA 1
ATOM 1460 C C . ILE A 1 196 ? -24.547 -16.172 12.984 1 93.38 196 ILE A C 1
ATOM 1462 O O . ILE A 1 196 ? -25.734 -15.852 12.828 1 93.38 196 ILE A O 1
ATOM 1466 N N . THR A 1 197 ? -23.75 -15.664 12.188 1 90.62 197 THR A N 1
ATOM 1467 C CA . THR A 1 197 ? -24 -14.719 11.109 1 90.62 197 THR A CA 1
ATOM 1468 C C . THR A 1 197 ? -24.125 -15.445 9.773 1 90.62 197 THR A C 1
ATOM 1470 O O . THR A 1 197 ? -24.609 -14.867 8.797 1 90.62 197 THR A O 1
ATOM 1473 N N . GLY A 1 198 ? -23.656 -16.797 9.781 1 91.56 198 GLY A N 1
ATOM 1474 C CA . GLY A 1 198 ? -23.531 -17.484 8.508 1 91.56 198 GLY A CA 1
ATOM 1475 C C . GLY A 1 198 ? -22.266 -17.109 7.746 1 91.56 198 GLY A C 1
ATOM 1476 O O . GLY A 1 198 ? -21.391 -16.438 8.281 1 91.56 198 GLY A O 1
ATOM 1477 N N . ALA A 1 199 ? -22.188 -17.609 6.453 1 92.62 199 ALA A N 1
ATOM 1478 C CA . ALA A 1 199 ? -21 -17.344 5.637 1 92.62 199 ALA A CA 1
ATOM 1479 C C . ALA A 1 199 ? -20.953 -15.875 5.211 1 92.62 199 ALA A C 1
ATOM 1481 O O . ALA A 1 199 ? -21.984 -15.266 4.922 1 92.62 199 ALA A O 1
ATOM 1482 N N . ARG A 1 200 ? -19.781 -15.359 5.168 1 92.56 200 ARG A N 1
ATOM 1483 C CA . ARG A 1 200 ? -19.547 -13.969 4.773 1 92.56 200 ARG A CA 1
ATOM 1484 C C . ARG A 1 200 ? -20 -13.734 3.336 1 92.56 200 ARG A C 1
ATOM 1486 O O . ARG A 1 200 ? -19.781 -14.57 2.459 1 92.56 200 ARG A O 1
ATOM 1493 N N . ASP A 1 201 ? -20.656 -12.531 3.217 1 92.31 201 ASP A N 1
ATOM 1494 C CA . ASP A 1 201 ? -20.938 -12.078 1.859 1 92.31 201 ASP A CA 1
ATOM 1495 C C . ASP A 1 201 ? -19.703 -11.484 1.203 1 92.31 201 ASP A C 1
ATOM 1497 O O . ASP A 1 201 ? -19.078 -10.555 1.74 1 92.31 201 ASP A O 1
ATOM 1501 N N . ARG A 1 202 ? -19.391 -11.914 -0.04 1 90.44 202 ARG A N 1
ATOM 1502 C CA . ARG A 1 202 ? -18.156 -11.555 -0.733 1 90.44 202 ARG A CA 1
ATOM 1503 C C . ARG A 1 202 ? -18.141 -10.07 -1.081 1 90.44 202 ARG A C 1
ATOM 1505 O O . ARG A 1 202 ? -17.062 -9.492 -1.29 1 90.44 202 ARG A O 1
ATOM 1512 N N . ASN A 1 203 ? -19.219 -9.422 -1.017 1 93.69 203 ASN A N 1
ATOM 1513 C CA . ASN A 1 203 ? -19.312 -8.047 -1.492 1 93.69 203 ASN A CA 1
ATOM 1514 C C . ASN A 1 203 ? -19.172 -7.051 -0.345 1 93.69 203 ASN A C 1
ATOM 1516 O O . ASN A 1 203 ? -19.078 -5.844 -0.574 1 93.69 203 ASN A O 1
ATOM 1520 N N . THR A 1 204 ? -19.047 -7.547 0.815 1 95.44 204 THR A N 1
ATOM 1521 C CA . THR A 1 204 ? -19.062 -6.645 1.962 1 95.44 204 THR A CA 1
ATOM 1522 C C . THR A 1 204 ? -17.656 -6.117 2.238 1 95.44 204 THR A C 1
ATOM 1524 O O . THR A 1 204 ? -16.656 -6.766 1.896 1 95.44 204 THR A O 1
ATOM 1527 N N . ILE A 1 205 ? -17.656 -4.961 2.752 1 97.31 205 ILE A N 1
ATOM 1528 C CA . ILE A 1 205 ? -16.453 -4.371 3.348 1 97.31 205 ILE A CA 1
ATOM 1529 C C . ILE A 1 205 ? -16.625 -4.277 4.863 1 97.31 205 ILE A C 1
ATOM 1531 O O . ILE A 1 205 ? -17.516 -3.564 5.348 1 97.31 205 ILE A O 1
ATOM 1535 N N . GLY A 1 206 ? -15.836 -5.012 5.629 1 97.12 206 GLY A N 1
ATOM 1536 C CA . GLY A 1 206 ? -15.953 -5.039 7.078 1 97.12 206 GLY A CA 1
ATOM 1537 C C . GLY A 1 206 ? -15.172 -3.932 7.758 1 97.12 206 GLY A C 1
ATOM 1538 O O . GLY A 1 206 ? -14.086 -3.557 7.305 1 97.12 206 GLY A O 1
ATOM 1539 N N . PHE A 1 207 ? -15.742 -3.441 8.867 1 96.81 207 PHE A N 1
ATOM 1540 C CA . PHE A 1 207 ? -15.07 -2.475 9.727 1 96.81 207 PHE A CA 1
ATOM 1541 C C . PHE A 1 207 ? -14.898 -3.029 11.141 1 96.81 207 PHE A C 1
ATOM 1543 O O . PHE A 1 207 ? -15.805 -3.676 11.664 1 96.81 207 PHE A O 1
ATOM 1550 N N . SER A 1 208 ? -13.758 -2.914 11.656 1 96.38 208 SER A N 1
ATOM 1551 C CA . SER A 1 208 ? -13.469 -3.154 13.062 1 96.38 208 SER A CA 1
ATOM 1552 C C . SER A 1 208 ? -12.914 -1.903 13.734 1 96.38 208 SER A C 1
ATOM 1554 O O . SER A 1 208 ? -11.844 -1.414 13.359 1 96.38 208 SER A O 1
ATOM 1556 N N . THR A 1 209 ? -13.594 -1.41 14.766 1 96.25 209 THR A N 1
ATOM 1557 C CA . THR A 1 209 ? -13.234 -0.16 15.422 1 96.25 209 THR A CA 1
ATOM 1558 C C . THR A 1 209 ? -12.758 -0.419 16.844 1 96.25 209 THR A C 1
ATOM 1560 O O . THR A 1 209 ? -13.461 -1.053 17.641 1 96.25 209 THR A O 1
ATOM 1563 N N . ILE A 1 210 ? -11.57 -0.02 17.141 1 94.94 210 ILE A N 1
ATOM 1564 C CA . ILE A 1 210 ? -10.953 -0.176 18.453 1 94.94 210 ILE A CA 1
ATOM 1565 C C . ILE A 1 210 ? -10.773 1.192 19.094 1 94.94 210 ILE A C 1
ATOM 1567 O O . ILE A 1 210 ? -10.281 2.131 18.469 1 94.94 210 ILE A O 1
ATOM 1571 N N . ARG A 1 211 ? -11.18 1.453 20.344 1 95.62 211 ARG A N 1
ATOM 1572 C CA . ARG A 1 211 ? -10.914 2.602 21.219 1 95.62 211 ARG A CA 1
ATOM 1573 C C . ARG A 1 211 ? -10.156 2.182 22.469 1 95.62 211 ARG A C 1
ATOM 1575 O O . ARG A 1 211 ? -10.695 1.471 23.312 1 95.62 211 ARG A O 1
ATOM 1582 N N . ALA A 1 212 ? -8.938 2.537 22.547 1 94.31 212 ALA A N 1
ATOM 1583 C CA . ALA A 1 212 ? -8.109 1.946 23.594 1 94.31 212 ALA A CA 1
ATOM 1584 C C . ALA A 1 212 ? -6.949 2.865 23.953 1 94.31 212 ALA A C 1
ATOM 1586 O O . ALA A 1 212 ? -6.18 3.279 23.078 1 94.31 212 ALA A O 1
ATOM 1587 N N . GLY A 1 213 ? -6.844 3.145 25.266 1 95.44 213 GLY A N 1
ATOM 1588 C CA . GLY A 1 213 ? -5.68 3.85 25.781 1 95.44 213 GLY A CA 1
ATOM 1589 C C . GLY A 1 213 ? -5.473 5.207 25.125 1 95.44 213 GLY A C 1
ATOM 1590 O O . GLY A 1 213 ? -6.383 6.035 25.109 1 95.44 213 GLY A O 1
ATOM 1591 N N . ASP A 1 214 ? -4.137 5.371 24.578 1 92.5 214 ASP A N 1
ATOM 1592 C CA . ASP A 1 214 ? -3.77 6.668 24.016 1 92.5 214 ASP A CA 1
ATOM 1593 C C . ASP A 1 214 ? -3.359 6.531 22.562 1 92.5 214 ASP A C 1
ATOM 1595 O O . ASP A 1 214 ? -2.551 7.316 22.062 1 92.5 214 ASP A O 1
ATOM 1599 N N . ILE A 1 215 ? -3.984 5.547 21.875 1 93 215 ILE A N 1
ATOM 1600 C CA . ILE A 1 215 ? -3.66 5.348 20.469 1 93 215 ILE A CA 1
ATOM 1601 C C . ILE A 1 215 ? -4.023 6.598 19.672 1 93 215 ILE A C 1
ATOM 1603 O O . ILE A 1 215 ? -5.188 7.008 19.641 1 93 215 ILE A O 1
ATOM 1607 N N . VAL A 1 216 ? -3.012 7.16 18.969 1 92 216 VAL A N 1
ATOM 1608 C CA . VAL A 1 216 ? -3.215 8.406 18.234 1 92 216 VAL A CA 1
ATOM 1609 C C . VAL A 1 216 ? -4.109 8.148 17.031 1 92 216 VAL A C 1
ATOM 1611 O O . VAL A 1 216 ? -5.074 8.883 16.797 1 92 216 VAL A O 1
ATOM 1614 N N . GLY A 1 217 ? -3.766 7.113 16.297 1 94.56 217 GLY A N 1
ATOM 1615 C CA . GLY A 1 217 ? -4.52 6.707 15.117 1 94.56 217 GLY A CA 1
ATOM 1616 C C . GLY A 1 217 ? -3.818 5.637 14.297 1 94.56 217 GLY A C 1
ATOM 1617 O O . GLY A 1 217 ? -2.682 5.828 13.859 1 94.56 217 GLY A O 1
ATOM 1618 N N . GLU A 1 218 ? -4.5 4.508 14.195 1 97.25 218 GLU A N 1
ATOM 1619 C CA . GLU A 1 218 ? -4.016 3.414 13.352 1 97.25 218 GLU A CA 1
ATOM 1620 C C . GLU A 1 218 ? -5.102 2.93 12.398 1 97.25 218 GLU A C 1
ATOM 1622 O O . GLU A 1 218 ? -6.266 2.801 12.789 1 97.25 218 GLU A O 1
ATOM 1627 N N . HIS A 1 219 ? -4.777 2.816 11.203 1 98.25 219 HIS A N 1
ATOM 1628 C CA . HIS A 1 219 ? -5.699 2.35 10.164 1 98.25 219 HIS A CA 1
ATOM 1629 C C . HIS A 1 219 ? -5.062 1.252 9.32 1 98.25 219 HIS A C 1
ATOM 1631 O O . HIS A 1 219 ? -3.965 1.431 8.789 1 98.25 219 HIS A O 1
ATOM 1637 N N . THR A 1 220 ? -5.73 0.116 9.156 1 98.56 220 THR A N 1
ATOM 1638 C CA . THR A 1 220 ? -5.266 -0.987 8.328 1 98.56 220 THR A CA 1
ATOM 1639 C C . THR A 1 220 ? -6.367 -1.442 7.371 1 98.56 220 THR A C 1
ATOM 1641 O O . THR A 1 220 ? -7.5 -1.686 7.789 1 98.56 220 THR A O 1
ATOM 1644 N N . ALA A 1 221 ? -6.043 -1.438 6.105 1 98.56 221 ALA A N 1
ATOM 1645 C CA . ALA A 1 221 ? -6.863 -2.156 5.133 1 98.56 221 ALA A CA 1
ATOM 1646 C C . ALA A 1 221 ? -6.254 -3.514 4.793 1 98.56 221 ALA A C 1
ATOM 1648 O O . ALA A 1 221 ? -5.062 -3.604 4.484 1 98.56 221 ALA A O 1
ATOM 1649 N N . MET A 1 222 ? -7.09 -4.535 4.902 1 98.31 222 MET A N 1
ATOM 1650 C CA . MET A 1 222 ? -6.668 -5.902 4.605 1 98.31 222 MET A CA 1
ATOM 1651 C C . MET A 1 222 ? -7.414 -6.449 3.395 1 98.31 222 MET A C 1
ATOM 1653 O O . MET A 1 222 ? -8.641 -6.383 3.334 1 98.31 222 MET A O 1
ATOM 1657 N N . PHE A 1 223 ? -6.68 -6.91 2.4 1 98.06 223 PHE A N 1
ATOM 1658 C CA . PHE A 1 223 ? -7.18 -7.684 1.271 1 98.06 223 PHE A CA 1
ATOM 1659 C C . PHE A 1 223 ? -6.812 -9.156 1.414 1 98.06 223 PHE A C 1
ATOM 1661 O O . PHE A 1 223 ? -5.664 -9.539 1.182 1 98.06 223 PHE A O 1
ATOM 1668 N N . ALA A 1 224 ? -7.801 -9.969 1.797 1 96.75 224 ALA A N 1
ATOM 1669 C CA . ALA A 1 224 ? -7.508 -11.359 2.115 1 96.75 224 ALA A CA 1
ATOM 1670 C C . ALA A 1 224 ? -8.055 -12.297 1.039 1 96.75 224 ALA A C 1
ATOM 1672 O O . ALA A 1 224 ? -9.25 -12.289 0.749 1 96.75 224 ALA A O 1
ATOM 1673 N N . ASP A 1 225 ? -7.215 -13.016 0.406 1 94.44 225 ASP A N 1
ATOM 1674 C CA . ASP A 1 225 ? -7.551 -14.078 -0.538 1 94.44 225 ASP A CA 1
ATOM 1675 C C . ASP A 1 225 ? -7.137 -15.445 0.006 1 94.44 225 ASP A C 1
ATOM 1677 O O . ASP A 1 225 ? -6.52 -15.539 1.068 1 94.44 225 ASP A O 1
ATOM 1681 N N . ILE A 1 226 ? -7.578 -16.5 -0.703 1 91.69 226 ILE A N 1
ATOM 1682 C CA . ILE A 1 226 ? -7.117 -17.828 -0.362 1 91.69 226 ILE A CA 1
ATOM 1683 C C . ILE A 1 226 ? -5.625 -17.953 -0.657 1 91.69 226 ILE A C 1
ATOM 1685 O O . ILE A 1 226 ? -5.199 -17.797 -1.803 1 91.69 226 ILE A O 1
ATOM 1689 N N . GLY A 1 227 ? -4.91 -18.094 0.373 1 93.88 227 GLY A N 1
ATOM 1690 C CA . GLY A 1 227 ? -3.486 -18.344 0.215 1 93.88 227 GLY A CA 1
ATOM 1691 C C . GLY A 1 227 ? -2.631 -17.125 0.506 1 93.88 227 GLY A C 1
ATOM 1692 O O . GLY A 1 227 ? -1.418 -17.234 0.694 1 93.88 227 GLY A O 1
ATOM 1693 N N . GLU A 1 228 ? -3.271 -15.961 0.499 1 95.56 228 GLU A N 1
ATOM 1694 C CA . GLU A 1 228 ? -2.453 -14.781 0.762 1 95.56 228 GLU A CA 1
ATOM 1695 C C . GLU A 1 228 ? -3.312 -13.602 1.22 1 95.56 228 GLU A C 1
ATOM 1697 O O . GLU A 1 228 ? -4.539 -13.641 1.1 1 95.56 228 GLU A O 1
ATOM 1702 N N . ARG A 1 229 ? -2.637 -12.594 1.782 1 96.81 229 ARG A N 1
ATOM 1703 C CA . ARG A 1 229 ? -3.279 -11.312 2.061 1 96.81 229 ARG A CA 1
ATOM 1704 C C . ARG A 1 229 ? -2.277 -10.164 1.974 1 96.81 229 ARG A C 1
ATOM 1706 O O . ARG A 1 229 ? -1.081 -10.367 2.197 1 96.81 229 ARG A O 1
ATOM 1713 N N . ILE A 1 230 ? -2.854 -8.977 1.606 1 97.75 230 ILE A N 1
ATOM 1714 C CA . ILE A 1 230 ? -2.125 -7.715 1.615 1 97.75 230 ILE A CA 1
ATOM 1715 C C . ILE A 1 230 ? -2.717 -6.785 2.674 1 97.75 230 ILE A C 1
ATOM 1717 O O . ILE A 1 230 ? -3.938 -6.652 2.779 1 97.75 230 ILE A O 1
ATOM 1721 N N . GLU A 1 231 ? -1.789 -6.207 3.477 1 98.5 231 GLU A N 1
ATOM 1722 C CA . GLU A 1 231 ? -2.193 -5.215 4.469 1 98.5 231 GLU A CA 1
ATOM 1723 C C . GLU A 1 231 ? -1.475 -3.887 4.246 1 98.5 231 GLU A C 1
ATOM 1725 O O . GLU A 1 231 ? -0.252 -3.854 4.09 1 98.5 231 GLU A O 1
ATOM 1730 N N . ILE A 1 232 ? -2.258 -2.852 4.18 1 98.56 232 ILE A N 1
ATOM 1731 C CA . ILE A 1 232 ? -1.742 -1.488 4.121 1 98.56 232 ILE A CA 1
ATOM 1732 C C . ILE A 1 232 ? -2.129 -0.735 5.395 1 98.56 232 ILE A C 1
ATOM 1734 O O . ILE A 1 232 ? -3.316 -0.547 5.672 1 98.56 232 ILE A O 1
ATOM 1738 N N . THR A 1 233 ? -1.101 -0.336 6.164 1 98.5 233 THR A N 1
ATOM 1739 C CA . THR A 1 233 ? -1.339 0.235 7.484 1 98.5 233 THR A CA 1
ATOM 1740 C C . THR A 1 233 ? -0.711 1.622 7.594 1 98.5 233 THR A C 1
ATOM 1742 O O . THR A 1 233 ? 0.42 1.834 7.156 1 98.5 233 THR A O 1
ATOM 1745 N N . HIS A 1 234 ? -1.42 2.537 8.062 1 98.44 234 HIS A N 1
ATOM 1746 C CA . HIS A 1 234 ? -0.913 3.83 8.508 1 98.44 234 HIS A CA 1
ATOM 1747 C C . HIS A 1 234 ? -1.01 3.965 10.023 1 98.44 234 HIS A C 1
ATOM 1749 O O . HIS A 1 234 ? -2.057 3.68 10.609 1 98.44 234 HIS A O 1
ATOM 1755 N N . LYS A 1 235 ? 0.074 4.348 10.68 1 97.19 235 LYS A N 1
ATOM 1756 C CA . LYS A 1 235 ? 0.096 4.617 12.109 1 97.19 235 LYS A CA 1
ATOM 1757 C C . LYS A 1 235 ? 0.586 6.035 12.398 1 97.19 235 LYS A C 1
ATOM 1759 O O . LYS A 1 235 ? 1.709 6.395 12.039 1 97.19 235 LYS A O 1
ATOM 1764 N N . ALA A 1 236 ? -0.271 6.793 13.008 1 95.31 236 ALA A N 1
ATOM 1765 C CA . ALA A 1 236 ? 0.13 8.109 13.5 1 95.31 236 ALA A CA 1
ATOM 1766 C C . ALA A 1 236 ? 0.688 8.016 14.922 1 95.31 236 ALA A C 1
ATOM 1768 O O . ALA A 1 236 ? 0.132 7.312 15.766 1 95.31 236 ALA A O 1
ATOM 1769 N N . SER A 1 237 ? 1.829 8.641 15.156 1 93.81 237 SER A N 1
ATOM 1770 C CA . SER A 1 237 ? 2.396 8.633 16.5 1 93.81 237 SER A CA 1
ATOM 1771 C C . SER A 1 237 ? 2.248 10 17.172 1 93.81 237 SER A C 1
ATOM 1773 O O . SER A 1 237 ? 2.395 10.117 18.391 1 93.81 237 SER A O 1
ATOM 1775 N N . SER A 1 238 ? 2.016 11.047 16.359 1 92.56 238 SER A N 1
ATOM 1776 C CA . SER A 1 238 ? 1.78 12.375 16.906 1 92.56 238 SER A CA 1
ATOM 1777 C C . SER A 1 238 ? 1.116 13.289 15.883 1 92.56 238 SER A C 1
ATOM 1779 O O . SER A 1 238 ? 0.93 12.898 14.727 1 92.56 238 SER A O 1
ATOM 1781 N N . ARG A 1 239 ? 0.786 14.438 16.344 1 91.88 239 ARG A N 1
ATOM 1782 C CA . ARG A 1 239 ? 0.156 15.438 15.492 1 91.88 239 ARG A CA 1
ATOM 1783 C C . ARG A 1 239 ? 1.156 16.016 14.5 1 91.88 239 ARG A C 1
ATOM 1785 O O . ARG A 1 239 ? 0.772 16.719 13.562 1 91.88 239 ARG A O 1
ATOM 1792 N N . MET A 1 240 ? 2.352 15.672 14.656 1 93.88 240 MET A N 1
ATOM 1793 C CA . MET A 1 240 ? 3.4 16.156 13.766 1 93.88 240 MET A CA 1
ATOM 1794 C C . MET A 1 240 ? 3.131 15.734 12.32 1 93.88 240 MET A C 1
ATOM 1796 O O . MET A 1 240 ? 3.506 16.438 11.383 1 93.88 240 MET A O 1
ATOM 1800 N N . THR A 1 241 ? 2.434 14.609 12.156 1 93.75 241 THR A N 1
ATOM 1801 C CA . THR A 1 241 ? 2.125 14.102 10.828 1 93.75 241 THR A CA 1
ATOM 1802 C C . THR A 1 241 ? 1.297 15.109 10.039 1 93.75 241 THR A C 1
ATOM 1804 O O . THR A 1 241 ? 1.544 15.336 8.852 1 93.75 241 THR A O 1
ATOM 1807 N N . TYR A 1 242 ? 0.407 15.781 10.672 1 94.81 242 TYR A N 1
ATOM 1808 C CA . TYR A 1 242 ? -0.454 16.75 10.008 1 94.81 242 TYR A CA 1
ATOM 1809 C C . TYR A 1 242 ? 0.297 18.047 9.727 1 94.81 242 TYR A C 1
ATOM 1811 O O . TYR A 1 242 ? 0.132 18.656 8.672 1 94.81 242 TYR A O 1
ATOM 1819 N N . ALA A 1 243 ? 1.126 18.391 10.68 1 97.19 243 ALA A N 1
ATOM 1820 C CA . ALA A 1 243 ? 1.909 19.609 10.539 1 97.19 243 ALA A CA 1
ATOM 1821 C C . ALA A 1 243 ? 2.922 19.484 9.406 1 97.19 243 ALA A C 1
ATOM 1823 O O . ALA A 1 243 ? 3.084 20.406 8.602 1 97.19 243 ALA A O 1
ATOM 1824 N N . ASN A 1 244 ? 3.537 18.359 9.328 1 96.25 244 ASN A N 1
ATOM 1825 C CA . ASN A 1 244 ? 4.484 18.125 8.25 1 96.25 244 ASN A CA 1
ATOM 1826 C C . ASN A 1 244 ? 3.797 18.156 6.887 1 96.25 244 ASN A C 1
ATOM 1828 O O . ASN A 1 244 ? 4.344 18.688 5.918 1 96.25 244 ASN A O 1
ATOM 1832 N N . GLY A 1 245 ? 2.646 17.609 6.844 1 97 245 GLY A N 1
ATOM 1833 C CA . GLY A 1 245 ? 1.87 17.672 5.617 1 97 245 GLY A CA 1
ATOM 1834 C C . GLY A 1 245 ? 1.52 19.094 5.215 1 97 245 GLY A C 1
ATOM 1835 O O . GLY A 1 245 ? 1.575 19.438 4.035 1 97 245 GLY A O 1
ATOM 1836 N N . ALA A 1 246 ? 1.173 19.875 6.195 1 97.88 246 ALA A N 1
ATOM 1837 C CA . ALA A 1 246 ? 0.835 21.266 5.934 1 97.88 246 ALA A CA 1
ATOM 1838 C C . ALA A 1 246 ? 2.045 22.047 5.406 1 97.88 246 ALA A C 1
ATOM 1840 O O . ALA A 1 246 ? 1.913 22.875 4.516 1 97.88 246 ALA A O 1
ATOM 1841 N N . MET A 1 247 ? 3.219 21.766 5.957 1 97.75 247 MET A N 1
ATOM 1842 C CA . MET A 1 247 ? 4.438 22.422 5.477 1 97.75 247 MET A CA 1
ATOM 1843 C C . MET A 1 247 ? 4.727 22.031 4.031 1 97.75 247 MET A C 1
ATOM 1845 O O . MET A 1 247 ? 5.078 22.891 3.215 1 97.75 247 MET A O 1
ATOM 1849 N N . ARG A 1 248 ? 4.523 20.797 3.766 1 96.25 248 ARG A N 1
ATOM 1850 C CA . ARG A 1 248 ? 4.715 20.328 2.395 1 96.25 248 ARG A CA 1
ATOM 1851 C C . ARG A 1 248 ? 3.732 21.016 1.445 1 96.25 248 ARG A C 1
ATOM 1853 O O . ARG A 1 248 ? 4.109 21.422 0.346 1 96.25 248 ARG A O 1
ATOM 1860 N N . ALA A 1 249 ? 2.535 21.109 1.869 1 98.06 249 ALA A N 1
ATOM 1861 C CA . ALA A 1 249 ? 1.504 21.766 1.069 1 98.06 249 ALA A CA 1
ATOM 1862 C C . ALA A 1 249 ? 1.85 23.234 0.83 1 98.06 249 ALA A C 1
ATOM 1864 O O . ALA A 1 249 ? 1.695 23.75 -0.284 1 98.06 249 ALA A O 1
ATOM 1865 N N . ALA A 1 250 ? 2.359 23.906 1.852 1 98.31 250 ALA A N 1
ATOM 1866 C CA . ALA A 1 250 ? 2.705 25.328 1.742 1 98.31 250 ALA A CA 1
ATOM 1867 C C . ALA A 1 250 ? 3.848 25.531 0.754 1 98.31 250 ALA A C 1
ATOM 1869 O O . ALA A 1 250 ? 3.787 26.438 -0.094 1 98.31 250 ALA A O 1
ATOM 1870 N N . PHE A 1 251 ? 4.84 24.734 0.849 1 97.62 251 PHE A N 1
ATOM 1871 C CA . PHE A 1 251 ? 5.98 24.828 -0.054 1 97.62 251 PHE A CA 1
ATOM 1872 C C . PHE A 1 251 ? 5.543 24.625 -1.501 1 97.62 251 PHE A C 1
ATOM 1874 O O . PHE A 1 251 ? 5.918 25.406 -2.377 1 97.62 251 PHE A O 1
ATOM 1881 N N . TRP A 1 252 ? 4.734 23.625 -1.722 1 97.12 252 TRP A N 1
ATOM 1882 C CA . TRP A 1 252 ? 4.246 23.312 -3.062 1 97.12 252 TRP A CA 1
ATOM 1883 C C . TRP A 1 252 ? 3.342 24.422 -3.584 1 97.12 252 TRP A C 1
ATOM 1885 O O . TRP A 1 252 ? 3.436 24.812 -4.75 1 97.12 252 TRP A O 1
ATOM 1895 N N . LEU A 1 253 ? 2.518 24.953 -2.754 1 98 253 LEU A N 1
ATOM 1896 C CA . LEU A 1 253 ? 1.477 25.906 -3.117 1 98 253 LEU A CA 1
ATOM 1897 C C . LEU A 1 253 ? 2.086 27.234 -3.545 1 98 253 LEU A C 1
ATOM 1899 O O . LEU A 1 253 ? 1.507 27.953 -4.363 1 98 253 LEU A O 1
ATOM 1903 N N . TYR A 1 254 ? 3.25 27.516 -3.055 1 97.38 254 TYR A N 1
ATOM 1904 C CA . TYR A 1 254 ? 3.938 28.766 -3.307 1 97.38 254 TYR A CA 1
ATOM 1905 C C . TYR A 1 254 ? 4.125 29 -4.801 1 97.38 254 TYR A C 1
ATOM 1907 O O . TYR A 1 254 ? 4.062 30.141 -5.27 1 97.38 254 TYR A O 1
ATOM 1915 N N . ASP A 1 255 ? 4.246 27.938 -5.578 1 96.62 255 ASP A N 1
ATOM 1916 C CA . ASP A 1 255 ? 4.574 28.047 -6.996 1 96.62 255 ASP A CA 1
ATOM 1917 C C . ASP A 1 255 ? 3.35 27.766 -7.867 1 96.62 255 ASP A C 1
ATOM 1919 O O . ASP A 1 255 ? 3.465 27.641 -9.086 1 96.62 255 ASP A O 1
ATOM 1923 N N . GLN A 1 256 ? 2.221 27.719 -7.281 1 97.69 256 GLN A N 1
ATOM 1924 C CA . GLN A 1 256 ? 1.043 27.328 -8.047 1 97.69 256 GLN A CA 1
ATOM 1925 C C . GLN A 1 256 ? 0.215 28.547 -8.445 1 97.69 256 GLN A C 1
ATOM 1927 O O . GLN A 1 256 ? 0.259 29.578 -7.766 1 97.69 256 GLN A O 1
ATOM 1932 N N . ASN A 1 257 ? -0.532 28.438 -9.516 1 98.25 257 ASN A N 1
ATOM 1933 C CA . ASN A 1 257 ? -1.538 29.422 -9.906 1 98.25 257 ASN A CA 1
ATOM 1934 C C . ASN A 1 257 ? -2.814 29.281 -9.086 1 98.25 257 ASN A C 1
ATOM 1936 O O . ASN A 1 257 ? -2.975 28.312 -8.344 1 98.25 257 ASN A O 1
ATOM 1940 N N . ALA A 1 258 ? -3.682 30.266 -9.258 1 98.56 258 ALA A N 1
ATOM 1941 C CA . ALA A 1 258 ? -4.977 30.203 -8.586 1 98.56 258 ALA A CA 1
ATOM 1942 C C . ALA A 1 258 ? -5.691 28.891 -8.906 1 98.56 258 ALA A C 1
ATOM 1944 O O . ALA A 1 258 ? -5.668 28.422 -10.047 1 98.56 258 ALA A O 1
ATOM 1945 N N . GLY A 1 259 ? -6.195 28.281 -7.859 1 98.44 259 GLY A N 1
ATOM 1946 C CA . GLY A 1 259 ? -6.883 27 -7.973 1 98.44 259 GLY A CA 1
ATOM 1947 C C . GLY A 1 259 ? -7.125 26.328 -6.629 1 98.44 259 GLY A C 1
ATOM 1948 O O . GLY A 1 259 ? -6.473 26.672 -5.637 1 98.44 259 GLY A O 1
ATOM 1949 N N . LEU A 1 260 ? -8.117 25.5 -6.598 1 98.44 260 LEU A N 1
ATOM 1950 C CA . LEU A 1 260 ? -8.398 24.688 -5.418 1 98.44 260 LEU A CA 1
ATOM 1951 C C . LEU A 1 260 ? -7.719 23.328 -5.527 1 98.44 260 LEU A C 1
ATOM 1953 O O . LEU A 1 260 ? -8.078 22.516 -6.383 1 98.44 260 LEU A O 1
ATOM 1957 N N . TYR A 1 261 ? -6.754 23.109 -4.613 1 98.19 261 TYR A N 1
ATOM 1958 C CA . TYR A 1 261 ? -5.953 21.891 -4.633 1 98.19 261 TYR A CA 1
ATOM 1959 C C . TYR A 1 261 ? -6.191 21.062 -3.371 1 98.19 261 TYR A C 1
ATOM 1961 O O . TYR A 1 261 ? -6.773 21.562 -2.402 1 98.19 261 TYR A O 1
ATOM 1969 N N . ASP A 1 262 ? -5.801 19.812 -3.492 1 96.81 262 ASP A N 1
ATOM 1970 C CA . ASP A 1 262 ? -5.793 18.922 -2.326 1 96.81 262 ASP A CA 1
ATOM 1971 C C . ASP A 1 262 ? -4.453 18.203 -2.189 1 96.81 262 ASP A C 1
ATOM 1973 O O . ASP A 1 262 ? -3.516 18.484 -2.941 1 96.81 262 ASP A O 1
ATOM 1977 N N . MET A 1 263 ? -4.359 17.359 -1.205 1 96.88 263 MET A N 1
ATOM 1978 C CA . MET A 1 263 ? -3.084 16.719 -0.898 1 96.88 263 MET A CA 1
ATOM 1979 C C . MET A 1 263 ? -2.711 15.703 -1.977 1 96.88 263 MET A C 1
ATOM 1981 O O . MET A 1 263 ? -1.538 15.359 -2.137 1 96.88 263 MET A O 1
ATOM 1985 N N . GLN A 1 264 ? -3.684 15.211 -2.699 1 95.81 264 GLN A N 1
ATOM 1986 C CA . GLN A 1 264 ? -3.346 14.328 -3.812 1 95.81 264 GLN A CA 1
ATOM 1987 C C . GLN A 1 264 ? -2.531 15.062 -4.871 1 95.81 264 GLN A C 1
ATOM 1989 O O . GLN A 1 264 ? -1.556 14.523 -5.398 1 95.81 264 GLN A O 1
ATOM 1994 N N . GLN A 1 265 ? -2.896 16.25 -5.176 1 95.94 265 GLN A N 1
ATOM 1995 C CA . GLN A 1 265 ? -2.158 17.078 -6.129 1 95.94 265 GLN A CA 1
ATOM 1996 C C . GLN A 1 265 ? -0.806 17.5 -5.562 1 95.94 265 GLN A C 1
ATOM 1998 O O . GLN A 1 265 ? 0.209 17.453 -6.258 1 95.94 265 GLN A O 1
ATOM 2003 N N . VAL A 1 266 ? -0.796 17.859 -4.27 1 96.94 266 VAL A N 1
ATOM 2004 C CA . VAL A 1 266 ? 0.436 18.266 -3.607 1 96.94 266 VAL A CA 1
ATOM 2005 C C . VAL A 1 266 ? 1.474 17.156 -3.697 1 96.94 266 VAL A C 1
ATOM 2007 O O . VAL A 1 266 ? 2.66 17.422 -3.902 1 96.94 266 VAL A O 1
ATOM 2010 N N . LEU A 1 267 ? 1.018 15.906 -3.592 1 96.06 267 LEU A N 1
ATOM 2011 C CA . LEU A 1 267 ? 1.907 14.75 -3.502 1 96.06 267 LEU A CA 1
ATOM 2012 C C . LEU A 1 267 ? 2.125 14.125 -4.875 1 96.06 267 LEU A C 1
ATOM 2014 O O . LEU A 1 267 ? 2.791 13.094 -4.996 1 96.06 267 LEU A O 1
ATOM 2018 N N . GLY A 1 268 ? 1.492 14.672 -5.957 1 94.5 268 GLY A N 1
ATOM 2019 C CA . GLY A 1 268 ? 1.646 14.164 -7.312 1 94.5 268 GLY A CA 1
ATOM 2020 C C . GLY A 1 268 ? 0.935 12.844 -7.539 1 94.5 268 GLY A C 1
ATOM 2021 O O . GLY A 1 268 ? 1.42 11.992 -8.281 1 94.5 268 GLY A O 1
ATOM 2022 N N . LEU A 1 269 ? -0.139 12.625 -6.84 1 92.38 269 LEU A N 1
ATOM 2023 C CA . LEU A 1 269 ? -0.839 11.344 -6.887 1 92.38 269 LEU A CA 1
ATOM 2024 C C . LEU A 1 269 ? -2.107 11.445 -7.727 1 92.38 269 LEU A C 1
ATOM 2026 O O . LEU A 1 269 ? -2.844 10.469 -7.871 1 92.38 269 LEU A O 1
ATOM 2030 N N . SER A 1 270 ? -2.426 12.586 -8.312 1 84.06 270 SER A N 1
ATOM 2031 C CA . SER A 1 270 ? -3.645 12.766 -9.094 1 84.06 270 SER A CA 1
ATOM 2032 C C . SER A 1 270 ? -3.52 12.109 -10.469 1 84.06 270 SER A C 1
ATOM 2034 O O . SER A 1 270 ? -2.418 11.992 -11.008 1 84.06 270 SER A O 1
ATOM 2036 N N . MET B 1 1 ? -22.219 -19.5 -22.5 1 41.69 1 MET B N 1
ATOM 2037 C CA . MET B 1 1 ? -21.25 -20.234 -21.688 1 41.69 1 MET B CA 1
ATOM 2038 C C . MET B 1 1 ? -19.859 -19.656 -21.828 1 41.69 1 MET B C 1
ATOM 2040 O O . MET B 1 1 ? -19.312 -19.594 -22.922 1 41.69 1 MET B O 1
ATOM 2044 N N . THR B 1 2 ? -19.328 -18.688 -21 1 58.38 2 THR B N 1
ATOM 2045 C CA . THR B 1 2 ? -18.094 -17.969 -21.25 1 58.38 2 THR B CA 1
ATOM 2046 C C . THR B 1 2 ? -16.922 -18.938 -21.422 1 58.38 2 THR B C 1
ATOM 2048 O O . THR B 1 2 ? -16.781 -19.875 -20.641 1 58.38 2 THR B O 1
ATOM 2051 N N . THR B 1 3 ? -16.391 -19.125 -22.625 1 77.19 3 THR B N 1
ATOM 2052 C CA . THR B 1 3 ? -15.32 -20.031 -23.016 1 77.19 3 THR B CA 1
ATOM 2053 C C . THR B 1 3 ? -14.18 -19.984 -22 1 77.19 3 THR B C 1
ATOM 2055 O O . THR B 1 3 ? -13.742 -18.906 -21.594 1 77.19 3 THR B O 1
ATOM 2058 N N . LYS B 1 4 ? -13.914 -21.219 -21.281 1 93.5 4 LYS B N 1
ATOM 2059 C CA . LYS B 1 4 ? -12.844 -21.359 -20.312 1 93.5 4 LYS B CA 1
ATOM 2060 C C . LYS B 1 4 ? -11.516 -21.656 -20.984 1 93.5 4 LYS B C 1
ATOM 2062 O O . LYS B 1 4 ? -11.477 -22.359 -22 1 93.5 4 LYS B O 1
ATOM 2067 N N . VAL B 1 5 ? -10.5 -21.109 -20.547 1 97.5 5 VAL B N 1
ATOM 2068 C CA . VAL B 1 5 ? -9.156 -21.422 -21.016 1 97.5 5 VAL B CA 1
ATOM 2069 C C . VAL B 1 5 ? -8.719 -22.781 -20.484 1 97.5 5 VAL B C 1
ATOM 2071 O O . VAL B 1 5 ? -8.852 -23.047 -19.281 1 97.5 5 VAL B O 1
ATOM 2074 N N . ARG B 1 6 ? -8.312 -23.703 -21.391 1 98.25 6 ARG B N 1
ATOM 2075 C CA . ARG B 1 6 ? -7.82 -25.016 -20.984 1 98.25 6 ARG B CA 1
ATOM 2076 C C . ARG B 1 6 ? -6.32 -24.969 -20.688 1 98.25 6 ARG B C 1
ATOM 2078 O O . ARG B 1 6 ? -5.531 -24.578 -21.547 1 98.25 6 ARG B O 1
ATOM 2085 N N . VAL B 1 7 ? -6 -25.438 -19.438 1 98.62 7 VAL B N 1
ATOM 2086 C CA . VAL B 1 7 ? -4.586 -25.391 -19.078 1 98.62 7 VAL B CA 1
ATOM 2087 C C . VAL B 1 7 ? -4.027 -26.797 -18.953 1 98.62 7 VAL B C 1
ATOM 2089 O O . VAL B 1 7 ? -4.762 -27.734 -18.641 1 98.62 7 VAL B O 1
ATOM 2092 N N . ALA B 1 8 ? -2.766 -26.938 -19.297 1 98.69 8 ALA B N 1
ATOM 2093 C CA . ALA B 1 8 ? -2.004 -28.156 -19.016 1 98.69 8 ALA B CA 1
ATOM 2094 C C . ALA B 1 8 ? -0.958 -27.906 -17.938 1 98.69 8 ALA B C 1
ATOM 2096 O O . ALA B 1 8 ? -0.317 -26.844 -17.922 1 98.69 8 ALA B O 1
ATOM 2097 N N . VAL B 1 9 ? -0.828 -28.828 -17.016 1 98.44 9 VAL B N 1
ATOM 2098 C CA . VAL B 1 9 ? 0.142 -28.719 -15.938 1 98.44 9 VAL B CA 1
ATOM 2099 C C . VAL B 1 9 ? 1.223 -29.781 -16.094 1 98.44 9 VAL B C 1
ATOM 2101 O O . VAL B 1 9 ? 0.92 -30.969 -16.156 1 98.44 9 VAL B O 1
ATOM 2104 N N . VAL B 1 10 ? 2.455 -29.344 -16.219 1 97.62 10 VAL B N 1
ATOM 2105 C CA . VAL B 1 10 ? 3.57 -30.281 -16.234 1 97.62 10 VAL B CA 1
ATOM 2106 C C . VAL B 1 10 ? 4.137 -30.422 -14.82 1 97.62 10 VAL B C 1
ATOM 2108 O O . VAL B 1 10 ? 4.125 -29.469 -14.039 1 97.62 10 VAL B O 1
ATOM 2111 N N . GLY B 1 11 ? 4.645 -31.578 -14.547 1 95.44 11 GLY B N 1
ATOM 2112 C CA . GLY B 1 11 ? 5.031 -31.859 -13.172 1 95.44 11 GLY B CA 1
ATOM 2113 C C . GLY B 1 11 ? 3.848 -32 -12.234 1 95.44 11 GLY B C 1
ATOM 2114 O O . GLY B 1 11 ? 3.865 -31.469 -11.125 1 95.44 11 GLY B O 1
ATOM 2115 N N . ALA B 1 12 ? 2.852 -32.719 -12.648 1 95.94 12 ALA B N 1
ATOM 2116 C CA . ALA B 1 12 ? 1.538 -32.75 -12.016 1 95.94 12 ALA B CA 1
ATOM 2117 C C . ALA B 1 12 ? 1.619 -33.375 -10.625 1 95.94 12 ALA B C 1
ATOM 2119 O O . ALA B 1 12 ? 0.835 -33.031 -9.734 1 95.94 12 ALA B O 1
ATOM 2120 N N . SER B 1 13 ? 2.568 -34.219 -10.414 1 94.06 13 SER B N 1
ATOM 2121 C CA . SER B 1 13 ? 2.621 -34.938 -9.148 1 94.06 13 SER B CA 1
ATOM 2122 C C . SER B 1 13 ? 3.486 -34.219 -8.125 1 94.06 13 SER B C 1
ATOM 2124 O O . SER B 1 13 ? 3.535 -34.625 -6.957 1 94.06 13 SER B O 1
ATOM 2126 N N . GLY B 1 14 ? 4.137 -33.188 -8.547 1 92.94 14 GLY B N 1
ATOM 2127 C CA . GLY B 1 14 ? 4.965 -32.438 -7.621 1 92.94 14 GLY B CA 1
ATOM 2128 C C . GLY B 1 14 ? 4.156 -31.578 -6.66 1 92.94 14 GLY B C 1
ATOM 2129 O O . GLY B 1 14 ? 2.926 -31.531 -6.75 1 92.94 14 GLY B O 1
ATOM 2130 N N . ARG B 1 15 ? 4.859 -30.984 -5.699 1 91.69 15 ARG B N 1
ATOM 2131 C CA . ARG B 1 15 ? 4.223 -30.141 -4.691 1 91.69 15 ARG B CA 1
ATOM 2132 C C . ARG B 1 15 ? 3.395 -29.031 -5.336 1 91.69 15 ARG B C 1
ATOM 2134 O O . ARG B 1 15 ? 2.203 -28.891 -5.051 1 91.69 15 ARG B O 1
ATOM 2141 N N . MET B 1 16 ? 4.008 -28.312 -6.23 1 94.31 16 MET B N 1
ATOM 2142 C CA . MET B 1 16 ? 3.295 -27.234 -6.891 1 94.31 16 MET B CA 1
ATOM 2143 C C . MET B 1 16 ? 2.311 -27.766 -7.922 1 94.31 16 MET B C 1
ATOM 2145 O O . MET B 1 16 ? 1.247 -27.188 -8.141 1 94.31 16 MET B O 1
ATOM 2149 N N . GLY B 1 17 ? 2.688 -28.859 -8.586 1 96.62 17 GLY B N 1
ATOM 2150 C CA . GLY B 1 17 ? 1.786 -29.453 -9.555 1 96.62 17 GLY B CA 1
ATOM 2151 C C . GLY B 1 17 ? 0.406 -29.75 -9 1 96.62 17 GLY B C 1
ATOM 2152 O O . GLY B 1 17 ? -0.604 -29.359 -9.586 1 96.62 17 GLY B O 1
ATOM 2153 N N . ARG B 1 18 ? 0.364 -30.312 -7.859 1 96.25 18 ARG B N 1
ATOM 2154 C CA . ARG B 1 18 ? -0.896 -30.656 -7.207 1 96.25 18 ARG B CA 1
ATOM 2155 C C . ARG B 1 18 ? -1.687 -29.406 -6.855 1 96.25 18 ARG B C 1
ATOM 2157 O O . ARG B 1 18 ? -2.908 -29.359 -7.027 1 96.25 18 ARG B O 1
ATOM 2164 N N . VAL B 1 19 ? -0.984 -28.406 -6.43 1 96.5 19 VAL B N 1
ATOM 2165 C CA . VAL B 1 19 ? -1.631 -27.156 -6.047 1 96.5 19 VAL B CA 1
ATOM 2166 C C . VAL B 1 19 ? -2.178 -26.453 -7.289 1 96.5 19 VAL B C 1
ATOM 2168 O O . VAL B 1 19 ? -3.262 -25.859 -7.246 1 96.5 19 VAL B O 1
ATOM 2171 N N . LEU B 1 20 ? -1.461 -26.562 -8.375 1 97.94 20 LEU B N 1
ATOM 2172 C CA . LEU B 1 20 ? -1.919 -25.984 -9.633 1 97.94 20 LEU B CA 1
ATOM 2173 C C . LEU B 1 20 ? -3.201 -26.656 -10.109 1 97.94 20 LEU B C 1
ATOM 2175 O O . LEU B 1 20 ? -4.129 -25.984 -10.562 1 97.94 20 LEU B O 1
ATOM 2179 N N . ILE B 1 21 ? -3.227 -27.922 -9.961 1 97.75 21 ILE B N 1
ATOM 2180 C CA . ILE B 1 21 ? -4.414 -28.672 -10.352 1 97.75 21 ILE B CA 1
ATOM 2181 C C . ILE B 1 21 ? -5.598 -28.266 -9.484 1 97.75 21 ILE B C 1
ATOM 2183 O O . ILE B 1 21 ? -6.695 -28.031 -10 1 97.75 21 ILE B O 1
ATOM 2187 N N . GLU B 1 22 ? -5.324 -28.141 -8.242 1 96.69 22 GLU B N 1
ATOM 2188 C CA . GLU B 1 22 ? -6.359 -27.672 -7.324 1 96.69 22 GLU B CA 1
ATOM 2189 C C . GLU B 1 22 ? -6.852 -26.281 -7.707 1 96.69 22 GLU B C 1
ATOM 2191 O O . GLU B 1 22 ? -8.062 -26.031 -7.742 1 96.69 22 GLU B O 1
ATOM 2196 N N . ALA B 1 23 ? -5.945 -25.391 -7.984 1 96.69 23 ALA B N 1
ATOM 2197 C CA . ALA B 1 23 ? -6.289 -24.031 -8.359 1 96.69 23 ALA B CA 1
ATOM 2198 C C . ALA B 1 23 ? -7.145 -24 -9.625 1 96.69 23 ALA B C 1
ATOM 2200 O O . ALA B 1 23 ? -8.109 -23.234 -9.711 1 96.69 23 ALA B O 1
ATOM 2201 N N . ALA B 1 24 ? -6.812 -24.828 -10.562 1 97.12 24 ALA B N 1
ATOM 2202 C CA . ALA B 1 24 ? -7.574 -24.891 -11.812 1 97.12 24 ALA B CA 1
ATOM 2203 C C . ALA B 1 24 ? -9.023 -25.297 -11.547 1 97.12 24 ALA B C 1
ATOM 2205 O O . ALA B 1 24 ? -9.945 -24.766 -12.172 1 97.12 24 ALA B O 1
ATOM 2206 N N . LYS B 1 25 ? -9.188 -26.156 -10.641 1 95.06 25 LYS B N 1
ATOM 2207 C CA . LYS B 1 25 ? -10.523 -26.656 -10.305 1 95.06 25 LYS B CA 1
ATOM 2208 C C . LYS B 1 25 ? -11.391 -25.547 -9.711 1 95.06 25 LYS B C 1
ATOM 2210 O O . LYS B 1 25 ? -12.602 -25.516 -9.93 1 95.06 25 LYS B O 1
ATOM 2215 N N . HIS B 1 26 ? -10.773 -24.609 -9.078 1 91.94 26 HIS B N 1
ATOM 2216 C CA . HIS B 1 26 ? -11.516 -23.625 -8.312 1 91.94 26 HIS B CA 1
ATOM 2217 C C . HIS B 1 26 ? -11.75 -22.359 -9.133 1 91.94 26 HIS B C 1
ATOM 2219 O O . HIS B 1 26 ? -12.453 -21.453 -8.695 1 91.94 26 HIS B O 1
ATOM 2225 N N . GLN B 1 27 ? -11.234 -22.312 -10.297 1 92.38 27 GLN B N 1
ATOM 2226 C CA . GLN B 1 27 ? -11.383 -21.125 -11.133 1 92.38 27 GLN B CA 1
ATOM 2227 C C . GLN B 1 27 ? -12.555 -21.281 -12.102 1 92.38 27 GLN B C 1
ATOM 2229 O O . GLN B 1 27 ? -12.711 -22.328 -12.734 1 92.38 27 GLN B O 1
ATOM 2234 N N . ASP B 1 28 ? -13.305 -20.219 -12.242 1 91.31 28 ASP B N 1
ATOM 2235 C CA . ASP B 1 28 ? -14.477 -20.25 -13.109 1 91.31 28 ASP B CA 1
ATOM 2236 C C . ASP B 1 28 ? -14.086 -20.125 -14.578 1 91.31 28 ASP B C 1
ATOM 2238 O O . ASP B 1 28 ? -14.805 -20.594 -15.461 1 91.31 28 ASP B O 1
ATOM 2242 N N . VAL B 1 29 ? -12.938 -19.516 -14.828 1 94.69 29 VAL B N 1
ATOM 2243 C CA . VAL B 1 29 ? -12.602 -19.172 -16.203 1 94.69 29 VAL B CA 1
ATOM 2244 C C . VAL B 1 29 ? -11.523 -20.109 -16.734 1 94.69 29 VAL B C 1
ATOM 2246 O O . VAL B 1 29 ? -11 -19.922 -17.828 1 94.69 29 VAL B O 1
ATOM 2249 N N . ILE B 1 30 ? -11.141 -21.172 -15.906 1 96.81 30 ILE B N 1
ATOM 2250 C CA . ILE B 1 30 ? -10.078 -22.094 -16.25 1 96.81 30 ILE B CA 1
ATOM 2251 C C . ILE B 1 30 ? -10.594 -23.531 -16.172 1 96.81 30 ILE B C 1
ATOM 2253 O O . ILE B 1 30 ? -11.43 -23.859 -15.328 1 96.81 30 ILE B O 1
ATOM 2257 N N . THR B 1 31 ? -10.188 -24.391 -17.078 1 96.75 31 THR B N 1
ATOM 2258 C CA . THR B 1 31 ? -10.383 -25.828 -16.984 1 96.75 31 THR B CA 1
ATOM 2259 C C . THR B 1 31 ? -9.062 -26.578 -17.172 1 96.75 31 THR B C 1
ATOM 2261 O O . THR B 1 31 ? -8.219 -26.156 -17.953 1 96.75 31 THR B O 1
ATOM 2264 N N . LEU B 1 32 ? -8.969 -27.641 -16.422 1 98.06 32 LEU B N 1
ATOM 2265 C CA . LEU B 1 32 ? -7.797 -28.484 -16.594 1 98.06 32 LEU B CA 1
ATOM 2266 C C . LEU B 1 32 ? -7.945 -29.359 -17.828 1 98.06 32 LEU B C 1
ATOM 2268 O O . LEU B 1 32 ? -8.836 -30.219 -17.891 1 98.06 32 LEU B O 1
ATOM 2272 N N . GLY B 1 33 ? -7.074 -29.188 -18.766 1 98 33 GLY B N 1
ATOM 2273 C CA . GLY B 1 33 ? -7.148 -29.953 -20 1 98 33 GLY B CA 1
ATOM 2274 C C . GLY B 1 33 ? -6.195 -31.141 -20.016 1 98 33 GLY B C 1
ATOM 2275 O O . GLY B 1 33 ? -6.453 -32.125 -20.703 1 98 33 GLY B O 1
ATOM 2276 N N . ALA B 1 34 ? -5.102 -30.969 -19.344 1 98.31 34 ALA B N 1
ATOM 2277 C CA . ALA B 1 34 ? -4.102 -32.031 -19.344 1 98.31 34 ALA B CA 1
ATOM 2278 C C . ALA B 1 34 ? -3.195 -31.938 -18.109 1 98.31 34 ALA B C 1
ATOM 2280 O O . ALA B 1 34 ? -3.033 -30.859 -17.547 1 98.31 34 ALA B O 1
ATOM 2281 N N . ALA B 1 35 ? -2.68 -33.031 -17.719 1 98.31 35 ALA B N 1
ATOM 2282 C CA . ALA B 1 35 ? -1.701 -33.188 -16.641 1 98.31 35 ALA B CA 1
ATOM 2283 C C . ALA B 1 35 ? -0.592 -34.156 -17.031 1 98.31 35 ALA B C 1
ATOM 2285 O O . ALA B 1 35 ? -0.861 -35.312 -17.375 1 98.31 35 ALA B O 1
ATOM 2286 N N . ILE B 1 36 ? 0.6 -33.656 -16.984 1 97.31 36 ILE B N 1
ATOM 2287 C CA . ILE B 1 36 ? 1.705 -34.406 -17.531 1 97.31 36 ILE B CA 1
ATOM 2288 C C . ILE B 1 36 ? 2.699 -34.75 -16.422 1 97.31 36 ILE B C 1
ATOM 2290 O O . ILE B 1 36 ? 3.01 -33.906 -15.578 1 97.31 36 ILE B O 1
ATOM 2294 N N . GLU B 1 37 ? 3.139 -35.906 -16.391 1 95 37 GLU B N 1
ATOM 2295 C CA . GLU B 1 37 ? 4.215 -36.406 -15.531 1 95 37 GLU B CA 1
ATOM 2296 C C . GLU B 1 37 ? 5.332 -37.062 -16.344 1 95 37 GLU B C 1
ATOM 2298 O O . GLU B 1 37 ? 5.172 -37.281 -17.547 1 95 37 GLU B O 1
ATOM 2303 N N . ARG B 1 38 ? 6.43 -37.25 -15.664 1 90.56 38 ARG B N 1
ATOM 2304 C CA . ARG B 1 38 ? 7.57 -37.875 -16.328 1 90.56 38 ARG B CA 1
ATOM 2305 C C . ARG B 1 38 ? 7.254 -39.281 -16.766 1 90.56 38 ARG B C 1
ATOM 2307 O O . ARG B 1 38 ? 6.473 -39.969 -16.109 1 90.56 38 ARG B O 1
ATOM 2314 N N . GLN B 1 39 ? 7.977 -39.625 -17.812 1 89.12 39 GLN B N 1
ATOM 2315 C CA . GLN B 1 39 ? 7.82 -41 -18.281 1 89.12 39 GLN B CA 1
ATOM 2316 C C . GLN B 1 39 ? 8.227 -42 -17.203 1 89.12 39 GLN B C 1
ATOM 2318 O O . GLN B 1 39 ? 9.242 -41.812 -16.531 1 89.12 39 GLN B O 1
ATOM 2323 N N . GLY B 1 40 ? 7.473 -43.031 -17.047 1 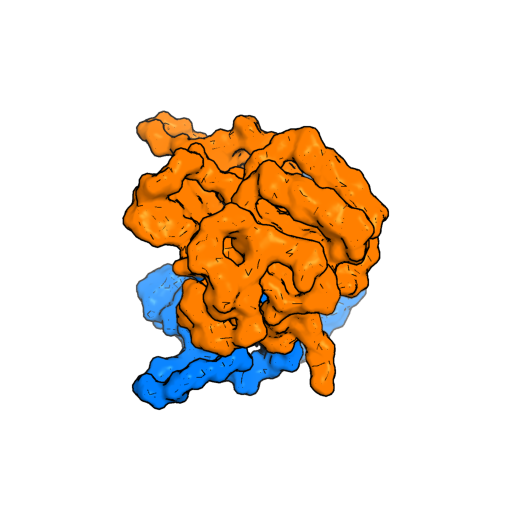88.19 40 GLY B N 1
ATOM 2324 C CA . GLY B 1 40 ? 7.805 -44.062 -16.094 1 88.19 40 GLY B CA 1
ATOM 2325 C C . GLY B 1 40 ? 7.125 -43.875 -14.75 1 88.19 40 GLY B C 1
ATOM 2326 O O . GLY B 1 40 ? 7.199 -44.75 -13.875 1 88.19 40 GLY B O 1
ATOM 2327 N N . SER B 1 41 ? 6.445 -42.781 -14.609 1 90.19 41 SER B N 1
ATOM 2328 C CA . SER B 1 41 ? 5.734 -42.562 -13.352 1 90.19 41 SER B CA 1
ATOM 2329 C C . SER B 1 41 ? 4.625 -43.562 -13.164 1 90.19 41 SER B C 1
ATOM 2331 O O . SER B 1 41 ? 3.922 -43.938 -14.109 1 90.19 41 SER B O 1
ATOM 2333 N N . THR B 1 42 ? 4.402 -44.031 -11.93 1 92.25 42 THR B N 1
ATOM 2334 C CA . THR B 1 42 ? 3.35 -45 -11.617 1 92.25 42 THR B CA 1
ATOM 2335 C C . THR B 1 42 ? 1.986 -44.312 -11.578 1 92.25 42 THR B C 1
ATOM 2337 O O . THR B 1 42 ? 0.954 -44.969 -11.477 1 92.25 42 THR B O 1
ATOM 2340 N N . LEU B 1 43 ? 2.016 -43.031 -11.719 1 93 43 LEU B N 1
ATOM 2341 C CA . LEU B 1 43 ? 0.788 -42.25 -11.562 1 93 43 LEU B CA 1
ATOM 2342 C C . LEU B 1 43 ? 0.083 -42.094 -12.906 1 93 43 LEU B C 1
ATOM 2344 O O . LEU B 1 43 ? -1.042 -41.594 -12.961 1 93 43 LEU B O 1
ATOM 2348 N N . ILE B 1 44 ? 0.763 -42.594 -13.961 1 94.44 44 ILE B N 1
ATOM 2349 C CA . ILE B 1 44 ? 0.182 -42.438 -15.289 1 94.44 44 ILE B CA 1
ATOM 2350 C C . ILE B 1 44 ? -1.168 -43.156 -15.344 1 94.44 44 ILE B C 1
ATOM 2352 O O . ILE B 1 44 ? -1.296 -44.281 -14.883 1 94.44 44 ILE B O 1
ATOM 2356 N N . GLY B 1 45 ? -2.125 -42.469 -15.867 1 95.56 45 GLY B N 1
ATOM 2357 C CA . GLY B 1 45 ? -3.455 -43.062 -15.961 1 95.56 45 GLY B CA 1
ATOM 2358 C C . GLY B 1 45 ? -4.367 -42.656 -14.82 1 95.56 45 GLY B C 1
ATOM 2359 O O . GLY B 1 45 ? -5.594 -42.719 -14.945 1 95.56 45 GLY B O 1
ATOM 2360 N N . ALA B 1 46 ? -3.793 -42.25 -13.695 1 95.75 46 ALA B N 1
ATOM 2361 C CA . ALA B 1 46 ? -4.578 -41.812 -12.555 1 95.75 46 ALA B CA 1
ATOM 2362 C C . ALA B 1 46 ? -5.266 -40.469 -12.852 1 95.75 46 ALA B C 1
ATOM 2364 O O . ALA B 1 46 ? -4.809 -39.719 -13.695 1 95.75 46 ALA B O 1
ATOM 2365 N N . ASP B 1 47 ? -6.402 -40.281 -12.203 1 97.5 47 ASP B N 1
ATOM 2366 C CA . ASP B 1 47 ? -7.09 -39 -12.352 1 97.5 47 ASP B CA 1
ATOM 2367 C C . ASP B 1 47 ? -6.305 -37.875 -11.68 1 97.5 47 ASP B C 1
ATOM 2369 O O . ASP B 1 47 ? -5.898 -38 -10.523 1 97.5 47 ASP B O 1
ATOM 2373 N N . ALA B 1 48 ? -6.137 -36.781 -12.406 1 97.12 48 ALA B N 1
ATOM 2374 C CA . ALA B 1 48 ? -5.348 -35.656 -11.906 1 97.12 48 ALA B CA 1
ATOM 2375 C C . ALA B 1 48 ? -5.98 -35.062 -10.656 1 97.12 48 ALA B C 1
ATOM 2377 O O . ALA B 1 48 ? -5.273 -34.656 -9.727 1 97.12 48 ALA B O 1
ATOM 2378 N N . GLY B 1 49 ? -7.273 -34.906 -10.602 1 96.31 49 GLY B N 1
ATOM 2379 C CA . GLY B 1 49 ? -7.961 -34.344 -9.445 1 96.31 49 GLY B CA 1
ATOM 2380 C C . GLY B 1 49 ? -7.844 -35.219 -8.203 1 96.31 49 GLY B C 1
ATOM 2381 O O . GLY B 1 49 ? -7.688 -34.688 -7.094 1 96.31 49 GLY B O 1
ATOM 2382 N N . GLU B 1 50 ? -7.926 -36.469 -8.406 1 95.38 50 GLU B N 1
ATOM 2383 C CA . GLU B 1 50 ? -7.742 -37.406 -7.293 1 95.38 50 GLU B CA 1
ATOM 2384 C C . GLU B 1 50 ? -6.32 -37.312 -6.738 1 95.38 50 GLU B C 1
ATOM 2386 O O . GLU B 1 50 ? -6.125 -37.344 -5.52 1 95.38 50 GLU B O 1
ATOM 2391 N N . LEU B 1 51 ? -5.441 -37.219 -7.68 1 93.31 51 LEU B N 1
ATOM 2392 C CA . LEU B 1 51 ? -4.055 -37.062 -7.266 1 93.31 51 LEU B CA 1
ATOM 2393 C C . LEU B 1 51 ? -3.904 -35.812 -6.402 1 93.31 51 LEU B C 1
ATOM 2395 O O . LEU B 1 51 ? -3.213 -35.812 -5.383 1 93.31 51 LEU B O 1
ATOM 2399 N N . ALA B 1 52 ? -4.617 -34.719 -6.77 1 94.25 52 ALA B N 1
ATOM 2400 C CA . ALA B 1 52 ? -4.508 -33.438 -6.082 1 94.25 52 ALA B CA 1
ATOM 2401 C C . ALA B 1 52 ? -5.418 -33.406 -4.859 1 94.25 52 ALA B C 1
ATOM 2403 O O . ALA B 1 52 ? -5.391 -32.438 -4.094 1 94.25 52 ALA B O 1
ATOM 2404 N N . GLY B 1 53 ? -6.242 -34.375 -4.664 1 92.25 53 GLY B N 1
ATOM 2405 C CA . GLY B 1 53 ? -7.121 -34.438 -3.506 1 92.25 53 GLY B CA 1
ATOM 2406 C C . GLY B 1 53 ? -8.344 -33.562 -3.625 1 92.25 53 GLY B C 1
ATOM 2407 O O . GLY B 1 53 ? -8.859 -33.062 -2.619 1 92.25 53 GLY B O 1
ATOM 2408 N N . VAL B 1 54 ? -8.742 -33.25 -4.816 1 94.12 54 VAL B N 1
ATOM 2409 C CA . VAL B 1 54 ? -9.852 -32.344 -4.98 1 94.12 54 VAL B CA 1
ATOM 2410 C C . VAL B 1 54 ? -11.008 -33.031 -5.691 1 94.12 54 VAL B C 1
ATOM 2412 O O . VAL B 1 54 ? -11.891 -32.375 -6.246 1 94.12 54 VAL B O 1
ATOM 2415 N N . GLY B 1 55 ? -11.023 -34.312 -5.797 1 92.81 55 GLY B N 1
ATOM 2416 C CA . GLY B 1 55 ? -12.055 -35.094 -6.465 1 92.81 55 GLY B CA 1
ATOM 2417 C C . GLY B 1 55 ? -11.773 -35.312 -7.941 1 92.81 55 GLY B C 1
ATOM 2418 O O . GLY B 1 55 ? -10.883 -34.688 -8.508 1 92.81 55 GLY B O 1
ATOM 2419 N N . CYS B 1 56 ? -12.547 -36.156 -8.523 1 94.88 56 CYS B N 1
ATOM 2420 C CA . CYS B 1 56 ? -12.344 -36.531 -9.914 1 94.88 56 CYS B CA 1
ATOM 2421 C C . CYS B 1 56 ? -12.617 -35.375 -10.852 1 94.88 56 CYS B C 1
ATOM 2423 O O . CYS B 1 56 ? -13.625 -34.688 -10.711 1 94.88 56 CYS B O 1
ATOM 2425 N N . VAL B 1 57 ? -11.633 -35.094 -11.781 1 95.06 57 VAL B N 1
ATOM 2426 C CA . VAL B 1 57 ? -11.797 -34.031 -12.758 1 95.06 57 VAL B CA 1
ATOM 2427 C C . VAL B 1 57 ? -11.812 -34.594 -14.172 1 95.06 57 VAL B C 1
ATOM 2429 O O . VAL B 1 57 ? -11.922 -33.875 -15.148 1 95.06 57 VAL B O 1
ATOM 2432 N N . ASN B 1 58 ? -11.68 -35.938 -14.336 1 96.31 58 ASN B N 1
ATOM 2433 C CA . ASN B 1 58 ? -11.742 -36.688 -15.586 1 96.31 58 ASN B CA 1
ATOM 2434 C C . ASN B 1 58 ? -10.609 -36.312 -16.531 1 96.31 58 ASN B C 1
ATOM 2436 O O . ASN B 1 58 ? -10.812 -36.156 -17.734 1 96.31 58 ASN B O 1
ATOM 2440 N N . VAL B 1 59 ? -9.461 -36 -16.016 1 97.62 59 VAL B N 1
ATOM 2441 C CA . VAL B 1 59 ? -8.211 -35.781 -16.75 1 97.62 59 VAL B CA 1
ATOM 2442 C C . VAL B 1 59 ? -7.156 -36.781 -16.25 1 97.62 59 VAL B C 1
ATOM 2444 O O . VAL B 1 59 ? -6.738 -36.719 -15.094 1 97.62 59 VAL B O 1
ATOM 2447 N N . ALA B 1 60 ? -6.773 -37.656 -17.141 1 97.12 60 ALA B N 1
ATOM 2448 C CA . ALA B 1 60 ? -5.781 -38.656 -16.766 1 97.12 60 ALA B CA 1
ATOM 2449 C C . ALA B 1 60 ? -4.367 -38.094 -16.875 1 97.12 60 ALA B C 1
ATOM 2451 O O . ALA B 1 60 ? -4.047 -37.344 -17.812 1 97.12 60 ALA B O 1
ATOM 2452 N N . ILE B 1 61 ? -3.57 -38.469 -15.898 1 97.25 61 ILE B N 1
ATOM 2453 C CA . ILE B 1 61 ? -2.156 -38.094 -15.961 1 97.25 61 ILE B CA 1
ATOM 2454 C C . ILE B 1 61 ? -1.494 -38.812 -17.125 1 97.25 61 ILE B C 1
ATOM 2456 O O . ILE B 1 61 ? -1.673 -40.031 -17.312 1 97.25 61 ILE B O 1
ATOM 2460 N N . CYS B 1 62 ? -0.843 -38.062 -17.922 1 96.5 62 CYS B N 1
ATOM 2461 C CA . CYS B 1 62 ? -0.163 -38.656 -19.062 1 96.5 62 CYS B CA 1
ATOM 2462 C C . CYS B 1 62 ? 1.329 -38.375 -19.031 1 96.5 62 CYS B C 1
ATOM 2464 O O . CYS B 1 62 ? 1.803 -37.656 -18.156 1 96.5 62 CYS B O 1
ATOM 2466 N N . ASP B 1 63 ? 2.109 -38.969 -19.953 1 94.94 63 ASP B N 1
ATOM 2467 C CA . ASP B 1 63 ? 3.562 -38.844 -19.875 1 94.94 63 ASP B CA 1
ATOM 2468 C C . ASP B 1 63 ? 4.121 -38.125 -21.094 1 94.94 63 ASP B C 1
ATOM 2470 O O . ASP B 1 63 ? 5.332 -38.094 -21.312 1 94.94 63 ASP B O 1
ATOM 2474 N N . SER B 1 64 ? 3.172 -37.594 -21.891 1 94.88 64 SER B N 1
ATOM 2475 C CA . SER B 1 64 ? 3.664 -36.906 -23.078 1 94.88 64 SER B CA 1
ATOM 2476 C C . SER B 1 64 ? 2.719 -35.781 -23.484 1 94.88 64 SER B C 1
ATOM 2478 O O . SER B 1 64 ? 1.508 -35.969 -23.594 1 94.88 64 SER B O 1
ATOM 2480 N N . LEU B 1 65 ? 3.318 -34.625 -23.797 1 96.44 65 LEU B N 1
ATOM 2481 C CA . LEU B 1 65 ? 2.564 -33.5 -24.312 1 96.44 65 LEU B CA 1
ATOM 2482 C C . LEU B 1 65 ? 1.991 -33.812 -25.703 1 96.44 65 LEU B C 1
ATOM 2484 O O . LEU B 1 65 ? 0.918 -33.312 -26.047 1 96.44 65 LEU B O 1
ATOM 2488 N N . ASP B 1 66 ? 2.656 -34.688 -26.422 1 96.62 66 ASP B N 1
ATOM 2489 C CA . ASP B 1 66 ? 2.24 -35.031 -27.781 1 96.62 66 ASP B CA 1
ATOM 2490 C C . ASP B 1 66 ? 0.854 -35.656 -27.781 1 96.62 66 ASP B C 1
ATOM 2492 O O . ASP B 1 66 ? 0.07 -35.438 -28.703 1 96.62 66 ASP B O 1
ATOM 2496 N N . ASN B 1 67 ? 0.613 -36.375 -26.766 1 95.69 67 ASN B N 1
ATOM 2497 C CA . ASN B 1 67 ? -0.628 -37.125 -26.703 1 95.69 67 ASN B CA 1
ATOM 2498 C C . ASN B 1 67 ? -1.814 -36.25 -26.344 1 95.69 67 ASN B C 1
ATOM 2500 O O . ASN B 1 67 ? -2.969 -36.656 -26.5 1 95.69 67 ASN B O 1
ATOM 2504 N N . VAL B 1 68 ? -1.483 -35.031 -25.922 1 96.62 68 VAL B N 1
ATOM 2505 C CA . VAL B 1 68 ? -2.572 -34.219 -25.406 1 96.62 68 VAL B CA 1
ATOM 2506 C C . VAL B 1 68 ? -2.48 -32.812 -26.016 1 96.62 68 VAL B C 1
ATOM 2508 O O . VAL B 1 68 ? -2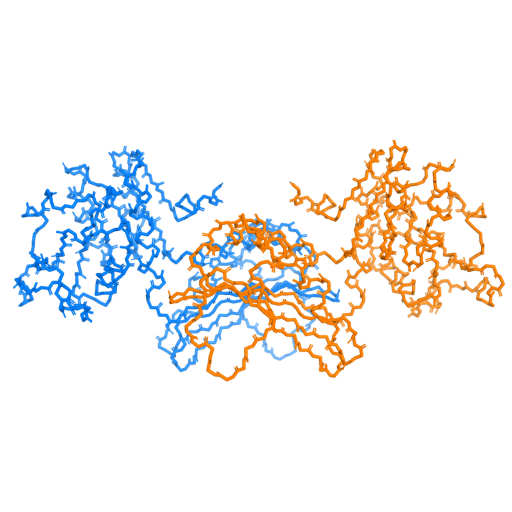.957 -31.844 -25.438 1 96.62 68 VAL B O 1
ATOM 2511 N N . LYS B 1 69 ? -1.864 -32.688 -27.125 1 96.31 69 LYS B N 1
ATOM 2512 C CA . LYS B 1 69 ? -1.579 -31.391 -27.766 1 96.31 69 LYS B CA 1
ATOM 2513 C C . LYS B 1 69 ? -2.857 -30.594 -27.984 1 96.31 69 LYS B C 1
ATOM 2515 O O . LYS B 1 69 ? -2.859 -29.375 -27.844 1 96.31 69 LYS B O 1
ATOM 2520 N N . ASP B 1 70 ? -3.953 -31.219 -28.266 1 96.88 70 ASP B N 1
ATOM 2521 C CA . ASP B 1 70 ? -5.184 -30.516 -28.625 1 96.88 70 ASP B CA 1
ATOM 2522 C C . ASP B 1 70 ? -6.113 -30.375 -27.422 1 96.88 70 ASP B C 1
ATOM 2524 O O . ASP B 1 70 ? -7.211 -29.828 -27.547 1 96.88 70 ASP B O 1
ATOM 2528 N N . ASP B 1 71 ? -5.66 -30.75 -26.266 1 97.62 71 ASP B N 1
ATOM 2529 C CA . ASP B 1 71 ? -6.539 -30.797 -25.109 1 97.62 71 ASP B CA 1
ATOM 2530 C C . ASP B 1 71 ? -6.344 -29.578 -24.219 1 97.62 71 ASP B C 1
ATOM 2532 O O . ASP B 1 71 ? -6.984 -29.453 -23.172 1 97.62 71 ASP B O 1
ATOM 2536 N N . PHE B 1 72 ? -5.457 -28.719 -24.594 1 98.12 72 PHE B N 1
ATOM 2537 C CA . PHE B 1 72 ? -5.25 -27.516 -23.781 1 98.12 72 PHE B CA 1
ATOM 2538 C C . PHE B 1 72 ? -4.824 -26.344 -24.656 1 98.12 72 PHE B C 1
ATOM 2540 O O . PHE B 1 72 ? -4.469 -26.516 -25.812 1 98.12 72 PHE B O 1
ATOM 2547 N N . ASP B 1 73 ? -4.914 -25.141 -24.031 1 98.38 73 ASP B N 1
ATOM 2548 C CA . ASP B 1 73 ? -4.602 -23.891 -24.734 1 98.38 73 ASP B CA 1
ATOM 2549 C C . ASP B 1 73 ? -3.295 -23.297 -24.219 1 98.38 73 ASP B C 1
ATOM 2551 O O . ASP B 1 73 ? -2.5 -22.766 -25 1 98.38 73 ASP B O 1
ATOM 2555 N N . VAL B 1 74 ? -3.006 -23.406 -22.922 1 98.69 74 VAL B N 1
ATOM 2556 C CA . VAL B 1 74 ? -1.845 -22.797 -22.297 1 98.69 74 VAL B CA 1
ATOM 2557 C C . VAL B 1 74 ? -1.141 -23.812 -21.406 1 98.69 74 VAL B C 1
ATOM 2559 O O . VAL B 1 74 ? -1.791 -24.562 -20.672 1 98.69 74 VAL B O 1
ATOM 2562 N N . LEU B 1 75 ? 0.193 -23.891 -21.484 1 98.81 75 LEU B N 1
ATOM 2563 C CA . LEU B 1 75 ? 0.986 -24.766 -20.641 1 98.81 75 LEU B CA 1
ATOM 2564 C C . LEU B 1 75 ? 1.509 -24.031 -19.406 1 98.81 75 LEU B C 1
ATOM 2566 O O . LEU B 1 75 ? 2.037 -22.922 -19.531 1 98.81 75 LEU B O 1
ATOM 2570 N N . ILE B 1 76 ? 1.319 -24.609 -18.219 1 98.69 76 ILE B N 1
ATOM 2571 C CA . ILE B 1 76 ? 1.837 -24.062 -16.969 1 98.69 76 ILE B CA 1
ATOM 2572 C C . ILE B 1 76 ? 2.961 -24.953 -16.438 1 98.69 76 ILE B C 1
ATOM 2574 O O . ILE B 1 76 ? 2.768 -26.156 -16.234 1 98.69 76 ILE B O 1
ATOM 2578 N N . ASP B 1 77 ? 4.062 -24.312 -16.156 1 98.06 77 ASP B N 1
ATOM 2579 C CA . ASP B 1 77 ? 5.266 -25.062 -15.82 1 98.06 77 ASP B CA 1
ATOM 2580 C C . ASP B 1 77 ? 5.871 -24.562 -14.508 1 98.06 77 ASP B C 1
ATOM 2582 O O . ASP B 1 77 ? 6.301 -23.406 -14.414 1 98.06 77 ASP B O 1
ATOM 2586 N N . PHE B 1 78 ? 5.852 -25.359 -13.453 1 95.75 78 PHE B N 1
ATOM 2587 C CA . PHE B 1 78 ? 6.543 -25.172 -12.18 1 95.75 78 PHE B CA 1
ATOM 2588 C C . PHE B 1 78 ? 7.449 -26.359 -11.875 1 95.75 78 PHE B C 1
ATOM 2590 O O . PHE B 1 78 ? 7.309 -27 -10.836 1 95.75 78 PHE B O 1
ATOM 2597 N N . THR B 1 79 ? 8.43 -26.625 -12.672 1 95 79 THR B N 1
ATOM 2598 C CA . THR B 1 79 ? 9.258 -27.828 -12.539 1 95 79 THR B CA 1
ATOM 2599 C C . THR B 1 79 ? 10.703 -27.453 -12.25 1 95 79 THR B C 1
ATOM 2601 O O . THR B 1 79 ? 11.031 -27.031 -11.141 1 95 79 THR B O 1
ATOM 2604 N N . SER B 1 80 ? 11.586 -27.781 -13.164 1 94.81 80 SER B N 1
ATOM 2605 C CA . SER B 1 80 ? 13 -27.438 -13.102 1 94.81 80 SER B CA 1
ATOM 2606 C C . SER B 1 80 ? 13.453 -26.719 -14.375 1 94.81 80 SER B C 1
ATOM 2608 O O . SER B 1 80 ? 12.812 -26.844 -15.422 1 94.81 80 SER B O 1
ATOM 2610 N N . PRO B 1 81 ? 14.516 -25.953 -14.211 1 96.69 81 PRO B N 1
ATOM 2611 C CA . PRO B 1 81 ? 14.992 -25.219 -15.391 1 96.69 81 PRO B CA 1
ATOM 2612 C C . PRO B 1 81 ? 15.211 -26.141 -16.594 1 96.69 81 PRO B C 1
ATOM 2614 O O . PRO B 1 81 ? 14.766 -25.828 -17.703 1 96.69 81 PRO B O 1
ATOM 2617 N N . ASP B 1 82 ? 15.742 -27.328 -16.391 1 96.19 82 ASP B N 1
ATOM 2618 C CA . ASP B 1 82 ? 16.016 -28.25 -17.484 1 96.19 82 ASP B CA 1
ATOM 2619 C C . ASP B 1 82 ? 14.711 -28.734 -18.109 1 96.19 82 ASP B C 1
ATOM 2621 O O . ASP B 1 82 ? 14.57 -28.75 -19.344 1 96.19 82 ASP B O 1
ATOM 2625 N N . ALA B 1 83 ? 13.828 -29.109 -17.344 1 95.69 83 ALA B N 1
ATOM 2626 C CA . ALA B 1 83 ? 12.539 -29.562 -17.828 1 95.69 83 ALA B CA 1
ATOM 2627 C C . ALA B 1 83 ? 11.789 -28.438 -18.547 1 95.69 83 ALA B C 1
ATOM 2629 O O . ALA B 1 83 ? 11.172 -28.656 -19.594 1 95.69 83 ALA B O 1
ATOM 2630 N N . SER B 1 84 ? 11.859 -27.25 -17.969 1 97.19 84 SER B N 1
ATOM 2631 C CA . SER B 1 84 ? 11.188 -26.094 -18.547 1 97.19 84 SER B CA 1
ATOM 2632 C C . SER B 1 84 ? 11.664 -25.812 -19.969 1 97.19 84 SER B C 1
ATOM 2634 O O . SER B 1 84 ? 10.867 -25.453 -20.828 1 97.19 84 SER B O 1
ATOM 2636 N N . MET B 1 85 ? 12.984 -25.969 -20.156 1 97.94 85 MET B N 1
ATOM 2637 C CA . MET B 1 85 ? 13.539 -25.703 -21.469 1 97.94 85 MET B CA 1
ATOM 2638 C C . MET B 1 85 ? 13.008 -26.688 -22.5 1 97.94 85 MET B C 1
ATOM 2640 O O . MET B 1 85 ? 12.75 -26.328 -23.641 1 97.94 85 MET B O 1
ATOM 2644 N N . LEU B 1 86 ? 12.836 -27.906 -22.094 1 97.12 86 LEU B N 1
ATOM 2645 C CA . LEU B 1 86 ? 12.273 -28.906 -22.984 1 97.12 86 LEU B CA 1
ATOM 2646 C C . LEU B 1 86 ? 10.82 -28.594 -23.312 1 97.12 86 LEU B C 1
ATOM 2648 O O . LEU B 1 86 ? 10.406 -28.688 -24.469 1 97.12 86 LEU B O 1
ATOM 2652 N N . HIS B 1 87 ? 10.102 -28.219 -22.359 1 97.69 87 HIS B N 1
ATOM 2653 C CA . HIS B 1 87 ? 8.703 -27.859 -22.562 1 97.69 87 HIS B CA 1
ATOM 2654 C C . HIS B 1 87 ? 8.578 -26.609 -23.422 1 97.69 87 HIS B C 1
ATOM 2656 O O . HIS B 1 87 ? 7.664 -26.5 -24.25 1 97.69 87 HIS B O 1
ATOM 2662 N N . LEU B 1 88 ? 9.469 -25.703 -23.188 1 98.38 88 LEU B N 1
ATOM 2663 C CA . LEU B 1 88 ? 9.469 -24.469 -23.969 1 98.38 88 LEU B CA 1
ATOM 2664 C C . LEU B 1 88 ? 9.672 -24.75 -25.453 1 98.38 88 LEU B C 1
ATOM 2666 O O . LEU B 1 88 ? 8.969 -24.203 -26.297 1 98.38 88 LEU B O 1
ATOM 2670 N N . GLU B 1 89 ? 10.594 -25.578 -25.734 1 97.88 89 GLU B N 1
ATOM 2671 C CA . GLU B 1 89 ? 10.852 -25.969 -27.125 1 97.88 89 GLU B CA 1
ATOM 2672 C C . GLU B 1 89 ? 9.625 -26.625 -27.75 1 97.88 89 GLU B C 1
ATOM 2674 O O . GLU B 1 89 ? 9.297 -26.375 -28.906 1 97.88 89 GLU B O 1
ATOM 2679 N N . TRP B 1 90 ? 9.078 -27.484 -26.984 1 98.12 90 TRP B N 1
ATOM 2680 C CA . TRP B 1 90 ? 7.859 -28.125 -27.453 1 98.12 90 TRP B CA 1
ATOM 2681 C C . TRP B 1 90 ? 6.777 -27.094 -27.766 1 98.12 90 TRP B C 1
ATOM 2683 O O . TRP B 1 90 ? 6.137 -27.156 -28.812 1 98.12 90 TRP B O 1
ATOM 2693 N N . CYS B 1 91 ? 6.547 -26.188 -26.828 1 98.5 91 CYS B N 1
ATOM 2694 C CA . CYS B 1 91 ? 5.539 -25.141 -27.016 1 98.5 91 CYS B CA 1
ATOM 2695 C C . CYS B 1 91 ? 5.832 -24.312 -28.266 1 98.5 91 CYS B C 1
ATOM 2697 O O . CYS B 1 91 ? 4.918 -23.938 -29 1 98.5 91 CYS B O 1
ATOM 2699 N N . LEU B 1 92 ? 7.078 -24.016 -28.453 1 98.12 92 LEU B N 1
ATOM 2700 C CA . LEU B 1 92 ? 7.488 -23.266 -29.641 1 98.12 92 LEU B CA 1
ATOM 2701 C C . LEU B 1 92 ? 7.102 -24 -30.906 1 98.12 92 LEU B C 1
ATOM 2703 O O . LEU B 1 92 ? 6.504 -23.406 -31.812 1 98.12 92 LEU B O 1
ATOM 2707 N N . ARG B 1 93 ? 7.398 -25.266 -30.984 1 97.81 93 ARG B N 1
ATOM 2708 C CA . ARG B 1 93 ? 7.125 -26.078 -32.156 1 97.81 93 ARG B CA 1
ATOM 2709 C C . ARG B 1 93 ? 5.629 -26.141 -32.438 1 97.81 93 ARG B C 1
ATOM 2711 O O . ARG B 1 93 ? 5.211 -26.219 -33.625 1 97.81 93 ARG B O 1
ATOM 2718 N N . HIS B 1 94 ? 4.855 -26.047 -31.453 1 97.88 94 HIS B N 1
ATOM 2719 C CA . HIS B 1 94 ? 3.422 -26.25 -31.609 1 97.88 94 HIS B CA 1
ATOM 2720 C C . HIS B 1 94 ? 2.652 -24.938 -31.438 1 97.88 94 HIS B C 1
ATOM 2722 O O . HIS B 1 94 ? 1.42 -24.953 -31.375 1 97.88 94 HIS B O 1
ATOM 2728 N N . LYS B 1 95 ? 3.328 -23.844 -31.203 1 97.44 95 LYS B N 1
ATOM 2729 C CA . LYS B 1 95 ? 2.785 -22.484 -31.094 1 97.44 95 LYS B CA 1
ATOM 2730 C C . LYS B 1 95 ? 1.804 -22.375 -29.922 1 97.44 95 LYS B C 1
ATOM 2732 O O . LYS B 1 95 ? 0.708 -21.844 -30.078 1 97.44 95 LYS B O 1
ATOM 2737 N N . LYS B 1 96 ? 2.207 -22.953 -28.766 1 98.12 96 LYS B N 1
ATOM 2738 C CA . LYS B 1 96 ? 1.396 -22.922 -27.562 1 98.12 96 LYS B CA 1
ATOM 2739 C C . LYS B 1 96 ? 1.932 -21.891 -26.562 1 98.12 96 LYS B C 1
ATOM 2741 O O . LYS B 1 96 ? 3.141 -21.812 -26.328 1 98.12 96 LYS B O 1
ATOM 2746 N N . PRO B 1 97 ? 1.014 -21.047 -26.031 1 98.69 97 PRO B N 1
ATOM 2747 C CA . PRO B 1 97 ? 1.458 -20.156 -24.953 1 98.69 97 PRO B CA 1
ATOM 2748 C C . PRO B 1 97 ? 1.936 -20.906 -23.719 1 98.69 97 PRO B C 1
ATOM 2750 O O . PRO B 1 97 ? 1.481 -22.031 -23.469 1 98.69 97 PRO B O 1
ATOM 2753 N N . MET B 1 98 ? 2.84 -20.281 -22.984 1 98.75 98 MET B N 1
ATOM 2754 C CA . MET B 1 98 ? 3.424 -20.953 -21.828 1 98.75 98 MET B CA 1
ATOM 2755 C C . MET B 1 98 ? 3.584 -20 -20.656 1 98.75 98 MET B C 1
ATOM 2757 O O . MET B 1 98 ? 4.004 -18.859 -20.828 1 98.75 98 MET B O 1
ATOM 2761 N N . VAL B 1 99 ? 3.16 -20.453 -19.453 1 98.75 99 VAL B N 1
ATOM 2762 C CA . VAL B 1 99 ? 3.424 -19.766 -18.188 1 98.75 99 VAL B CA 1
ATOM 2763 C C . VAL B 1 99 ? 4.539 -20.484 -17.438 1 98.75 99 VAL B C 1
ATOM 2765 O O . VAL B 1 99 ? 4.422 -21.672 -17.125 1 98.75 99 VAL B O 1
ATOM 2768 N N . ILE B 1 100 ? 5.586 -19.734 -17.156 1 98.38 100 ILE B N 1
ATOM 2769 C CA . ILE B 1 100 ? 6.75 -20.328 -16.5 1 98.38 100 ILE B CA 1
ATOM 2770 C C . ILE B 1 100 ? 6.902 -19.734 -15.094 1 98.38 100 ILE B C 1
ATOM 2772 O O . ILE B 1 100 ? 7.266 -18.578 -14.938 1 98.38 100 ILE B O 1
ATOM 2776 N N . GLY B 1 101 ? 6.637 -20.562 -14.086 1 96.19 101 GLY B N 1
ATOM 2777 C CA . GLY B 1 101 ? 6.863 -20.188 -12.695 1 96.19 101 GLY B CA 1
ATOM 2778 C C . GLY B 1 101 ? 8.133 -20.781 -12.117 1 96.19 101 GLY B C 1
ATOM 2779 O O . GLY B 1 101 ? 8.492 -20.5 -10.969 1 96.19 101 GLY B O 1
ATOM 2780 N N . THR B 1 102 ? 8.844 -21.562 -12.914 1 94.5 102 THR B N 1
ATOM 2781 C CA . THR B 1 102 ? 10.109 -22.156 -12.516 1 94.5 102 THR B CA 1
ATOM 2782 C C . THR B 1 102 ? 11.164 -21.078 -12.273 1 94.5 102 THR B C 1
ATOM 2784 O O . THR B 1 102 ? 11.227 -20.094 -13.008 1 94.5 102 THR B O 1
ATOM 2787 N N . THR B 1 103 ? 11.953 -21.297 -11.18 1 90.75 103 THR B N 1
ATOM 2788 C CA . THR B 1 103 ? 13.016 -20.359 -10.836 1 90.75 103 THR B CA 1
ATOM 2789 C C . THR B 1 103 ? 14.383 -21 -11.023 1 90.75 103 THR B C 1
ATOM 2791 O O . THR B 1 103 ? 14.484 -22.203 -11.281 1 90.75 103 THR B O 1
ATOM 2794 N N . GLY B 1 104 ? 15.414 -20.172 -11.078 1 90.69 104 GLY B N 1
ATOM 2795 C CA . GLY B 1 104 ? 16.766 -20.703 -11.055 1 90.69 104 GLY B CA 1
ATOM 2796 C C . GLY B 1 104 ? 17.375 -20.859 -12.438 1 90.69 104 GLY B C 1
ATOM 2797 O O . GLY B 1 104 ? 18.312 -21.641 -12.625 1 90.69 104 GLY B O 1
ATOM 2798 N N . PHE B 1 105 ? 16.859 -20.172 -13.391 1 95.38 105 PHE B N 1
ATOM 2799 C CA . PHE B 1 105 ? 17.422 -20.219 -14.734 1 95.38 105 PHE B CA 1
ATOM 2800 C C . PHE B 1 105 ? 18.75 -19.469 -14.781 1 95.38 105 PHE B C 1
ATOM 2802 O O . PHE B 1 105 ? 18.906 -18.438 -14.141 1 95.38 105 PHE B O 1
ATOM 2809 N N . ASN B 1 106 ? 19.594 -20.078 -15.539 1 95.69 106 ASN B N 1
ATOM 2810 C CA . ASN B 1 106 ? 20.828 -19.344 -15.797 1 95.69 106 ASN B CA 1
ATOM 2811 C C . ASN B 1 106 ? 20.656 -18.328 -16.938 1 95.69 106 ASN B C 1
ATOM 2813 O O . ASN B 1 106 ? 19.578 -18.25 -17.531 1 95.69 106 ASN B O 1
ATOM 2817 N N . HIS B 1 107 ? 21.688 -17.594 -17.203 1 96.25 107 HIS B N 1
ATOM 2818 C CA . HIS B 1 107 ? 21.609 -16.5 -18.188 1 96.25 107 HIS B CA 1
ATOM 2819 C C . HIS B 1 107 ? 21.281 -17.047 -19.578 1 96.25 107 HIS B C 1
ATOM 2821 O O . HIS B 1 107 ? 20.438 -16.484 -20.281 1 96.25 107 HIS B O 1
ATOM 2827 N N . ALA B 1 108 ? 21.906 -18.062 -19.938 1 97.12 108 ALA B N 1
ATOM 2828 C CA . ALA B 1 108 ? 21.688 -18.656 -21.25 1 97.12 108 ALA B CA 1
ATOM 2829 C C . ALA B 1 108 ? 20.234 -19.125 -21.422 1 97.12 108 ALA B C 1
ATOM 2831 O O . ALA B 1 108 ? 19.625 -18.922 -22.469 1 97.12 108 ALA B O 1
ATOM 2832 N N . GLN B 1 109 ? 19.719 -19.688 -20.422 1 97.25 109 GLN B N 1
ATOM 2833 C CA . GLN B 1 109 ? 18.344 -20.172 -20.438 1 97.25 109 GLN B CA 1
ATOM 2834 C C . GLN B 1 109 ? 17.359 -19.016 -20.531 1 97.25 109 GLN B C 1
ATOM 2836 O O . GLN B 1 109 ? 16.359 -19.094 -21.25 1 97.25 109 GLN B O 1
ATOM 2841 N N . LYS B 1 110 ? 17.656 -18 -19.828 1 97.19 110 LYS B N 1
ATOM 2842 C CA . LYS B 1 110 ? 16.812 -16.812 -19.906 1 97.19 110 LYS B CA 1
ATOM 2843 C C . LYS B 1 110 ? 16.797 -16.219 -21.297 1 97.19 110 LYS B C 1
ATOM 2845 O O . LYS B 1 110 ? 15.758 -15.773 -21.781 1 97.19 110 LYS B O 1
ATOM 2850 N N . GLU B 1 111 ? 17.891 -16.203 -21.938 1 97.56 111 GLU B N 1
ATOM 2851 C CA . GLU B 1 111 ? 17.969 -15.711 -23.312 1 97.56 111 GLU B CA 1
ATOM 2852 C C . GLU B 1 111 ? 17.141 -16.578 -24.25 1 97.56 111 GLU B C 1
ATOM 2854 O O . GLU B 1 111 ? 16.5 -16.078 -25.172 1 97.56 111 GLU B O 1
ATOM 2859 N N . GLN B 1 112 ? 17.234 -17.828 -24.016 1 97.56 112 GLN B N 1
ATOM 2860 C CA . GLN B 1 112 ? 16.453 -18.75 -24.812 1 97.56 112 GLN B CA 1
ATOM 2861 C C . GLN B 1 112 ? 14.953 -18.516 -24.625 1 97.56 112 GLN B C 1
ATOM 2863 O O . GLN B 1 112 ? 14.18 -18.578 -25.594 1 97.56 112 GLN B O 1
ATOM 2868 N N . ILE B 1 113 ? 14.562 -18.297 -23.406 1 98.25 113 ILE B N 1
ATOM 2869 C CA . ILE B 1 113 ? 13.164 -17.984 -23.125 1 98.25 113 ILE B CA 1
ATOM 2870 C C . ILE B 1 113 ? 12.742 -16.75 -23.891 1 98.25 113 ILE B C 1
ATOM 2872 O O . ILE B 1 113 ? 11.688 -16.734 -24.531 1 98.25 113 ILE B O 1
ATOM 2876 N N . SER B 1 114 ? 13.57 -15.766 -23.875 1 98.19 114 SER B N 1
ATOM 2877 C CA . SER B 1 114 ? 13.305 -14.516 -24.578 1 98.19 114 SER B CA 1
ATOM 2878 C C . SER B 1 114 ? 13.18 -14.742 -26.078 1 98.19 114 SER B C 1
ATOM 2880 O O . SER B 1 114 ? 12.289 -14.188 -26.719 1 98.19 114 SER B O 1
ATOM 2882 N N . ALA B 1 115 ? 14.062 -15.492 -26.609 1 97.88 115 ALA B N 1
ATOM 2883 C CA . ALA B 1 115 ? 14.047 -15.789 -28.047 1 97.88 115 ALA B CA 1
ATOM 2884 C C . ALA B 1 115 ? 12.773 -16.516 -28.438 1 97.88 115 ALA B C 1
ATOM 2886 O O . ALA B 1 115 ? 12.156 -16.203 -29.453 1 97.88 115 ALA B O 1
ATOM 2887 N N . CYS B 1 116 ? 12.367 -17.484 -27.672 1 98 116 CYS B N 1
ATOM 2888 C CA . CYS B 1 116 ? 11.148 -18.234 -27.938 1 98 116 CYS B CA 1
ATOM 2889 C C . CYS B 1 116 ? 9.914 -17.344 -27.859 1 98 116 CYS B C 1
ATOM 2891 O O . CYS B 1 116 ? 8.977 -17.516 -28.641 1 98 116 CYS B O 1
ATOM 2893 N N . ALA B 1 117 ? 9.969 -16.406 -26.969 1 98.25 117 ALA B N 1
ATOM 2894 C CA . ALA B 1 117 ? 8.836 -15.516 -26.719 1 98.25 117 ALA B CA 1
ATOM 2895 C C . ALA B 1 117 ? 8.578 -14.609 -27.922 1 98.25 117 ALA B C 1
ATOM 2897 O O . ALA B 1 117 ? 7.512 -14 -28.031 1 98.25 117 ALA B O 1
ATOM 2898 N N . GLU B 1 118 ? 9.516 -14.5 -28.812 1 97.88 118 GLU B N 1
ATOM 2899 C CA . GLU B 1 118 ? 9.312 -13.742 -30.047 1 97.88 118 GLU B CA 1
ATOM 2900 C C . GLU B 1 118 ? 8.281 -14.422 -30.938 1 97.88 118 GLU B C 1
ATOM 2902 O O . GLU B 1 118 ? 7.723 -13.789 -31.844 1 97.88 118 GLU B O 1
ATOM 2907 N N . GLN B 1 119 ? 8.023 -15.633 -30.688 1 98.31 119 GLN B N 1
ATOM 2908 C CA . GLN B 1 119 ? 7.176 -16.391 -31.594 1 98.31 119 GLN B CA 1
ATOM 2909 C C . GLN B 1 119 ? 5.91 -16.875 -30.891 1 98.31 119 GLN B C 1
ATOM 2911 O O . GLN B 1 119 ? 4.922 -17.203 -31.547 1 98.31 119 GLN B O 1
ATOM 2916 N N . ILE B 1 120 ? 5.941 -16.953 -29.609 1 98.38 120 ILE B N 1
ATOM 2917 C CA . ILE B 1 120 ? 4.773 -17.391 -28.859 1 98.38 120 ILE B CA 1
ATOM 2918 C C . ILE B 1 120 ? 4.625 -16.547 -27.609 1 98.38 120 ILE B C 1
ATOM 2920 O O . ILE B 1 120 ? 5.602 -15.969 -27.109 1 98.38 120 ILE B O 1
ATOM 2924 N N . PRO B 1 121 ? 3.43 -16.422 -27.016 1 98.69 121 PRO B N 1
ATOM 2925 C CA . PRO B 1 121 ? 3.262 -15.695 -25.75 1 98.69 121 PRO B CA 1
ATOM 2926 C C . PRO B 1 121 ? 3.826 -16.453 -24.547 1 98.69 121 PRO B C 1
ATOM 2928 O O . PRO B 1 121 ? 3.504 -17.625 -24.344 1 98.69 121 PRO B O 1
ATOM 2931 N N . VAL B 1 122 ? 4.664 -15.828 -23.797 1 98.81 122 VAL B N 1
ATOM 2932 C CA . VAL B 1 122 ? 5.266 -16.438 -22.609 1 98.81 122 VAL B CA 1
ATOM 2933 C C . VAL B 1 122 ? 5.164 -15.484 -21.422 1 98.81 122 VAL B C 1
ATOM 2935 O O . VAL B 1 122 ? 5.508 -14.305 -21.547 1 98.81 122 VAL B O 1
ATOM 2938 N N . VAL B 1 123 ? 4.594 -15.961 -20.328 1 98.69 123 VAL B N 1
ATOM 2939 C CA . VAL B 1 123 ? 4.75 -15.258 -19.062 1 98.69 123 VAL B CA 1
ATOM 2940 C C . VAL B 1 123 ? 5.859 -15.914 -18.234 1 98.69 123 VAL B C 1
ATOM 2942 O O . VAL B 1 123 ? 5.82 -17.125 -17.984 1 98.69 123 VAL B O 1
ATOM 2945 N N . PHE B 1 124 ? 6.832 -15.172 -17.984 1 97.56 124 PHE B N 1
ATOM 2946 C CA . PHE B 1 124 ? 7.945 -15.602 -17.141 1 97.56 124 PHE B CA 1
ATOM 2947 C C . PHE B 1 124 ? 8.117 -14.664 -15.953 1 97.56 124 PHE B C 1
ATOM 2949 O O . PHE B 1 124 ? 8.398 -13.477 -16.125 1 97.56 124 PHE B O 1
ATOM 2956 N N . SER B 1 125 ? 7.859 -15.195 -14.734 1 93.94 125 SER B N 1
ATOM 2957 C CA . SER B 1 125 ? 7.953 -14.383 -13.523 1 93.94 125 SER B CA 1
ATOM 2958 C C . SER B 1 125 ? 8.578 -15.172 -12.383 1 93.94 125 SER B C 1
ATOM 2960 O O . SER B 1 125 ? 8.234 -16.328 -12.148 1 93.94 125 SER B O 1
ATOM 2962 N N . PRO B 1 126 ? 9.5 -14.508 -11.648 1 84.12 126 PRO B N 1
ATOM 2963 C CA . PRO B 1 126 ? 10.109 -15.188 -10.508 1 84.12 126 PRO B CA 1
ATOM 2964 C C . PRO B 1 126 ? 9.125 -15.438 -9.375 1 84.12 126 PRO B C 1
ATOM 2966 O O . PRO B 1 126 ? 9.375 -16.266 -8.5 1 84.12 126 PRO B O 1
ATOM 2969 N N . ASN B 1 127 ? 8.094 -14.711 -9.258 1 92.75 127 ASN B N 1
ATOM 2970 C CA . ASN B 1 127 ? 7.035 -14.859 -8.273 1 92.75 127 ASN B CA 1
ATOM 2971 C C . ASN B 1 127 ? 5.656 -14.688 -8.898 1 92.75 127 ASN B C 1
ATOM 2973 O O . ASN B 1 127 ? 5.332 -13.617 -9.414 1 92.75 127 ASN B O 1
ATOM 2977 N N . MET B 1 128 ? 4.832 -15.719 -8.797 1 96 128 MET B N 1
ATOM 2978 C CA . MET B 1 128 ? 3.549 -15.719 -9.492 1 96 128 MET B CA 1
ATOM 2979 C C . MET B 1 128 ? 2.455 -15.117 -8.609 1 96 128 MET B C 1
ATOM 2981 O O . MET B 1 128 ? 1.332 -14.906 -9.07 1 96 128 MET B O 1
ATOM 2985 N N . SER B 1 129 ? 2.787 -14.828 -7.352 1 96.44 129 SER B N 1
ATOM 2986 C CA . SER B 1 129 ? 1.793 -14.305 -6.418 1 96.44 129 SER B CA 1
ATOM 2987 C C . SER B 1 129 ? 1.272 -12.945 -6.867 1 96.44 129 SER B C 1
ATOM 2989 O O . SER B 1 129 ? 2.055 -12.023 -7.102 1 96.44 129 SER B O 1
ATOM 2991 N N . VAL B 1 130 ? -0.057 -12.875 -6.957 1 95.94 130 VAL B N 1
ATOM 2992 C CA . VAL B 1 130 ? -0.689 -11.602 -7.281 1 95.94 130 VAL B CA 1
ATOM 2993 C C . VAL B 1 130 ? -0.346 -10.57 -6.211 1 95.94 130 VAL B C 1
ATOM 2995 O O . VAL B 1 130 ? 0.059 -9.445 -6.531 1 95.94 130 VAL B O 1
ATOM 2998 N N . GLY B 1 131 ? -0.414 -10.922 -4.98 1 97.12 131 GLY B N 1
ATOM 2999 C CA . GLY B 1 131 ? -0.15 -10.039 -3.859 1 97.12 131 GLY B CA 1
ATOM 3000 C C . GLY B 1 131 ? 1.268 -9.492 -3.848 1 97.12 131 GLY B C 1
ATOM 3001 O O . GLY B 1 131 ? 1.481 -8.305 -3.604 1 97.12 131 GLY B O 1
ATOM 3002 N N . VAL B 1 132 ? 2.207 -10.375 -4.129 1 96.69 132 VAL B N 1
ATOM 3003 C CA . VAL B 1 132 ? 3.609 -9.969 -4.098 1 96.69 132 VAL B CA 1
ATOM 3004 C C . VAL B 1 132 ? 3.887 -8.984 -5.227 1 96.69 132 VAL B C 1
ATOM 3006 O O . VAL B 1 132 ? 4.551 -7.961 -5.02 1 96.69 132 VAL B O 1
ATOM 3009 N N . ASN B 1 133 ? 3.379 -9.266 -6.391 1 96.88 133 ASN B N 1
ATOM 3010 C CA . ASN B 1 133 ? 3.592 -8.367 -7.52 1 96.88 133 ASN B CA 1
ATOM 3011 C C . ASN B 1 133 ? 2.887 -7.027 -7.305 1 96.88 133 ASN B C 1
ATOM 3013 O O . ASN B 1 133 ? 3.408 -5.98 -7.691 1 96.88 133 ASN B O 1
ATOM 3017 N N . LEU B 1 134 ? 1.753 -7.07 -6.715 1 97.31 134 LEU B N 1
ATOM 3018 C CA . LEU B 1 134 ? 1.073 -5.836 -6.324 1 97.31 134 LEU B CA 1
ATOM 3019 C C . LEU B 1 134 ? 1.901 -5.059 -5.309 1 97.31 134 LEU B C 1
ATOM 3021 O O . LEU B 1 134 ? 2.064 -3.842 -5.438 1 97.31 134 LEU B O 1
ATOM 3025 N N . MET B 1 135 ? 2.367 -5.746 -4.34 1 97.56 135 MET B N 1
ATOM 3026 C CA . MET B 1 135 ? 3.184 -5.109 -3.312 1 97.56 135 MET B CA 1
ATOM 3027 C C . MET B 1 135 ? 4.371 -4.383 -3.934 1 97.56 135 MET B C 1
ATOM 3029 O O . MET B 1 135 ? 4.703 -3.268 -3.527 1 97.56 135 MET B O 1
ATOM 3033 N N . TRP B 1 136 ? 4.996 -4.977 -4.961 1 96.38 136 TRP B N 1
ATOM 3034 C CA . TRP B 1 136 ? 6.117 -4.324 -5.625 1 96.38 136 TRP B CA 1
ATOM 3035 C C . TRP B 1 136 ? 5.699 -2.98 -6.211 1 96.38 136 TRP B C 1
ATOM 3037 O O . TRP B 1 136 ? 6.402 -1.979 -6.055 1 96.38 136 TRP B O 1
ATOM 3047 N N . LYS B 1 137 ? 4.559 -2.947 -6.797 1 97.25 137 LYS B N 1
ATOM 3048 C CA . LYS B 1 137 ? 4.047 -1.701 -7.363 1 97.25 137 LYS B CA 1
ATOM 3049 C C . LYS B 1 137 ? 3.725 -0.691 -6.266 1 97.25 137 LYS B C 1
ATOM 3051 O O . LYS B 1 137 ? 4.043 0.493 -6.391 1 97.25 137 LYS B O 1
ATOM 3056 N N . LEU B 1 138 ? 3.115 -1.146 -5.234 1 98.19 138 LEU B N 1
ATOM 3057 C CA . LEU B 1 138 ? 2.781 -0.267 -4.117 1 98.19 138 LEU B CA 1
ATOM 3058 C C . LEU B 1 138 ? 4.039 0.351 -3.52 1 98.19 138 LEU B C 1
ATOM 3060 O O . LEU B 1 138 ? 4.043 1.528 -3.15 1 98.19 138 LEU B O 1
ATOM 3064 N N . LEU B 1 139 ? 5.059 -0.478 -3.422 1 98.12 139 LEU B N 1
ATOM 3065 C CA . LEU B 1 139 ? 6.32 0.015 -2.877 1 98.12 139 LEU B CA 1
ATOM 3066 C C . LEU B 1 139 ? 6.914 1.097 -3.773 1 98.12 139 LEU B C 1
ATOM 3068 O O . LEU B 1 139 ? 7.469 2.082 -3.281 1 98.12 139 LEU B O 1
ATOM 3072 N N . GLU B 1 140 ? 6.824 0.899 -5.035 1 97.25 140 GLU B N 1
ATOM 3073 C CA . GLU B 1 140 ? 7.289 1.919 -5.969 1 97.25 140 GLU B CA 1
ATOM 3074 C C . GLU B 1 140 ? 6.559 3.24 -5.754 1 97.25 140 GLU B C 1
ATOM 3076 O O . GLU B 1 140 ? 7.191 4.297 -5.652 1 97.25 140 GLU B O 1
ATOM 3081 N N . VAL B 1 141 ? 5.262 3.205 -5.609 1 96.31 141 VAL B N 1
ATOM 3082 C CA . VAL B 1 141 ? 4.434 4.391 -5.43 1 96.31 141 VAL B CA 1
ATOM 3083 C C . VAL B 1 141 ? 4.754 5.047 -4.09 1 96.31 141 VAL B C 1
ATOM 3085 O O . VAL B 1 141 ? 4.977 6.262 -4.02 1 96.31 141 VAL B O 1
ATOM 3088 N N . ALA B 1 142 ? 4.793 4.227 -3.07 1 97.81 142 ALA B N 1
ATOM 3089 C CA . ALA B 1 142 ? 5.07 4.746 -1.733 1 97.81 142 ALA B CA 1
ATOM 3090 C C . ALA B 1 142 ? 6.441 5.414 -1.678 1 97.81 142 ALA B C 1
ATOM 3092 O O . ALA B 1 142 ? 6.59 6.492 -1.1 1 97.81 142 ALA B O 1
ATOM 3093 N N . THR B 1 143 ? 7.406 4.75 -2.271 1 97.75 143 THR B N 1
ATOM 3094 C CA . THR B 1 143 ? 8.773 5.254 -2.25 1 97.75 143 THR B CA 1
ATOM 3095 C C . THR B 1 143 ? 8.875 6.59 -2.984 1 97.75 143 THR B C 1
ATOM 3097 O O . THR B 1 143 ? 9.547 7.508 -2.52 1 97.75 143 THR B O 1
ATOM 3100 N N . ALA B 1 144 ? 8.195 6.73 -4.062 1 96.19 144 ALA B N 1
ATOM 3101 C CA . ALA B 1 144 ? 8.227 7.961 -4.848 1 96.19 144 ALA B CA 1
ATOM 3102 C C . ALA B 1 144 ? 7.688 9.141 -4.043 1 96.19 144 ALA B C 1
ATOM 3104 O O . ALA B 1 144 ? 8.141 10.273 -4.207 1 96.19 144 ALA B O 1
ATOM 3105 N N . VAL B 1 145 ? 6.82 8.852 -3.15 1 94.31 145 VAL B N 1
ATOM 3106 C CA . VAL B 1 145 ? 6.133 9.922 -2.43 1 94.31 145 VAL B CA 1
ATOM 3107 C C . VAL B 1 145 ? 6.867 10.219 -1.125 1 94.31 145 VAL B C 1
ATOM 3109 O O . VAL B 1 145 ? 7.102 11.383 -0.79 1 94.31 145 VAL B O 1
ATOM 3112 N N . MET B 1 146 ? 7.266 9.164 -0.414 1 94.56 146 MET B N 1
ATOM 3113 C CA . MET B 1 146 ? 7.723 9.414 0.95 1 94.56 146 MET B CA 1
ATOM 3114 C C . MET B 1 146 ? 9.125 8.867 1.166 1 94.56 146 MET B C 1
ATOM 3116 O O . MET B 1 146 ? 9.719 9.062 2.23 1 94.56 146 MET B O 1
ATOM 3120 N N . GLY B 1 147 ? 9.695 8.266 0.195 1 94.19 147 GLY B N 1
ATOM 3121 C CA . GLY B 1 147 ? 10.945 7.543 0.377 1 94.19 147 GLY B CA 1
ATOM 3122 C C . GLY B 1 147 ? 12.086 8.43 0.835 1 94.19 147 GLY B C 1
ATOM 3123 O O . GLY B 1 147 ? 12.891 8.031 1.68 1 94.19 147 GLY B O 1
ATOM 3124 N N . GLN B 1 148 ? 12.07 9.633 0.354 1 92.25 148 GLN B N 1
ATOM 3125 C CA . GLN B 1 148 ? 13.18 10.531 0.662 1 92.25 148 GLN B CA 1
ATOM 3126 C C . GLN B 1 148 ? 13.078 11.07 2.086 1 92.25 148 GLN B C 1
ATOM 3128 O O . GLN B 1 148 ? 14.086 11.438 2.691 1 92.25 148 GLN B O 1
ATOM 3133 N N . ASP B 1 149 ? 11.891 11.023 2.666 1 91.56 149 ASP B N 1
ATOM 3134 C CA . ASP B 1 149 ? 11.656 11.68 3.947 1 91.56 149 ASP B CA 1
ATOM 3135 C C . ASP B 1 149 ? 11.477 10.656 5.066 1 91.56 149 ASP B C 1
ATOM 3137 O O . ASP B 1 149 ? 11.109 11.008 6.188 1 91.56 149 ASP B O 1
ATOM 3141 N N . THR B 1 150 ? 11.734 9.367 4.746 1 95.81 150 THR B N 1
ATOM 3142 C CA . THR B 1 150 ? 11.438 8.344 5.742 1 95.81 150 THR B CA 1
ATOM 3143 C C . THR B 1 150 ? 12.633 7.41 5.926 1 95.81 150 THR B C 1
ATOM 3145 O O . THR B 1 150 ? 13.492 7.312 5.047 1 95.81 150 THR B O 1
ATOM 3148 N N . ASP B 1 151 ? 12.648 6.824 7.16 1 96.81 151 ASP B N 1
ATOM 3149 C CA . ASP B 1 151 ? 13.5 5.66 7.395 1 96.81 151 ASP B CA 1
ATOM 3150 C C . ASP B 1 151 ? 12.82 4.379 6.922 1 96.81 151 ASP B C 1
ATOM 3152 O O . ASP B 1 151 ? 11.688 4.086 7.316 1 96.81 151 ASP B O 1
ATOM 3156 N N . ILE B 1 152 ? 13.555 3.631 6.094 1 97.94 152 ILE B N 1
ATOM 3157 C CA . ILE B 1 152 ? 12.93 2.48 5.449 1 97.94 152 ILE B CA 1
ATOM 3158 C C . ILE B 1 152 ? 13.477 1.19 6.051 1 97.94 152 ILE B C 1
ATOM 3160 O O . ILE B 1 152 ? 14.695 1.015 6.152 1 97.94 152 ILE B O 1
ATOM 3164 N N . GLU B 1 153 ? 12.539 0.309 6.539 1 98.12 153 GLU B N 1
ATOM 3165 C CA . GLU B 1 153 ? 12.852 -1.004 7.094 1 98.12 153 GLU B CA 1
ATOM 3166 C C . GLU B 1 153 ? 12.062 -2.104 6.395 1 98.12 153 GLU B C 1
ATOM 3168 O O . GLU B 1 153 ? 10.859 -1.95 6.148 1 98.12 153 GLU B O 1
ATOM 3173 N N . ILE B 1 154 ? 12.734 -3.17 6.027 1 98 154 ILE B N 1
ATOM 3174 C CA . ILE B 1 154 ? 12.102 -4.352 5.457 1 98 154 ILE B CA 1
ATOM 3175 C C . ILE B 1 154 ? 12.234 -5.527 6.426 1 98 154 ILE B C 1
ATOM 3177 O O . ILE B 1 154 ? 13.344 -5.879 6.836 1 98 154 ILE B O 1
ATOM 3181 N N . ILE B 1 155 ? 11.086 -6.086 6.789 1 97.81 155 ILE B N 1
ATOM 3182 C CA . ILE B 1 155 ? 11.039 -7.246 7.676 1 97.81 155 ILE B CA 1
ATOM 3183 C C . ILE B 1 155 ? 10.508 -8.461 6.914 1 97.81 155 ILE B C 1
ATOM 3185 O O . ILE B 1 155 ? 9.477 -8.367 6.238 1 97.81 155 ILE B O 1
ATOM 3189 N N . GLU B 1 156 ? 11.18 -9.547 6.98 1 96.94 156 GLU B N 1
ATOM 3190 C CA . GLU B 1 156 ? 10.695 -10.773 6.359 1 96.94 156 GLU B CA 1
ATOM 3191 C C . GLU B 1 156 ? 10.789 -11.961 7.32 1 96.94 156 GLU B C 1
ATOM 3193 O O . GLU B 1 156 ? 11.727 -12.047 8.117 1 96.94 156 GLU B O 1
ATOM 3198 N N . ALA B 1 157 ? 9.789 -12.773 7.254 1 96.44 157 ALA B N 1
ATOM 3199 C CA . ALA B 1 157 ? 9.711 -13.969 8.094 1 96.44 157 ALA B CA 1
ATOM 3200 C C . ALA B 1 157 ? 9.352 -15.203 7.273 1 96.44 157 ALA B C 1
ATOM 3202 O O . ALA B 1 157 ? 8.477 -15.141 6.402 1 96.44 157 ALA B O 1
ATOM 3203 N N . HIS B 1 158 ? 10.117 -16.281 7.43 1 95.38 158 HIS B N 1
ATOM 3204 C CA . HIS B 1 158 ? 9.852 -17.594 6.844 1 95.38 158 HIS B CA 1
ATOM 3205 C C . HIS B 1 158 ? 10.078 -18.703 7.859 1 95.38 158 HIS B C 1
ATOM 3207 O O . HIS B 1 158 ? 10.477 -18.453 9 1 95.38 158 HIS B O 1
ATOM 3213 N N . HIS B 1 159 ? 9.758 -19.906 7.457 1 93.69 159 HIS B N 1
ATOM 3214 C CA . HIS B 1 159 ? 9.953 -21.094 8.289 1 93.69 159 HIS B CA 1
ATOM 3215 C C . HIS B 1 159 ? 11.43 -21.344 8.555 1 93.69 159 HIS B C 1
ATOM 3217 O O . HIS B 1 159 ? 12.289 -20.812 7.84 1 93.69 159 HIS B O 1
ATOM 3223 N N . ARG B 1 160 ? 11.758 -22.203 9.492 1 92.31 160 ARG B N 1
ATOM 3224 C CA . ARG B 1 160 ? 13.102 -22.438 10.008 1 92.31 160 ARG B CA 1
ATOM 3225 C C . ARG B 1 160 ? 13.984 -23.094 8.953 1 92.31 160 ARG B C 1
ATOM 3227 O O . ARG B 1 160 ? 15.211 -23.016 9.039 1 92.31 160 ARG B O 1
ATOM 3234 N N . HIS B 1 161 ? 13.477 -23.703 7.977 1 89.94 161 HIS B N 1
ATOM 3235 C CA . HIS B 1 161 ? 14.25 -24.484 7.027 1 89.94 161 HIS B CA 1
ATOM 3236 C C . HIS B 1 161 ? 14.672 -23.656 5.824 1 89.94 161 HIS B C 1
ATOM 3238 O O . HIS B 1 161 ? 15.43 -24.125 4.969 1 89.94 161 HIS B O 1
ATOM 3244 N N . LYS B 1 162 ? 14.141 -22.484 5.762 1 89.62 162 LYS B N 1
ATOM 3245 C CA . LYS B 1 162 ? 14.555 -21.656 4.637 1 89.62 162 LYS B CA 1
ATOM 3246 C C . LYS B 1 162 ? 16.031 -21.312 4.719 1 89.62 162 LYS B C 1
ATOM 3248 O O . LYS B 1 162 ? 16.516 -20.875 5.766 1 89.62 162 LYS B O 1
ATOM 3253 N N . LYS B 1 163 ? 16.703 -21.312 3.596 1 88.94 163 LYS B N 1
ATOM 3254 C CA . LYS B 1 163 ? 18.156 -21.219 3.615 1 88.94 163 LYS B CA 1
ATOM 3255 C C . LYS B 1 163 ? 18.625 -19.797 3.289 1 88.94 163 LYS B C 1
ATOM 3257 O O . LYS B 1 163 ? 19.578 -19.297 3.896 1 88.94 163 LYS B O 1
ATOM 3262 N N . ASP B 1 164 ? 17.984 -19.266 2.359 1 89.44 164 ASP B N 1
ATOM 3263 C CA . ASP B 1 164 ? 18.422 -17.938 1.956 1 89.44 164 ASP B CA 1
ATOM 3264 C C . ASP B 1 164 ? 17.938 -16.875 2.938 1 89.44 164 ASP B C 1
ATOM 3266 O O . ASP B 1 164 ? 16.812 -16.938 3.426 1 89.44 164 ASP B O 1
ATOM 3270 N N . ALA B 1 165 ? 18.859 -15.953 3.244 1 90.88 165 ALA B N 1
ATOM 3271 C CA . ALA B 1 165 ? 18.609 -14.828 4.141 1 90.88 165 ALA B CA 1
ATOM 3272 C C . ALA B 1 165 ? 19.375 -13.586 3.701 1 90.88 165 ALA B C 1
ATOM 3274 O O . ALA B 1 165 ? 20.609 -13.586 3.693 1 90.88 165 ALA B O 1
ATOM 3275 N N . PRO B 1 166 ? 18.625 -12.469 3.369 1 93.31 166 PRO B N 1
ATOM 3276 C CA . PRO B 1 166 ? 17.172 -12.32 3.248 1 93.31 166 PRO B CA 1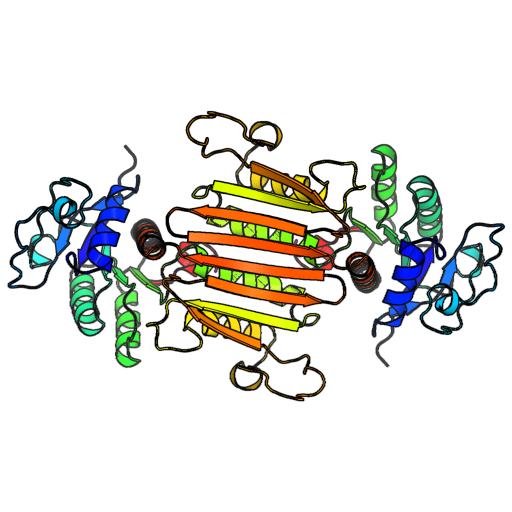
ATOM 3277 C C . PRO B 1 166 ? 16.594 -13.109 2.074 1 93.31 166 PRO B C 1
ATOM 3279 O O . PRO B 1 166 ? 17.344 -13.586 1.217 1 93.31 166 PRO B O 1
ATOM 3282 N N . SER B 1 167 ? 15.312 -13.336 2.15 1 93.44 167 SER B N 1
ATOM 3283 C CA . SER B 1 167 ? 14.641 -14.016 1.048 1 93.44 167 SER B CA 1
ATOM 3284 C C . SER B 1 167 ? 14.758 -13.211 -0.246 1 93.44 167 SER B C 1
ATOM 3286 O O . SER B 1 167 ? 15 -12.008 -0.216 1 93.44 167 SER B O 1
ATOM 3288 N N . GLY B 1 168 ? 14.609 -13.875 -1.386 1 91.5 168 GLY B N 1
ATOM 3289 C CA . GLY B 1 168 ? 14.617 -13.203 -2.68 1 91.5 168 GLY B CA 1
ATOM 3290 C C . GLY B 1 168 ? 13.57 -12.117 -2.793 1 91.5 168 GLY B C 1
ATOM 3291 O O . GLY B 1 168 ? 13.844 -11.039 -3.34 1 91.5 168 GLY B O 1
ATOM 3292 N N . THR B 1 169 ? 12.414 -12.375 -2.248 1 94.5 169 THR B N 1
ATOM 3293 C CA . THR B 1 169 ? 11.328 -11.398 -2.275 1 94.5 169 THR B CA 1
ATOM 3294 C C . THR B 1 169 ? 11.727 -10.133 -1.513 1 94.5 169 THR B C 1
ATOM 3296 O O . THR B 1 169 ? 11.523 -9.023 -2 1 94.5 169 THR B O 1
ATOM 3299 N N . ALA B 1 170 ? 12.336 -10.328 -0.353 1 95.81 170 ALA B N 1
ATOM 3300 C CA . ALA B 1 170 ? 12.781 -9.195 0.449 1 95.81 170 ALA B CA 1
ATOM 3301 C C . ALA B 1 170 ? 13.836 -8.375 -0.291 1 95.81 170 ALA B C 1
ATOM 3303 O O . ALA B 1 170 ? 13.789 -7.145 -0.293 1 95.81 170 ALA B O 1
ATOM 3304 N N . LEU B 1 171 ? 14.734 -9.062 -0.91 1 95.5 171 LEU B N 1
ATOM 3305 C CA . LEU B 1 171 ? 15.781 -8.383 -1.665 1 95.5 171 LEU B CA 1
ATOM 3306 C C . LEU B 1 171 ? 15.195 -7.605 -2.832 1 95.5 171 LEU B C 1
ATOM 3308 O O . LEU B 1 171 ? 15.602 -6.473 -3.098 1 95.5 171 LEU B O 1
ATOM 3312 N N . LYS B 1 172 ? 14.266 -8.195 -3.473 1 95.62 172 LYS B N 1
ATOM 3313 C CA . LYS B 1 172 ? 13.602 -7.504 -4.574 1 95.62 172 LYS B CA 1
ATOM 3314 C C . LYS B 1 172 ? 12.875 -6.258 -4.082 1 95.62 172 LYS B C 1
ATOM 3316 O O . LYS B 1 172 ? 12.891 -5.219 -4.746 1 95.62 172 LYS B O 1
ATOM 3321 N N . MET B 1 173 ? 12.25 -6.336 -2.9 1 97.31 173 MET B N 1
ATOM 3322 C CA . MET B 1 173 ? 11.641 -5.16 -2.287 1 97.31 173 MET B CA 1
ATOM 3323 C C . MET B 1 173 ? 12.664 -4.043 -2.119 1 97.31 173 MET B C 1
ATOM 3325 O O . MET B 1 173 ? 12.414 -2.9 -2.508 1 97.31 173 MET B O 1
ATOM 3329 N N . GLY B 1 174 ? 13.797 -4.441 -1.544 1 97.5 174 GLY B N 1
ATOM 3330 C CA . GLY B 1 174 ? 14.867 -3.479 -1.355 1 97.5 174 GLY B CA 1
ATOM 3331 C C . GLY B 1 174 ? 15.352 -2.859 -2.654 1 97.5 174 GLY B C 1
ATOM 3332 O O . GLY B 1 174 ? 15.602 -1.654 -2.717 1 97.5 174 GLY B O 1
ATOM 3333 N N . GLU B 1 175 ? 15.438 -3.67 -3.666 1 97.25 175 GLU B N 1
ATOM 3334 C CA . GLU B 1 175 ? 15.883 -3.199 -4.973 1 97.25 175 GLU B CA 1
ATOM 3335 C C . GLU B 1 175 ? 14.914 -2.172 -5.551 1 97.25 175 GLU B C 1
ATOM 3337 O O . GLU B 1 175 ? 15.336 -1.137 -6.07 1 97.25 175 GLU B O 1
ATOM 3342 N N . ILE B 1 176 ? 13.664 -2.432 -5.5 1 97.06 176 ILE B N 1
ATOM 3343 C CA . ILE B 1 176 ? 12.648 -1.53 -6.023 1 97.06 176 ILE B CA 1
ATOM 3344 C C . ILE B 1 176 ? 12.719 -0.189 -5.297 1 97.06 176 ILE B C 1
ATOM 3346 O O . ILE B 1 176 ? 12.703 0.869 -5.93 1 97.06 176 ILE B O 1
ATOM 3350 N N . ILE B 1 177 ? 12.844 -0.248 -3.992 1 98 177 ILE B N 1
ATOM 3351 C CA . ILE B 1 177 ? 12.898 0.962 -3.182 1 98 177 ILE B CA 1
ATOM 3352 C C . ILE B 1 177 ? 14.172 1.741 -3.506 1 98 177 ILE B C 1
ATOM 3354 O O . ILE B 1 177 ? 14.117 2.939 -3.791 1 98 177 ILE B O 1
ATOM 3358 N N . ALA B 1 178 ? 15.297 1.035 -3.518 1 97.94 178 ALA B N 1
ATOM 3359 C CA . ALA B 1 178 ? 16.578 1.672 -3.809 1 97.94 178 ALA B CA 1
ATOM 3360 C C . ALA B 1 178 ? 16.562 2.307 -5.195 1 97.94 178 ALA B C 1
ATOM 3362 O O . ALA B 1 178 ? 16.969 3.465 -5.355 1 97.94 178 ALA B O 1
ATOM 3363 N N . ASN B 1 179 ? 16.109 1.568 -6.172 1 97.5 179 ASN B N 1
ATOM 3364 C CA . ASN B 1 179 ? 16.062 2.07 -7.539 1 97.5 179 ASN B CA 1
ATOM 3365 C C . ASN B 1 179 ? 15.188 3.314 -7.656 1 97.5 179 ASN B C 1
ATOM 3367 O O . ASN B 1 179 ? 15.547 4.27 -8.344 1 97.5 179 ASN B O 1
ATOM 3371 N N . THR B 1 180 ? 14.062 3.279 -6.992 1 97 180 THR B N 1
ATOM 3372 C CA . THR B 1 180 ? 13.148 4.41 -7.031 1 97 180 THR B CA 1
ATOM 3373 C C . THR B 1 180 ? 13.797 5.656 -6.426 1 97 180 THR B C 1
ATOM 3375 O O . THR B 1 180 ? 13.5 6.777 -6.844 1 97 180 THR B O 1
ATOM 3378 N N . LEU B 1 181 ? 14.695 5.484 -5.504 1 97.12 181 LEU B N 1
ATOM 3379 C CA . LEU B 1 181 ? 15.375 6.582 -4.82 1 97.12 181 LEU B CA 1
ATOM 3380 C C . LEU B 1 181 ? 16.672 6.938 -5.523 1 97.12 181 LEU B C 1
ATOM 3382 O O . LEU B 1 181 ? 17.406 7.824 -5.074 1 97.12 181 LEU B O 1
ATOM 3386 N N . GLY B 1 182 ? 17 6.195 -6.574 1 96.5 182 GLY B N 1
ATOM 3387 C CA . GLY B 1 182 ? 18.234 6.422 -7.289 1 96.5 182 GLY B CA 1
ATOM 3388 C C . GLY B 1 182 ? 19.453 5.941 -6.527 1 96.5 182 GLY B C 1
ATOM 3389 O O . GLY B 1 182 ? 20.531 6.555 -6.602 1 96.5 182 GLY B O 1
ATOM 3390 N N . ARG B 1 183 ? 19.234 4.934 -5.789 1 96.12 183 ARG B N 1
ATOM 3391 C CA . ARG B 1 183 ? 20.312 4.375 -4.988 1 96.12 183 ARG B CA 1
ATOM 3392 C C . ARG B 1 183 ? 20.688 2.971 -5.461 1 96.12 183 ARG B C 1
ATOM 3394 O O . ARG B 1 183 ? 19.953 2.367 -6.25 1 96.12 183 ARG B O 1
ATOM 3401 N N . ASP B 1 184 ? 21.875 2.5 -4.996 1 96.25 184 ASP B N 1
ATOM 3402 C CA . ASP B 1 184 ? 22.312 1.114 -5.148 1 96.25 184 ASP B CA 1
ATOM 3403 C C . ASP B 1 184 ? 22.062 0.319 -3.869 1 96.25 184 ASP B C 1
ATOM 3405 O O . ASP B 1 184 ? 22.656 0.623 -2.824 1 96.25 184 ASP B O 1
ATOM 3409 N N . LEU B 1 185 ? 21.297 -0.647 -4.008 1 96.19 185 LEU B N 1
ATOM 3410 C CA . LEU B 1 185 ? 20.953 -1.417 -2.816 1 96.19 185 LEU B CA 1
ATOM 3411 C C . LEU B 1 185 ? 22.203 -1.968 -2.146 1 96.19 185 LEU B C 1
ATOM 3413 O O . LEU B 1 185 ? 22.312 -1.976 -0.917 1 96.19 185 LEU B O 1
ATOM 3417 N N . GLU B 1 186 ? 23.141 -2.424 -2.861 1 95.19 186 GLU B N 1
ATOM 3418 C CA . GLU B 1 186 ? 24.359 -3.021 -2.324 1 95.19 186 GLU B CA 1
ATOM 3419 C C . GLU B 1 186 ? 25.125 -2.029 -1.454 1 95.19 186 GLU B C 1
ATOM 3421 O O . GLU B 1 186 ? 25.828 -2.424 -0.521 1 95.19 186 GLU B O 1
ATOM 3426 N N . GLU B 1 187 ? 24.906 -0.794 -1.732 1 95.25 187 GLU B N 1
ATOM 3427 C CA . GLU B 1 187 ? 25.641 0.244 -1.012 1 95.25 187 GLU B CA 1
ATOM 3428 C C . GLU B 1 187 ? 24.844 0.725 0.207 1 95.25 187 GLU B C 1
ATOM 3430 O O . GLU B 1 187 ? 25.438 1.243 1.16 1 95.25 187 GLU B O 1
ATOM 3435 N N . CYS B 1 188 ? 23.547 0.518 0.13 1 95.62 188 CYS B N 1
ATOM 3436 C CA . CYS B 1 188 ? 22.797 1.186 1.185 1 95.62 188 CYS B CA 1
ATOM 3437 C C . CYS B 1 188 ? 22.094 0.171 2.082 1 95.62 188 CYS B C 1
ATOM 3439 O O . CYS B 1 188 ? 21.5 0.539 3.096 1 95.62 188 CYS B O 1
ATOM 3441 N N . ALA B 1 189 ? 22.188 -1.069 1.847 1 96.38 189 ALA B N 1
ATOM 3442 C CA . ALA B 1 189 ? 21.516 -2.1 2.643 1 96.38 189 ALA B CA 1
ATOM 3443 C C . ALA B 1 189 ? 22.25 -2.33 3.961 1 96.38 189 ALA B C 1
ATOM 3445 O O . ALA B 1 189 ? 23.484 -2.336 4 1 96.38 189 ALA B O 1
ATOM 3446 N N . VAL B 1 190 ? 21.469 -2.459 5.02 1 95.25 190 VAL B N 1
ATOM 3447 C CA . VAL B 1 190 ? 21.953 -2.848 6.336 1 95.25 190 VAL B CA 1
ATOM 3448 C C . VAL B 1 190 ? 21.219 -4.098 6.812 1 95.25 190 VAL B C 1
ATOM 3450 O O . VAL B 1 190 ? 20 -4.066 7.027 1 95.25 190 VAL B O 1
ATOM 3453 N N . TYR B 1 191 ? 21.875 -5.188 7.074 1 94.06 191 TYR B N 1
ATOM 3454 C CA . TYR B 1 191 ? 21.234 -6.48 7.293 1 94.06 191 TYR B CA 1
ATOM 3455 C C . TYR B 1 191 ? 21.203 -6.828 8.773 1 94.06 191 TYR B C 1
ATOM 3457 O O . TYR B 1 191 ? 20.672 -7.871 9.156 1 94.06 191 TYR B O 1
ATOM 3465 N N . GLY B 1 192 ? 21.797 -5.977 9.594 1 89.5 192 GLY B N 1
ATOM 3466 C CA . GLY B 1 192 ? 21.766 -6.195 11.031 1 89.5 192 GLY B CA 1
ATOM 3467 C C . GLY B 1 192 ? 22.328 -5.027 11.82 1 89.5 192 GLY B C 1
ATOM 3468 O O . GLY B 1 192 ? 23.031 -4.18 11.266 1 89.5 192 GLY B O 1
ATOM 3469 N N . ARG B 1 193 ? 21.922 -4.914 13.125 1 89.06 193 ARG B N 1
ATOM 3470 C CA . ARG B 1 193 ? 22.422 -3.936 14.086 1 89.06 193 ARG B CA 1
ATOM 3471 C C . ARG B 1 193 ? 22.688 -4.586 15.438 1 89.06 193 ARG B C 1
ATOM 3473 O O . ARG B 1 193 ? 21.812 -5.246 16 1 89.06 193 ARG B O 1
ATOM 3480 N N . GLU B 1 194 ? 23.984 -4.375 15.93 1 89.62 194 GLU B N 1
ATOM 3481 C CA . GLU B 1 194 ? 24.375 -4.953 17.203 1 89.62 194 GLU B CA 1
ATOM 3482 C C . GLU B 1 194 ? 25.281 -4.004 17.984 1 89.62 194 GLU B C 1
ATOM 3484 O O . GLU B 1 194 ? 26.219 -3.424 17.422 1 89.62 194 GLU B O 1
ATOM 3489 N N . GLY B 1 195 ? 25.016 -3.814 19.281 1 92.31 195 GLY B N 1
ATOM 3490 C CA . GLY B 1 195 ? 25.859 -2.975 20.125 1 92.31 195 GLY B CA 1
ATOM 3491 C C . GLY B 1 195 ? 25.594 -1.491 19.922 1 92.31 195 GLY B C 1
ATOM 3492 O O . GLY B 1 195 ? 24.453 -1.068 19.766 1 92.31 195 GLY B O 1
ATOM 3493 N N . ILE B 1 196 ? 26.609 -0.646 20.109 1 93.25 196 ILE B N 1
ATOM 3494 C CA . ILE B 1 196 ? 26.516 0.797 19.922 1 93.25 196 ILE B CA 1
ATOM 3495 C C . ILE B 1 196 ? 26.812 1.149 18.469 1 93.25 196 ILE B C 1
ATOM 3497 O O . ILE B 1 196 ? 27.969 1.093 18.031 1 93.25 196 ILE B O 1
ATOM 3501 N N . THR B 1 197 ? 25.938 1.41 17.625 1 90.38 197 THR B N 1
ATOM 3502 C CA . THR B 1 197 ? 26.078 1.62 16.188 1 90.38 197 THR B CA 1
ATOM 3503 C C . THR B 1 197 ? 26.125 3.109 15.852 1 90.38 197 THR B C 1
ATOM 3505 O O . THR B 1 197 ? 26.516 3.494 14.75 1 90.38 197 THR B O 1
ATOM 3508 N N . GLY B 1 198 ? 25.703 3.988 16.922 1 91.44 198 GLY B N 1
ATOM 3509 C CA . GLY B 1 198 ? 25.5 5.398 16.625 1 91.44 198 GLY B CA 1
ATOM 3510 C C . GLY B 1 198 ? 24.156 5.68 15.953 1 91.44 198 GLY B C 1
ATOM 3511 O O . GLY B 1 198 ? 23.312 4.793 15.859 1 91.44 198 GLY B O 1
ATOM 3512 N N . ALA B 1 199 ? 23.984 6.969 15.516 1 92.56 199 ALA B N 1
ATOM 3513 C CA . ALA B 1 199 ? 22.719 7.363 14.883 1 92.56 199 ALA B CA 1
ATOM 3514 C C . ALA B 1 199 ? 22.594 6.73 13.5 1 92.56 199 ALA B C 1
ATOM 3516 O O . ALA B 1 199 ? 23.578 6.594 12.773 1 92.56 199 ALA B O 1
ATOM 3517 N N . ARG B 1 200 ? 21.406 6.383 13.18 1 92.62 200 ARG B N 1
ATOM 3518 C CA . ARG B 1 200 ? 21.094 5.77 11.891 1 92.62 200 ARG B CA 1
ATOM 3519 C C . ARG B 1 200 ? 21.422 6.715 10.742 1 92.62 200 ARG B C 1
ATOM 3521 O O . ARG B 1 200 ? 21.156 7.918 10.828 1 92.62 200 ARG B O 1
ATOM 3528 N N . ASP B 1 201 ? 22.031 6.051 9.695 1 92.19 201 ASP B N 1
ATOM 3529 C CA . ASP B 1 201 ? 22.188 6.797 8.445 1 92.19 201 ASP B CA 1
ATOM 3530 C C . ASP B 1 201 ? 20.875 6.859 7.676 1 92.19 201 ASP B C 1
ATOM 3532 O O . ASP B 1 201 ? 20.266 5.828 7.371 1 92.19 201 ASP B O 1
ATOM 3536 N N . ARG B 1 202 ? 20.484 8.062 7.219 1 90.38 202 ARG B N 1
ATOM 3537 C CA . ARG B 1 202 ? 19.172 8.305 6.602 1 90.38 202 ARG B CA 1
ATOM 3538 C C . ARG B 1 202 ? 19.078 7.609 5.25 1 90.38 202 ARG B C 1
ATOM 3540 O O . ARG B 1 202 ? 17.969 7.344 4.77 1 90.38 202 ARG B O 1
ATOM 3547 N N . ASN B 1 203 ? 20.125 7.191 4.719 1 93.69 203 ASN B N 1
ATOM 3548 C CA . ASN B 1 203 ? 20.125 6.664 3.357 1 93.69 203 ASN B CA 1
ATOM 3549 C C . ASN B 1 203 ? 20.062 5.141 3.348 1 93.69 203 ASN B C 1
ATOM 3551 O O . ASN B 1 203 ? 19.906 4.527 2.291 1 93.69 203 ASN B O 1
ATOM 3555 N N . THR B 1 204 ? 20.047 4.578 4.477 1 95.38 204 THR B N 1
ATOM 3556 C CA . THR B 1 204 ? 20.125 3.123 4.531 1 95.38 204 THR B CA 1
ATOM 3557 C C . THR B 1 204 ? 18.719 2.514 4.426 1 95.38 204 THR B C 1
ATOM 3559 O O . THR B 1 204 ? 17.734 3.156 4.777 1 95.38 204 THR B O 1
ATOM 3562 N N . ILE B 1 205 ? 18.719 1.362 3.879 1 97.25 205 ILE B N 1
ATOM 3563 C CA . ILE B 1 205 ? 17.562 0.479 3.912 1 97.25 205 ILE B CA 1
ATOM 3564 C C . ILE B 1 205 ? 17.859 -0.726 4.805 1 97.25 205 ILE B C 1
ATOM 3566 O O . ILE B 1 205 ? 18.75 -1.521 4.508 1 97.25 205 ILE B O 1
ATOM 3570 N N . GLY B 1 206 ? 17.141 -0.861 5.918 1 97.12 206 GLY B N 1
ATOM 3571 C CA . GLY B 1 206 ? 17.375 -1.938 6.867 1 97.12 206 GLY B CA 1
ATOM 3572 C C . GLY B 1 206 ? 16.625 -3.207 6.527 1 97.12 206 GLY B C 1
ATOM 3573 O O . GLY B 1 206 ? 15.5 -3.15 6.027 1 97.12 206 GLY B O 1
ATOM 3574 N N . PHE B 1 207 ? 17.25 -4.344 6.828 1 96.75 207 PHE B N 1
ATOM 3575 C CA . PHE B 1 207 ? 16.625 -5.648 6.703 1 96.75 207 PHE B CA 1
ATOM 3576 C C . PHE B 1 207 ? 16.594 -6.367 8.047 1 96.75 207 PHE B C 1
ATOM 3578 O O . PHE B 1 207 ? 17.562 -6.312 8.805 1 96.75 207 PHE B O 1
ATOM 3585 N N . SER B 1 208 ? 15.492 -6.871 8.375 1 96.31 208 SER B N 1
ATOM 3586 C CA . SER B 1 208 ? 15.328 -7.797 9.492 1 96.31 208 SER B CA 1
ATOM 3587 C C . SER B 1 208 ? 14.781 -9.141 9.023 1 96.31 208 SER B C 1
ATOM 3589 O O . SER B 1 208 ? 13.672 -9.211 8.492 1 96.31 208 SER B O 1
ATOM 3591 N N . THR B 1 209 ? 15.516 -10.219 9.266 1 96.19 209 THR B N 1
ATOM 3592 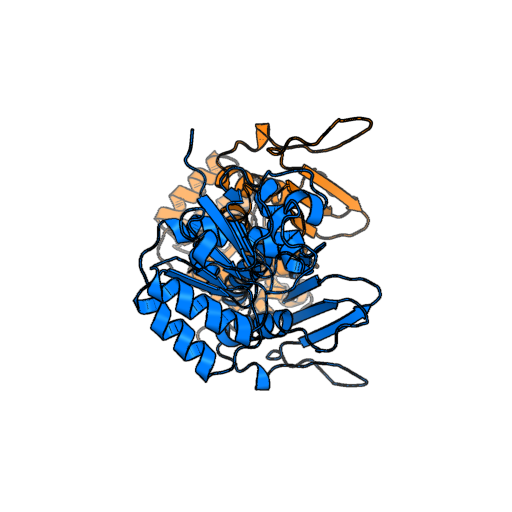C CA . THR B 1 209 ? 15.172 -11.547 8.766 1 96.19 209 THR B CA 1
ATOM 3593 C C . THR B 1 209 ? 14.828 -12.484 9.93 1 96.19 209 THR B C 1
ATOM 3595 O O . THR B 1 209 ? 15.617 -12.648 10.852 1 96.19 209 THR B O 1
ATOM 3598 N N . ILE B 1 210 ? 13.656 -13 9.906 1 94.75 210 ILE B N 1
ATOM 3599 C CA . ILE B 1 210 ? 13.156 -13.914 10.93 1 94.75 210 ILE B CA 1
ATOM 3600 C C . ILE B 1 210 ? 12.977 -15.305 10.328 1 94.75 210 ILE B C 1
ATOM 3602 O O . ILE B 1 210 ? 12.406 -15.453 9.242 1 94.75 210 ILE B O 1
ATOM 3606 N N . ARG B 1 211 ? 13.461 -16.406 10.906 1 95.56 211 ARG B N 1
ATOM 3607 C CA . ARG B 1 211 ? 13.219 -17.828 10.617 1 95.56 211 ARG B CA 1
ATOM 3608 C C . ARG B 1 211 ? 12.578 -18.516 11.812 1 95.56 211 ARG B C 1
ATOM 3610 O O . ARG B 1 211 ? 13.203 -18.688 12.859 1 95.56 211 ARG B O 1
ATOM 3617 N N . ALA B 1 212 ? 11.367 -18.859 11.68 1 94.38 212 ALA B N 1
ATOM 3618 C CA . ALA B 1 212 ? 10.648 -19.297 12.875 1 94.38 212 ALA B CA 1
ATOM 3619 C C . ALA B 1 212 ? 9.484 -20.219 12.508 1 94.38 212 ALA B C 1
ATOM 3621 O O . ALA B 1 212 ? 8.633 -19.859 11.688 1 94.38 212 ALA B O 1
ATOM 3622 N N . GLY B 1 213 ? 9.469 -21.391 13.156 1 95.5 213 GLY B N 1
ATOM 3623 C CA . GLY B 1 213 ? 8.32 -22.281 13.039 1 95.5 213 GLY B CA 1
ATOM 3624 C C . GLY B 1 213 ? 8.023 -22.688 11.609 1 95.5 213 GLY B C 1
ATOM 3625 O O . GLY B 1 213 ? 8.898 -23.172 10.898 1 95.5 213 GLY B O 1
ATOM 3626 N N . ASP B 1 214 ? 6.645 -22.438 11.234 1 92.56 214 ASP B N 1
ATOM 3627 C CA . ASP B 1 214 ? 6.195 -22.859 9.914 1 92.56 214 ASP B CA 1
ATOM 3628 C C . ASP B 1 214 ? 5.672 -21.688 9.102 1 92.56 214 ASP B C 1
ATOM 3630 O O . ASP B 1 214 ? 4.801 -21.844 8.25 1 92.56 214 ASP B O 1
ATOM 3634 N N . ILE B 1 215 ? 6.27 -20.5 9.359 1 93 215 ILE B N 1
ATOM 3635 C CA . ILE B 1 215 ? 5.84 -19.312 8.625 1 93 215 ILE B CA 1
ATOM 3636 C C . ILE B 1 215 ? 6.09 -19.5 7.133 1 93 215 ILE B C 1
ATOM 3638 O O . ILE B 1 215 ? 7.23 -19.703 6.711 1 93 215 ILE B O 1
ATOM 3642 N N . VAL B 1 216 ? 5 -19.391 6.344 1 91.94 216 VAL B N 1
ATOM 3643 C CA . VAL B 1 216 ? 5.098 -19.625 4.91 1 91.94 216 VAL B CA 1
ATOM 3644 C C . VAL B 1 216 ? 5.902 -18.516 4.25 1 91.94 216 VAL B C 1
ATOM 3646 O O . VAL B 1 216 ? 6.816 -18.766 3.467 1 91.94 216 VAL B O 1
ATOM 3649 N N . GLY B 1 217 ? 5.535 -17.297 4.586 1 94.56 217 GLY B N 1
ATOM 3650 C CA . GLY B 1 217 ? 6.203 -16.109 4.07 1 94.56 217 GLY B CA 1
ATOM 3651 C C . GLY B 1 217 ? 5.48 -14.82 4.414 1 94.56 217 GLY B C 1
ATOM 3652 O O . GLY B 1 217 ? 4.305 -14.656 4.082 1 94.56 217 GLY B O 1
ATOM 3653 N N . GLU B 1 218 ? 6.195 -13.984 5.148 1 97.31 218 GLU B N 1
ATOM 3654 C CA . GLU B 1 218 ? 5.688 -12.656 5.473 1 97.31 218 GLU B CA 1
ATOM 3655 C C . GLU B 1 218 ? 6.707 -11.578 5.137 1 97.31 218 GLU B C 1
ATOM 3657 O O . GLU B 1 218 ? 7.902 -11.742 5.387 1 97.31 218 GLU B O 1
ATOM 3662 N N . HIS B 1 219 ? 6.293 -10.594 4.477 1 98.25 219 HIS B N 1
ATOM 3663 C CA . HIS B 1 219 ? 7.141 -9.477 4.086 1 98.25 219 HIS B CA 1
ATOM 3664 C C . HIS B 1 219 ? 6.48 -8.141 4.422 1 98.25 219 HIS B C 1
ATOM 3666 O O . HIS B 1 219 ? 5.34 -7.895 4.027 1 98.25 219 HIS B O 1
ATOM 3672 N N . THR B 1 220 ? 7.172 -7.262 5.129 1 98.56 220 THR B N 1
ATOM 3673 C CA . THR B 1 220 ? 6.684 -5.926 5.465 1 98.56 220 THR B CA 1
ATOM 3674 C C . THR B 1 220 ? 7.719 -4.867 5.102 1 98.56 220 THR B C 1
ATOM 3676 O O . THR B 1 220 ? 8.891 -4.984 5.469 1 98.56 220 THR B O 1
ATOM 3679 N N . ALA B 1 221 ? 7.301 -3.916 4.305 1 98.56 221 ALA B N 1
ATOM 3680 C CA . ALA B 1 221 ? 8.07 -2.682 4.156 1 98.56 221 ALA B CA 1
ATOM 3681 C C . ALA B 1 221 ? 7.48 -1.564 5.016 1 98.56 221 ALA B C 1
ATOM 3683 O O . ALA B 1 221 ? 6.273 -1.313 4.98 1 98.56 221 ALA B O 1
ATOM 3684 N N . MET B 1 222 ? 8.352 -0.951 5.793 1 98.25 222 MET B N 1
ATOM 3685 C CA . MET B 1 222 ? 7.965 0.147 6.672 1 98.25 222 MET B CA 1
ATOM 3686 C C . MET B 1 222 ? 8.625 1.45 6.242 1 98.25 222 MET B C 1
ATOM 3688 O O . MET B 1 222 ? 9.844 1.499 6.055 1 98.25 222 MET B O 1
ATOM 3692 N N . PHE B 1 223 ? 7.832 2.471 6.004 1 98 223 PHE B N 1
ATOM 3693 C CA . PHE B 1 223 ? 8.266 3.85 5.816 1 98 223 PHE B CA 1
ATOM 3694 C C . PHE B 1 223 ? 7.969 4.688 7.055 1 98 223 PHE B C 1
ATOM 3696 O O . PHE B 1 223 ? 6.816 5.066 7.289 1 98 223 PHE B O 1
ATOM 3703 N N . ALA B 1 224 ? 9.008 4.969 7.84 1 96.75 224 ALA B N 1
ATOM 3704 C CA . ALA B 1 224 ? 8.797 5.625 9.125 1 96.75 224 ALA B CA 1
ATOM 3705 C C . ALA B 1 224 ? 9.289 7.07 9.094 1 96.75 224 ALA B C 1
ATOM 3707 O O . ALA B 1 224 ? 10.461 7.328 8.812 1 96.75 224 ALA B O 1
ATOM 3708 N N . ASP B 1 225 ? 8.43 7.988 9.289 1 94.44 225 ASP B N 1
ATOM 3709 C CA . ASP B 1 225 ? 8.727 9.406 9.453 1 94.44 225 ASP B CA 1
ATOM 3710 C C . ASP B 1 225 ? 8.406 9.867 10.875 1 94.44 225 ASP B C 1
ATOM 3712 O O . ASP B 1 225 ? 7.871 9.102 11.68 1 94.44 225 ASP B O 1
ATOM 3716 N N . ILE B 1 226 ? 8.836 11.102 11.188 1 91.62 226 ILE B N 1
ATOM 3717 C CA . ILE B 1 226 ? 8.461 11.695 12.461 1 91.62 226 ILE B CA 1
ATOM 3718 C C . ILE B 1 226 ? 6.953 11.938 12.5 1 91.62 226 ILE B C 1
ATOM 3720 O O . ILE B 1 226 ? 6.422 12.688 11.672 1 91.62 226 ILE B O 1
ATOM 3724 N N . GLY B 1 227 ? 6.332 11.219 13.328 1 93.88 227 GLY B N 1
ATOM 3725 C CA . GLY B 1 227 ? 4.91 11.438 13.539 1 93.88 227 GLY B CA 1
ATOM 3726 C C . GLY B 1 227 ? 4.035 10.398 12.867 1 93.88 227 GLY B C 1
ATOM 3727 O O . GLY B 1 227 ? 2.846 10.281 13.18 1 93.88 227 GLY B O 1
ATOM 3728 N N . GLU B 1 228 ? 4.625 9.68 11.93 1 95.56 228 GLU B N 1
ATOM 3729 C CA . GLU B 1 228 ? 3.787 8.68 11.266 1 95.56 228 GLU B CA 1
ATOM 3730 C C . GLU B 1 228 ? 4.633 7.602 10.602 1 95.56 228 GLU B C 1
ATOM 3732 O O . GLU B 1 228 ? 5.848 7.762 10.453 1 95.56 228 GLU B O 1
ATOM 3737 N N . ARG B 1 229 ? 3.971 6.484 10.258 1 96.81 229 ARG B N 1
ATOM 3738 C CA . ARG B 1 229 ? 4.586 5.469 9.414 1 96.81 229 ARG B CA 1
ATOM 3739 C C . ARG B 1 229 ? 3.537 4.746 8.57 1 96.81 229 ARG B C 1
ATOM 3741 O O . ARG B 1 229 ? 2.373 4.656 8.969 1 96.81 229 ARG B O 1
ATOM 3748 N N . ILE B 1 230 ? 4.039 4.277 7.379 1 97.75 230 ILE B N 1
ATOM 3749 C CA . ILE B 1 230 ? 3.268 3.42 6.484 1 97.75 230 ILE B CA 1
ATOM 3750 C C . ILE B 1 230 ? 3.906 2.035 6.422 1 97.75 230 ILE B C 1
ATOM 3752 O O . ILE B 1 230 ? 5.125 1.914 6.285 1 97.75 230 ILE B O 1
ATOM 3756 N N . GLU B 1 231 ? 3.029 1.023 6.574 1 98.5 231 GLU B N 1
ATOM 3757 C CA . GLU B 1 231 ? 3.475 -0.359 6.434 1 98.5 231 GLU B CA 1
ATOM 3758 C C . GLU B 1 231 ? 2.691 -1.081 5.34 1 98.5 231 GLU B C 1
ATOM 3760 O O . GLU B 1 231 ? 1.459 -1.029 5.316 1 98.5 231 GLU B O 1
ATOM 3765 N N . ILE B 1 232 ? 3.42 -1.682 4.445 1 98.56 232 ILE B N 1
ATOM 3766 C CA . ILE B 1 232 ? 2.85 -2.545 3.416 1 98.56 232 ILE B CA 1
ATOM 3767 C C . ILE B 1 232 ? 3.312 -3.982 3.637 1 98.56 232 ILE B C 1
ATOM 3769 O O . ILE B 1 232 ? 4.508 -4.273 3.582 1 98.56 232 ILE B O 1
ATOM 3773 N N . THR B 1 233 ? 2.334 -4.863 3.912 1 98.5 233 THR B N 1
ATOM 3774 C CA . THR B 1 233 ? 2.658 -6.227 4.316 1 98.5 233 THR B CA 1
ATOM 3775 C C . THR B 1 233 ? 1.991 -7.238 3.385 1 98.5 233 THR B C 1
ATOM 3777 O O . THR B 1 233 ? 0.818 -7.086 3.035 1 98.5 233 THR B O 1
ATOM 3780 N N . HIS B 1 234 ? 2.693 -8.156 2.93 1 98.44 234 HIS B N 1
ATOM 3781 C CA . HIS B 1 234 ? 2.178 -9.359 2.281 1 98.44 234 HIS B CA 1
ATOM 3782 C C . HIS B 1 234 ? 2.391 -10.586 3.152 1 98.44 234 HIS B C 1
ATOM 3784 O O . HIS B 1 234 ? 3.49 -10.812 3.666 1 98.44 234 HIS B O 1
ATOM 3790 N N . LYS B 1 235 ? 1.357 -11.375 3.373 1 97.12 235 LYS B N 1
ATOM 3791 C CA . LYS B 1 235 ? 1.441 -12.641 4.098 1 97.12 235 LYS B CA 1
ATOM 3792 C C . LYS B 1 235 ? 0.924 -13.797 3.246 1 97.12 235 LYS B C 1
ATOM 3794 O O . LYS B 1 235 ? -0.237 -13.797 2.832 1 97.12 235 LYS B O 1
ATOM 3799 N N . ALA B 1 236 ? 1.795 -14.719 2.998 1 95.38 236 ALA B N 1
ATOM 3800 C CA . ALA B 1 236 ? 1.386 -15.969 2.352 1 95.38 236 ALA B CA 1
ATOM 3801 C C . ALA B 1 236 ? 0.943 -17 3.383 1 95.38 236 ALA B C 1
ATOM 3803 O O . ALA B 1 236 ? 1.589 -17.172 4.422 1 95.38 236 ALA B O 1
ATOM 3804 N N . SER B 1 237 ? -0.187 -17.625 3.146 1 93.88 237 SER B N 1
ATOM 3805 C CA . SER B 1 237 ? -0.648 -18.656 4.062 1 93.88 237 SER B CA 1
ATOM 3806 C C . SER B 1 237 ? -0.5 -20.047 3.449 1 93.88 237 SER B C 1
ATOM 3808 O O . SER B 1 237 ? -0.566 -21.062 4.156 1 93.88 237 SER B O 1
ATOM 3810 N N . SER B 1 238 ? -0.362 -20.109 2.109 1 92.62 238 SER B N 1
ATOM 3811 C CA . SER B 1 238 ? -0.135 -21.391 1.435 1 92.62 238 SER B CA 1
ATOM 3812 C C . SER B 1 238 ? 0.415 -21.172 0.028 1 92.62 238 SER B C 1
ATOM 3814 O O . SER B 1 238 ? 0.526 -20.047 -0.437 1 92.62 238 SER B O 1
ATOM 3816 N N . ARG B 1 239 ? 0.728 -22.266 -0.56 1 91.94 239 ARG B N 1
ATOM 3817 C CA . ARG B 1 239 ? 1.252 -22.25 -1.921 1 91.94 239 ARG B CA 1
ATOM 3818 C C . ARG B 1 239 ? 0.156 -21.891 -2.924 1 91.94 239 ARG B C 1
ATOM 3820 O O . ARG B 1 239 ? 0.437 -21.656 -4.098 1 91.94 239 ARG B O 1
ATOM 3827 N N . MET B 1 240 ? -1.004 -21.844 -2.479 1 93.94 240 MET B N 1
ATOM 3828 C CA . MET B 1 240 ? -2.137 -21.516 -3.342 1 93.94 240 MET B CA 1
ATOM 3829 C C . MET B 1 240 ? -1.972 -20.141 -3.969 1 93.94 240 MET B C 1
ATOM 3831 O O . MET B 1 240 ? -2.449 -19.891 -5.078 1 93.94 240 MET B O 1
ATOM 3835 N N . THR B 1 241 ? -1.255 -19.266 -3.283 1 93.81 241 THR B N 1
ATOM 3836 C CA . THR B 1 241 ? -1.039 -17.906 -3.781 1 93.81 241 THR B CA 1
ATOM 3837 C C . THR B 1 241 ? -0.313 -17.938 -5.125 1 93.81 241 THR B C 1
ATOM 3839 O O . THR B 1 241 ? -0.663 -17.188 -6.039 1 93.81 241 THR B O 1
ATOM 3842 N N . TYR B 1 242 ? 0.604 -18.828 -5.289 1 94.88 242 TYR B N 1
ATOM 3843 C CA . TYR B 1 242 ? 1.371 -18.922 -6.527 1 94.88 242 TYR B CA 1
ATOM 3844 C C . TYR B 1 242 ? 0.552 -19.578 -7.629 1 94.88 242 TYR B C 1
ATOM 3846 O O . TYR B 1 242 ? 0.608 -19.172 -8.789 1 94.88 242 TYR B O 1
ATOM 3854 N N . ALA B 1 243 ? -0.212 -20.547 -7.211 1 97.12 243 ALA B N 1
ATOM 3855 C CA . ALA B 1 243 ? -1.05 -21.266 -8.172 1 97.12 243 ALA B CA 1
ATOM 3856 C C . ALA B 1 243 ? -2.145 -20.359 -8.727 1 97.12 243 ALA B C 1
ATOM 3858 O O . ALA B 1 243 ? -2.4 -20.359 -9.938 1 97.12 243 ALA B O 1
ATOM 3859 N N . ASN B 1 244 ? -2.725 -19.594 -7.871 1 96.19 244 ASN B N 1
ATOM 3860 C CA . ASN B 1 244 ? -3.746 -18.656 -8.32 1 96.19 244 ASN B CA 1
ATOM 3861 C C . ASN B 1 244 ? -3.17 -17.609 -9.273 1 96.19 244 ASN B C 1
ATOM 3863 O O . ASN B 1 244 ? -3.809 -17.25 -10.258 1 96.19 244 ASN B O 1
ATOM 3867 N N . GLY B 1 245 ? -2.016 -17.188 -8.969 1 96.94 245 GLY B N 1
ATOM 3868 C CA . GLY B 1 245 ? -1.342 -16.266 -9.875 1 96.94 245 GLY B CA 1
ATOM 3869 C C . GLY B 1 245 ? -1.078 -16.875 -11.242 1 96.94 245 GLY B C 1
ATOM 3870 O O . GLY B 1 245 ? -1.241 -16.203 -12.266 1 96.94 245 GLY B O 1
ATOM 3871 N N . ALA B 1 246 ? -0.68 -18.109 -11.234 1 97.88 246 ALA B N 1
ATOM 3872 C CA . ALA B 1 246 ? -0.415 -18.812 -12.492 1 97.88 246 ALA B CA 1
ATOM 3873 C C . ALA B 1 246 ? -1.689 -18.953 -13.32 1 97.88 246 ALA B C 1
ATOM 3875 O O . ALA B 1 246 ? -1.66 -18.812 -14.547 1 97.88 246 ALA B O 1
ATOM 3876 N N . MET B 1 247 ? -2.803 -19.234 -12.664 1 97.69 247 MET B N 1
ATOM 3877 C CA . MET B 1 247 ? -4.078 -19.344 -13.367 1 97.69 247 MET B CA 1
ATOM 3878 C C . MET B 1 247 ? -4.469 -18 -13.984 1 97.69 247 MET B C 1
ATOM 3880 O O . MET B 1 247 ? -4.91 -17.953 -15.133 1 97.69 247 MET B O 1
ATOM 3884 N N . ARG B 1 248 ? -4.242 -16.984 -13.234 1 96.25 248 ARG B N 1
ATOM 3885 C CA . ARG B 1 248 ? -4.523 -15.648 -13.75 1 96.25 248 ARG B CA 1
ATOM 3886 C C . ARG B 1 248 ? -3.648 -15.336 -14.961 1 96.25 248 ARG B C 1
ATOM 3888 O O . ARG B 1 248 ? -4.125 -14.781 -15.953 1 96.25 248 ARG B O 1
ATOM 3895 N N . ALA B 1 249 ? -2.418 -15.688 -14.852 1 98.06 249 ALA B N 1
ATOM 3896 C CA . ALA B 1 249 ? -1.479 -15.469 -15.953 1 98.06 249 ALA B CA 1
ATOM 3897 C C . ALA B 1 249 ? -1.897 -16.25 -17.188 1 98.06 249 ALA B C 1
ATOM 3899 O O . ALA B 1 249 ? -1.85 -15.727 -18.312 1 98.06 249 ALA B O 1
ATOM 3900 N N . ALA B 1 250 ? -2.342 -17.469 -17 1 98.38 250 ALA B N 1
ATOM 3901 C CA . ALA B 1 250 ? -2.746 -18.328 -18.125 1 98.38 250 ALA B CA 1
ATOM 3902 C C . ALA B 1 250 ? -3.969 -17.75 -18.828 1 98.38 250 ALA B C 1
ATOM 3904 O O . ALA B 1 250 ? -4.004 -17.688 -20.062 1 98.38 250 ALA B O 1
ATOM 3905 N N . PHE B 1 251 ? -4.93 -17.312 -18.078 1 97.69 251 PHE B N 1
ATOM 3906 C CA . PHE B 1 251 ? -6.141 -16.734 -18.641 1 97.69 251 PHE B CA 1
ATOM 3907 C C . PHE B 1 251 ? -5.809 -15.492 -19.453 1 97.69 251 PHE B C 1
ATOM 3909 O O . PHE B 1 251 ? -6.27 -15.352 -20.594 1 97.69 251 PHE B O 1
ATOM 3916 N N . TRP B 1 252 ? -4.992 -14.656 -18.891 1 97.25 252 TRP B N 1
ATOM 3917 C CA . TRP B 1 252 ? -4.598 -13.422 -19.562 1 97.25 252 TRP B CA 1
ATOM 3918 C C . TRP B 1 252 ? -3.777 -13.711 -20.812 1 97.25 252 TRP B C 1
ATOM 3920 O O . TRP B 1 252 ? -3.982 -13.086 -21.859 1 97.25 252 TRP B O 1
ATOM 3930 N N . LEU B 1 253 ? -2.912 -14.648 -20.75 1 98 253 LEU B N 1
ATOM 3931 C CA . LEU B 1 253 ? -1.938 -14.953 -21.797 1 98 253 LEU B CA 1
ATOM 3932 C C . LEU B 1 253 ? -2.627 -15.516 -23.031 1 98 253 LEU B C 1
ATOM 3934 O O . LEU B 1 253 ? -2.143 -15.336 -24.156 1 98 253 LEU B O 1
ATOM 3938 N N . TYR B 1 254 ? -3.758 -16.125 -22.844 1 97.38 254 TYR B N 1
ATOM 3939 C CA . TYR B 1 254 ? -4.508 -16.781 -23.906 1 97.38 254 TYR B CA 1
ATOM 3940 C C . TYR B 1 254 ? -4.824 -15.805 -25.031 1 97.38 254 TYR B C 1
ATOM 3942 O O . TYR B 1 254 ? -4.84 -16.188 -26.203 1 97.38 254 TYR B O 1
ATOM 3950 N N . ASP B 1 255 ? -4.965 -14.523 -24.703 1 96.75 255 ASP B N 1
ATOM 3951 C CA . ASP B 1 255 ? -5.41 -13.531 -25.688 1 96.75 255 ASP B CA 1
ATOM 3952 C C . ASP B 1 255 ? -4.25 -12.641 -26.125 1 96.75 255 ASP B C 1
ATOM 3954 O O . ASP B 1 255 ? -4.461 -11.633 -26.797 1 96.75 255 ASP B O 1
ATOM 3958 N N . GLN B 1 256 ? -3.084 -13.016 -25.812 1 97.69 256 GLN B N 1
ATOM 3959 C CA . GLN B 1 256 ? -1.958 -12.141 -26.109 1 97.69 256 GLN B CA 1
ATOM 3960 C C . GLN B 1 256 ? -1.209 -12.602 -27.344 1 97.69 256 GLN B C 1
ATOM 3962 O O . GLN B 1 256 ? -1.239 -13.789 -27.688 1 97.69 256 GLN B O 1
ATOM 3967 N N . ASN B 1 257 ? -0.554 -11.703 -28.031 1 98.25 257 ASN B N 1
ATOM 3968 C CA . ASN B 1 257 ? 0.379 -12.008 -29.109 1 98.25 257 ASN B CA 1
ATOM 3969 C C . ASN B 1 257 ? 1.724 -12.492 -28.562 1 98.25 257 ASN B C 1
ATOM 3971 O O . ASN B 1 257 ? 1.979 -12.406 -27.359 1 98.25 257 ASN B O 1
ATOM 3975 N N . ALA B 1 258 ? 2.543 -12.961 -29.5 1 98.56 258 ALA B N 1
ATOM 3976 C CA . ALA B 1 258 ? 3.893 -13.375 -29.125 1 98.56 258 ALA B CA 1
ATOM 3977 C C . ALA B 1 258 ? 4.625 -12.258 -28.391 1 98.56 258 ALA B C 1
ATOM 3979 O O . ALA B 1 258 ? 4.523 -11.094 -28.766 1 98.56 258 ALA B O 1
ATOM 3980 N N . GLY B 1 259 ? 5.223 -12.633 -27.281 1 98.44 259 GLY B N 1
ATOM 3981 C CA . GLY B 1 259 ? 5.945 -11.688 -26.438 1 98.44 259 GLY B CA 1
ATOM 3982 C C . GLY B 1 259 ? 6.316 -12.266 -25.078 1 98.44 259 GLY B C 1
ATOM 3983 O O . GLY B 1 259 ? 5.734 -13.258 -24.641 1 98.44 259 GLY B O 1
ATOM 3984 N N . LEU B 1 260 ? 7.355 -11.711 -24.516 1 98.44 260 LEU B N 1
ATOM 3985 C CA . LEU B 1 260 ? 7.754 -12.062 -23.156 1 98.44 260 LEU B CA 1
ATOM 3986 C C . LEU B 1 260 ? 7.117 -11.125 -22.141 1 98.44 260 LEU B C 1
ATOM 3988 O O . LEU B 1 260 ? 7.441 -9.93 -22.109 1 98.44 260 LEU B O 1
ATOM 3992 N N . TYR B 1 261 ? 6.238 -11.711 -21.312 1 98.19 261 TYR B N 1
ATOM 3993 C CA . TYR B 1 261 ? 5.484 -10.93 -20.328 1 98.19 261 TYR B CA 1
ATOM 3994 C C . TYR B 1 261 ? 5.852 -11.344 -18.906 1 98.19 261 TYR B C 1
ATOM 3996 O O . TYR B 1 261 ? 6.496 -12.375 -18.703 1 98.19 261 TYR B O 1
ATOM 4004 N N . ASP B 1 262 ? 5.488 -10.453 -18 1 96.81 262 ASP B N 1
ATOM 4005 C CA . ASP B 1 262 ? 5.605 -10.773 -16.578 1 96.81 262 ASP B CA 1
ATOM 4006 C C . ASP B 1 262 ? 4.309 -10.453 -15.836 1 96.81 262 ASP B C 1
ATOM 4008 O O . ASP B 1 262 ? 3.305 -10.094 -16.453 1 96.81 262 ASP B O 1
ATOM 4012 N N . MET B 1 263 ? 4.324 -10.648 -14.547 1 96.88 263 MET B N 1
ATOM 4013 C CA . MET B 1 263 ? 3.104 -10.516 -13.758 1 96.88 263 MET B CA 1
ATOM 4014 C C . MET B 1 263 ? 2.682 -9.055 -13.656 1 96.88 263 MET B C 1
ATOM 4016 O O . MET B 1 263 ? 1.512 -8.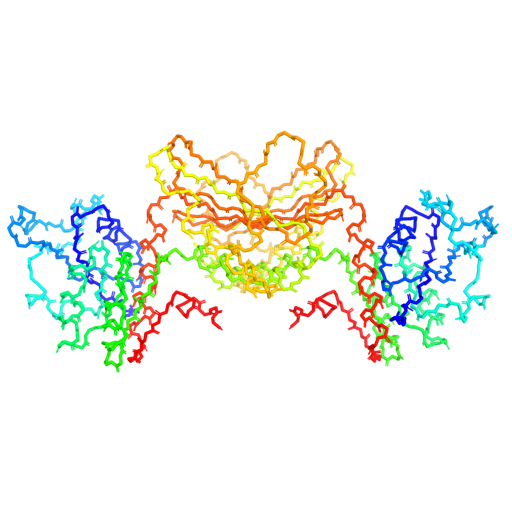75 -13.414 1 96.88 263 MET B O 1
ATOM 4020 N N . GLN B 1 264 ? 3.605 -8.148 -13.82 1 95.75 264 GLN B N 1
ATOM 4021 C CA . GLN B 1 264 ? 3.213 -6.742 -13.844 1 95.75 264 GLN B CA 1
ATOM 4022 C C . GLN B 1 264 ? 2.289 -6.445 -15.016 1 95.75 264 GLN B C 1
ATOM 4024 O O . GLN B 1 264 ? 1.297 -5.73 -14.875 1 95.75 264 GLN B O 1
ATOM 4029 N N . GLN B 1 265 ? 2.594 -6.977 -16.156 1 96 265 GLN B N 1
ATOM 4030 C CA . GLN B 1 265 ? 1.751 -6.812 -17.328 1 96 265 GLN B CA 1
ATOM 4031 C C . GLN B 1 265 ? 0.435 -7.566 -17.172 1 96 265 GLN B C 1
ATOM 4033 O O . GLN B 1 265 ? -0.631 -7.047 -17.5 1 96 265 GLN B O 1
ATOM 4038 N N . VAL B 1 266 ? 0.512 -8.781 -16.609 1 96.94 266 VAL B N 1
ATOM 4039 C CA . VAL B 1 266 ? -0.677 -9.602 -16.406 1 96.94 266 VAL B CA 1
ATOM 4040 C C . VAL B 1 266 ? -1.677 -8.844 -15.531 1 96.94 266 VAL B C 1
ATOM 4042 O O . VAL B 1 266 ? -2.887 -8.906 -15.766 1 96.94 266 VAL B O 1
ATOM 4045 N N . LEU B 1 267 ? -1.165 -8.094 -14.547 1 96 267 LEU B N 1
ATOM 4046 C CA . LEU B 1 267 ? -2.002 -7.445 -13.547 1 96 267 LEU B CA 1
ATOM 4047 C C . LEU B 1 267 ? -2.307 -6.004 -13.945 1 96 267 LEU B C 1
ATOM 4049 O O . LEU B 1 267 ? -2.945 -5.27 -13.188 1 96 267 LEU B O 1
ATOM 4053 N N . GLY B 1 268 ? -1.779 -5.516 -15.102 1 94.5 268 GLY B N 1
ATOM 4054 C CA . GLY B 1 268 ? -2.023 -4.164 -15.578 1 94.5 268 GLY B CA 1
ATOM 4055 C C . GLY B 1 268 ? -1.284 -3.105 -14.781 1 94.5 268 GLY B C 1
ATOM 4056 O O . GLY B 1 268 ? -1.797 -2.004 -14.578 1 94.5 268 GLY B O 1
ATOM 4057 N N . LEU B 1 269 ? -0.155 -3.449 -14.242 1 92.44 269 LEU B N 1
ATOM 4058 C CA . LEU B 1 269 ? 0.587 -2.559 -13.352 1 92.44 269 LEU B CA 1
ATOM 4059 C C . LEU B 1 269 ? 1.778 -1.939 -14.078 1 92.44 269 LEU B C 1
ATOM 4061 O O . LEU B 1 269 ? 2.539 -1.17 -13.484 1 92.44 269 LEU B O 1
ATOM 4065 N N . SER B 1 270 ? 2.01 -2.217 -15.352 1 83.94 270 SER B N 1
ATOM 4066 C CA . SER B 1 270 ? 3.15 -1.691 -16.094 1 83.94 270 SER B CA 1
ATOM 4067 C C . SER B 1 270 ? 2.926 -0.238 -16.5 1 83.94 270 SER B C 1
ATOM 4069 O O . SER B 1 270 ? 1.784 0.19 -16.672 1 83.94 270 SER B O 1
#

Sequence (540 aa):
MTTKVRVAVVGASGRMGRVLIEAAKHQDVITLGAAIERQGSTLIGADAGELAGVGCVNVAICDSLDNVKDDFDVLIDFTSPDASMLHLEWCLRHKKPMVIGTTGFNHAQKEQISACAEQIPVVFSPNMSVGVNLMWKLLEVATAVMGQDTDIEIIEAHHRHKKDAPSGTALKMGEIIANTLGRDLEECAVYGREGITGARDRNTIGFSTIRAGDIVGEHTAMFADIGERIEITHKASSRMTYANGAMRAAFWLYDQNAGLYDMQQVLGLSMTTKVRVAVVGASGRMGRVLIEAAKHQDVITLGAAIERQGSTLIGADAGELAGVGCVNVAICDSLDNVKDDFDVLIDFTSPDASMLHLEWCLRHKKPMVIGTTGFNHAQKEQISACAEQIPVVFSPNMSVGVNLMWKLLEVATAVMGQDTDIEIIEAHHRHKKDAPSGTALKMGEIIANTLGRDLEECAVYGREGITGARDRNTIGFSTIRAGDIVGEHTAMFADIGERIEITHKASSRMTYANGAMRAAFWLYDQNAGLYDMQQVLGLS

InterPro domains:
  IPR000846 Dihydrodipicolinate reductase, N-terminal [PF01113] (5-128)
  IPR022663 Dihydrodipicolinate reductase, C-terminal [PF05173] (131-267)
  IPR022664 Dihydrodipicolinate reductase, conserved site [PS01298] (153-170)
  IPR023940 Dihydrodipicolinate reductase [MF_00102] (5-267)
  IPR023940 Dihydrodipicolinate reductase [PIRSF000161] (4-268)
  IPR023940 Dihydrodipicolinate reductase [PTHR20836] (3-267)
  IPR023940 Dihydrodipicolinate reductase [TIGR00036] (5-268)
  IPR036291 NAD(P)-binding domain superfamily [SSF51735] (4-269)